Protein 5J11 (pdb70)

Secondary structure (DSSP, 8-state):
---GGG--HHHHHHHIIIIIHHHHHHHHTTS-GGG--------SHHHHHHHHHHHHHS--SS----TTSHHHHHHHHHHHHHSTT-----THHHHHHHHHHHHHHHT-TTS---/---EEEEEEEEEETTEEEEEEEESSSS---TT-EEEEESSBSS-SEEEPEEETTEEEEEES-B--SS-EEEEEEETTEEEEEEEE-GGGSB-PPPPEEEEEEEETTTTEEEEEEE-GGGG-SSS--EEEEEEEEETT-SS--EEEEESSSEEEEEGGGS-SS-EEEEEEEEEE-SS--B---PPPPPEEEEPPP--/--EEEEEEETTTEEEEEEE-GGG-SS--EEEEESSTTS--EE-SSEEEETTEEEEEEEE-TT---EEEEEEEETTEEEEEEEEEGGGGEEPPPP-S-EEEE-SSEEEEE-PPPSS-SEEEEEEEE-TT-SS-EEEEESSSEEEEES--TTS-EEEEEEEEE-HHHH-TT--PPPPPPPEEEETTEEES--

Organism: Homo sapiens (NCBI:txid9606)

Solvent-accessible surface area: 24367 Å² total; per-residue (Å²): 167,63,102,6,75,112,12,69,29,99,111,0,49,31,10,4,11,8,0,0,6,32,16,0,96,63,56,13,89,89,44,84,56,60,64,27,68,6,76,40,42,2,48,84,60,31,69,0,0,53,43,0,39,38,20,4,39,79,107,62,105,33,3,87,75,6,36,89,66,54,4,0,38,0,1,77,20,1,0,50,89,46,2,79,74,21,90,146,132,133,36,22,68,100,23,0,6,20,0,19,0,0,3,18,7,2,6,7,54,172,21,66,52,116,136,119,48,5,55,9,64,0,31,4,21,51,83,64,64,45,8,1,0,8,1,32,27,113,77,126,96,38,81,55,116,78,22,55,3,37,0,30,31,21,16,12,135,54,182,48,53,118,18,119,72,85,158,146,60,6,49,8,64,21,123,70,0,16,10,4,9,143,2,48,0,10,0,44,51,68,90,93,53,69,41,67,82,87,21,28,4,13,49,13,1,34,3,47,36,2,80,107,20,37,14,90,83,53,82,54,4,71,0,5,20,0,42,11,55,3,27,6,106,140,26,104,25,2,105,62,10,58,6,2,0,0,29,47,48,98,102,57,86,99,57,65,60,98,43,97,23,84,53,38,73,25,28,13,7,40,138,119,18,94,73,46,12,76,12,16,0,39,0,51,0,39,12,51,92,89,8,145,23,91,77,7,110,76,4,105,37,75,117,20,144,5,50,66,101,149,110,24,118,41,74,9,36,0,69,30,4,91,38,0,37,0,25,9,87,18,113,129,57,68,81,56,89,3,35,0,19,37,41,25,77,37,138,84,79,76,82,86,8,137,71,65,52,107,131,164,53,54,20,18,0,0,46,9,113,0,122,100,37,0,11,1,2,24,0,7,0,60,64,50,114,120,92,37,51,83,6,8,30,1,2,0,22,16,0,45,2,33,23,10,116,118,33,141,28,78,55,146,72,18,18,1,40,1,50,18,50,71,40,107,16,42,52,2,40,4,7,1,29,22,62,5,92,89,26,124,103,76,38,53,86,72,73,102,71,8,82,1,48,5,135,29,12,11,29,40,16,10,13,16,0,57,1,44,1,50,10,42,117,48,7,2,1,67,41,30,73,59,4,87,61,12,85,77,30,12,26,52,166,40,55,125,88,140,65,77

Structure (mmCIF, N/CA/C/O backbone):
data_5J11
#
_entry.id   5J11
#
_cell.length_a   135.783
_cell.length_b   66.644
_cell.length_c   91.971
_cell.angle_alpha   90.00
_cell.angle_beta   109.20
_cell.angle_gamma   90.00
#
_symmetry.space_group_name_H-M   'C 1 2 1'
#
loop_
_entity.id
_entity.type
_entity.pdbx_description
1 polymer 'Thymic stromal lymphopoietin'
2 polymer 'Interleukin-7 receptor subunit alpha'
3 polymer 'Cytokine receptor-like factor 2'
4 non-polymer 'TRIETHYLENE GLYCOL'
5 non-polymer 2-acetamido-2-deoxy-beta-D-glucopyranose
6 water water
#
loop_
_atom_site.group_PDB
_atom_site.id
_atom_site.type_symbol
_atom_site.label_atom_id
_atom_site.label_alt_id
_atom_site.label_comp_id
_atom_site.label_asym_id
_atom_site.label_entity_id
_atom_site.label_seq_id
_atom_site.pdbx_PDB_ins_code
_atom_site.Cartn_x
_atom_site.Cartn_y
_atom_site.Cartn_z
_atom_site.occupancy
_atom_site.B_iso_or_equiv
_atom_site.auth_seq_id
_atom_site.auth_comp_id
_atom_site.auth_asym_id
_atom_site.auth_atom_id
_atom_site.pdbx_PDB_model_num
ATOM 1 N N . MET A 1 21 ? 299.242 38.201 49.699 1.00 134.81 28 MET A N 1
ATOM 2 C CA . MET A 1 21 ? 300.451 38.896 50.144 1.00 137.91 28 MET A CA 1
ATOM 3 C C . MET A 1 21 ? 300.268 40.423 50.100 1.00 139.71 28 MET A C 1
ATOM 4 O O . MET A 1 21 ? 300.536 41.086 51.108 1.00 142.29 28 MET A O 1
ATOM 7 N N . TYR A 1 22 ? 299.813 40.980 48.943 1.00 130.92 29 TYR A N 1
ATOM 8 C CA . TYR A 1 22 ? 299.606 42.428 48.777 1.00 128.15 29 TYR A CA 1
ATOM 9 C C . TYR A 1 22 ? 298.150 42.848 49.007 1.00 124.92 29 TYR A C 1
ATOM 10 O O . TYR A 1 22 ? 297.228 42.219 48.486 1.00 120.04 29 TYR A O 1
ATOM 28 N N . ASP A 1 23 ? 297.969 43.952 49.769 1.00 121.14 30 ASP A N 1
ATOM 29 C CA . ASP A 1 23 ? 296.660 44.532 50.084 1.00 117.50 30 ASP A CA 1
ATOM 30 C C . ASP A 1 23 ? 296.318 45.575 49.019 1.00 112.53 30 ASP A C 1
ATOM 31 O O . ASP A 1 23 ? 296.994 46.613 48.943 1.00 113.72 30 ASP A O 1
ATOM 40 N N . PHE A 1 24 ? 295.214 45.368 48.279 1.00 97.94 31 PHE A N 1
ATOM 41 C CA . PHE A 1 24 ? 294.788 46.344 47.269 1.00 91.60 31 PHE A CA 1
ATOM 42 C C . PHE A 1 24 ? 293.790 47.294 47.923 1.00 93.55 31 PHE A C 1
ATOM 43 O O . PHE A 1 24 ? 292.839 47.741 47.293 1.00 91.21 31 PHE A O 1
ATOM 60 N N . THR A 1 25 ? 294.055 47.651 49.169 1.00 91.83 32 THR A N 1
ATOM 61 C CA . THR A 1 25 ? 293.158 48.391 50.033 1.00 92.25 32 THR A CA 1
ATOM 62 C C . THR A 1 25 ? 293.278 49.911 49.837 1.00 96.40 32 THR A C 1
ATOM 63 O O . THR A 1 25 ? 292.260 50.598 49.918 1.00 95.27 32 THR A O 1
ATOM 74 N N . ASN A 1 26 ? 294.475 50.421 49.495 1.00 94.32 33 ASN A N 1
ATOM 75 C CA . ASN A 1 26 ? 294.710 51.857 49.292 1.00 94.32 33 ASN A CA 1
ATOM 76 C C . ASN A 1 26 ? 294.776 52.273 47.807 1.00 92.19 33 ASN A C 1
ATOM 77 O O . ASN A 1 26 ? 295.363 53.314 47.488 1.00 92.71 33 ASN A O 1
ATOM 88 N N . CYS A 1 27 ? 294.137 51.495 46.921 1.00 83.90 34 CYS A N 1
ATOM 89 C CA . CYS A 1 27 ? 294.099 51.748 45.472 1.00 80.44 34 CYS A CA 1
ATOM 90 C C . CYS A 1 27 ? 293.136 52.888 45.126 1.00 79.90 34 CYS A C 1
ATOM 91 O O . CYS A 1 27 ? 292.157 53.075 45.852 1.00 79.15 34 CYS A O 1
ATOM 98 N N . ASP A 1 28 ? 293.363 53.596 43.970 1.00 74.10 35 ASP A N 1
ATOM 99 C CA . ASP A 1 2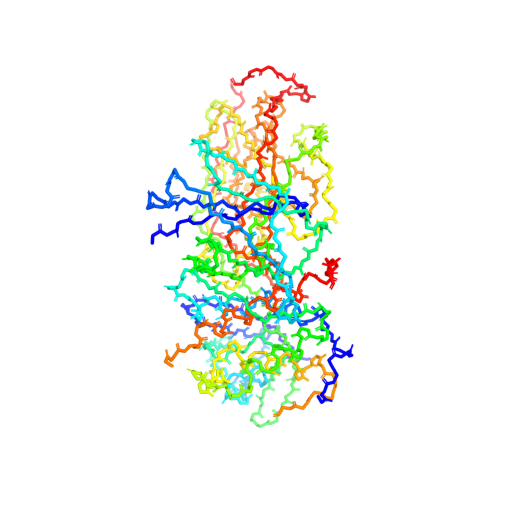8 ? 292.432 54.621 43.472 1.00 71.92 35 ASP A CA 1
ATOM 100 C C . ASP A 1 28 ? 291.492 53.868 42.560 1.00 72.25 35 ASP A C 1
ATOM 101 O O . ASP A 1 28 ? 291.689 53.813 41.349 1.00 71.32 35 ASP A O 1
ATOM 110 N N . PHE A 1 29 ? 290.475 53.272 43.174 1.00 66.21 36 PHE A N 1
ATOM 111 C CA . PHE A 1 29 ? 289.496 52.438 42.506 1.00 62.67 36 PHE A CA 1
ATOM 112 C C . PHE A 1 29 ? 288.762 53.156 41.404 1.00 67.21 36 PHE A C 1
ATOM 113 O O . PHE A 1 29 ? 288.460 52.549 40.376 1.00 65.72 36 PHE A O 1
ATOM 130 N N . GLU A 1 30 ? 288.427 54.425 41.626 1.00 65.24 37 GLU A N 1
ATOM 131 C CA . GLU A 1 30 ? 287.705 55.198 40.621 1.00 63.93 37 GLU A CA 1
ATOM 132 C C . GLU A 1 30 ? 288.533 55.399 39.348 1.00 66.77 37 GLU A C 1
ATOM 133 O O . GLU A 1 30 ? 287.984 55.303 38.249 1.00 65.89 37 GLU A O 1
ATOM 145 N N . LYS A 1 31 ? 289.849 55.588 39.491 1.00 63.77 38 LYS A N 1
ATOM 146 C CA . LYS A 1 31 ? 290.759 55.683 38.352 1.00 62.96 38 LYS A CA 1
ATOM 147 C C . LYS A 1 31 ? 290.873 54.312 37.629 1.00 67.63 38 LYS A C 1
ATOM 148 O O . LYS A 1 31 ? 290.887 54.271 36.402 1.00 69.36 38 LYS A O 1
ATOM 167 N N . ILE A 1 32 ? 290.916 53.211 38.389 1.00 62.73 39 ILE A N 1
ATOM 168 C CA . ILE A 1 32 ? 290.978 51.848 37.865 1.00 60.63 39 ILE A CA 1
ATOM 169 C C . ILE A 1 32 ? 289.697 51.506 37.121 1.00 65.71 39 ILE A C 1
ATOM 170 O O . ILE A 1 32 ? 289.757 50.909 36.054 1.00 66.85 39 ILE A O 1
ATOM 186 N N . LYS A 1 33 ? 288.549 51.871 37.694 1.00 61.14 40 LYS A N 1
ATOM 187 C CA . LYS A 1 33 ? 287.236 51.705 37.093 1.00 58.40 40 LYS A CA 1
ATOM 188 C C . LYS A 1 33 ? 287.174 52.453 35.760 1.00 63.21 40 LYS A C 1
ATOM 189 O O . LYS A 1 33 ? 286.598 51.943 34.800 1.00 64.65 40 LYS A O 1
ATOM 208 N N . ALA A 1 34 ? 287.747 53.670 35.691 1.00 59.06 41 ALA A N 1
ATOM 209 C CA . ALA A 1 34 ? 287.729 54.443 34.445 1.00 57.76 41 ALA A CA 1
ATOM 210 C C . ALA A 1 34 ? 288.563 53.774 33.370 1.00 64.07 41 ALA A C 1
ATOM 211 O O . ALA A 1 34 ? 288.170 53.768 32.216 1.00 67.19 41 ALA A O 1
ATOM 218 N N . ALA A 1 35 ? 289.676 53.148 33.755 1.00 60.91 42 ALA A N 1
ATOM 219 C CA . ALA A 1 35 ? 290.555 52.429 32.844 1.00 60.60 42 ALA A CA 1
ATOM 220 C C . ALA A 1 35 ? 289.869 51.198 32.264 1.00 66.13 42 ALA A C 1
ATOM 221 O O . ALA A 1 35 ? 290.061 50.894 31.093 1.00 68.36 42 ALA A O 1
ATOM 228 N N . TYR A 1 36 ? 289.057 50.509 33.078 1.00 61.90 43 TYR A N 1
ATOM 229 C CA . TYR A 1 36 ? 288.316 49.318 32.682 1.00 60.46 43 TYR A CA 1
ATOM 230 C C . TYR A 1 36 ? 287.263 49.633 31.636 1.00 61.85 43 TYR A C 1
ATOM 231 O O . TYR A 1 36 ? 287.194 48.985 30.591 1.00 60.65 43 TYR A O 1
ATOM 249 N N . LEU A 1 37 ? 286.474 50.658 31.918 1.00 58.59 44 LEU A N 1
ATOM 250 C CA . LEU A 1 37 ? 285.403 51.109 31.051 1.00 57.91 44 LEU A CA 1
ATOM 251 C C . LEU A 1 37 ? 285.870 51.734 29.752 1.00 66.78 44 LEU A C 1
ATOM 252 O O . LEU A 1 37 ? 285.144 51.662 28.770 1.00 69.89 44 LEU A O 1
ATOM 268 N N . SER A 1 38 ? 287.050 52.359 29.739 1.00 66.19 45 SER A N 1
ATOM 269 C CA . SER A 1 38 ? 287.637 52.988 28.552 1.00 66.48 45 SER A CA 1
ATOM 270 C C . SER A 1 38 ? 288.047 51.965 27.514 1.00 68.63 45 SER A C 1
ATOM 271 O O . SER A 1 38 ? 287.583 52.025 26.383 1.00 71.10 45 SER A O 1
ATOM 279 N N . THR A 1 39 ? 288.955 51.063 27.875 1.00 63.65 46 THR A N 1
ATOM 280 C CA . THR A 1 39 ? 289.543 50.107 26.935 1.00 64.32 46 THR A CA 1
ATOM 281 C C . THR A 1 39 ? 289.737 48.678 27.436 1.00 67.19 46 THR A C 1
ATOM 282 O O . THR A 1 39 ? 289.660 47.792 26.591 1.00 69.82 46 THR A O 1
ATOM 293 N N . ILE A 1 40 ? 289.996 48.417 28.744 1.00 60.82 47 ILE A N 1
ATOM 294 C CA . ILE A 1 40 ? 290.232 47.023 29.224 1.00 59.51 47 ILE A CA 1
ATOM 295 C C . ILE A 1 40 ? 289.021 46.151 28.970 1.00 65.23 47 ILE A C 1
ATOM 296 O O . ILE A 1 40 ? 289.164 45.053 28.445 1.00 66.05 47 ILE A O 1
ATOM 312 N N . SER A 1 41 ? 287.836 46.643 29.305 1.00 61.31 48 SER A N 1
ATOM 313 C CA . SER A 1 41 ? 286.611 45.913 29.033 1.00 61.32 48 SER A CA 1
ATOM 314 C C . SER A 1 41 ? 286.572 45.473 27.576 1.00 68.70 48 SER A C 1
ATOM 315 O O . SER A 1 41 ? 286.364 44.299 27.285 1.00 70.16 48 SER A O 1
ATOM 323 N N . LYS A 1 42 ? 286.812 46.419 26.663 1.00 66.77 49 LYS A N 1
ATOM 324 C CA . LYS A 1 42 ? 286.769 46.152 25.228 1.00 68.43 49 LYS A CA 1
ATOM 325 C C . LYS A 1 42 ? 287.814 45.144 24.764 1.00 72.27 49 LYS A C 1
ATOM 326 O O . LYS A 1 42 ? 287.526 44.341 23.889 1.00 74.88 49 LYS A O 1
ATOM 345 N N . ASP A 1 43 ? 288.994 45.145 25.377 1.00 68.28 50 ASP A N 1
ATOM 346 C CA . ASP A 1 43 ? 290.083 44.206 25.064 1.00 68.38 50 ASP A CA 1
ATOM 347 C C . ASP A 1 43 ? 289.762 42.786 25.519 1.00 68.93 50 ASP A C 1
ATOM 348 O O . ASP A 1 43 ? 290.126 41.835 24.834 1.00 70.37 50 ASP A O 1
ATOM 357 N N . LEU A 1 44 ? 289.028 42.644 26.633 1.00 63.33 51 LEU A N 1
ATOM 358 C CA . LEU A 1 44 ? 288.547 41.352 27.113 1.00 62.16 51 LEU A CA 1
ATOM 359 C C . LEU A 1 44 ? 287.488 40.811 26.159 1.00 67.57 51 LEU A C 1
ATOM 360 O O . LEU A 1 44 ? 287.516 39.631 25.848 1.00 69.29 51 LEU A O 1
ATOM 376 N N . ILE A 1 45 ? 286.588 41.680 25.652 1.00 63.35 52 ILE A N 1
ATOM 377 C CA . ILE A 1 45 ? 285.562 41.269 24.693 1.00 63.01 52 ILE A CA 1
ATOM 378 C C . ILE A 1 45 ? 286.192 40.872 23.357 1.00 70.18 52 ILE A C 1
ATOM 379 O O . ILE A 1 45 ? 285.747 39.908 22.739 1.00 72.00 52 ILE A O 1
ATOM 395 N N . THR A 1 46 ? 287.222 41.590 22.910 1.00 68.39 53 THR A N 1
ATOM 396 C CA . THR A 1 46 ? 287.900 41.226 21.661 1.00 71.90 53 THR A CA 1
ATOM 397 C C . THR A 1 46 ? 288.608 39.859 21.814 1.00 78.80 53 THR A C 1
ATOM 398 O O . THR A 1 46 ? 288.581 39.067 20.882 1.00 81.40 53 THR A O 1
ATOM 409 N N . TYR A 1 47 ? 289.193 39.564 23.003 1.00 74.09 54 TYR A N 1
ATOM 410 C CA . TYR A 1 47 ? 289.823 38.263 23.259 1.00 73.93 54 TYR A CA 1
ATOM 411 C C . TYR A 1 47 ? 288.768 37.132 23.244 1.00 79.20 54 TYR A C 1
ATOM 412 O O . TYR A 1 47 ? 289.049 36.023 22.801 1.00 80.83 54 TYR A O 1
ATOM 430 N N . MET A 1 48 ? 287.580 37.408 23.770 1.00 75.71 55 MET A N 1
ATOM 431 C CA . MET A 1 48 ? 286.504 36.427 23.853 1.00 77.69 55 MET A CA 1
ATOM 432 C C . MET A 1 48 ? 285.657 36.339 22.563 1.00 87.09 55 MET A C 1
ATOM 433 O O . MET A 1 48 ? 284.773 35.485 22.476 1.00 85.97 55 MET A O 1
ATOM 447 N N . SER A 1 49 ? 285.929 37.200 21.563 1.00 89.00 56 SER A N 1
ATOM 448 C CA . SER A 1 49 ? 285.218 37.218 20.279 1.00 92.85 56 SER A CA 1
ATOM 449 C C . SER A 1 49 ? 285.084 35.797 19.699 1.00 99.52 56 SER A C 1
ATOM 450 O O . SER A 1 49 ? 286.062 35.043 19.698 1.00 101.19 56 SER A O 1
ATOM 458 N N . GLY A 1 50 ? 283.873 35.449 19.271 1.00 96.34 57 GLY A N 1
ATOM 459 C CA . GLY A 1 50 ? 283.560 34.138 18.706 1.00 99.44 57 GLY A CA 1
ATOM 460 C C . GLY A 1 50 ? 283.005 33.108 19.678 1.00 101.80 57 GLY A C 1
ATOM 461 O O . GLY A 1 50 ? 282.668 31.997 19.254 1.00 104.01 57 GLY A O 1
ATOM 465 N N . THR A 1 51 ? 282.903 33.457 20.985 1.00 93.98 58 THR A N 1
ATOM 466 C CA . THR A 1 51 ? 282.390 32.563 22.019 1.00 91.93 58 THR A CA 1
ATOM 467 C C . THR A 1 51 ? 281.005 33.018 22.411 1.00 95.66 58 THR A C 1
ATOM 468 O O . THR A 1 51 ? 280.731 34.215 22.351 1.00 93.20 58 THR A O 1
ATOM 479 N N . LYS A 1 52 ? 280.156 32.072 22.865 1.00 94.57 59 LYS A N 1
ATOM 480 C CA . LYS A 1 52 ? 278.812 32.383 23.355 1.00 93.74 59 LYS A CA 1
ATOM 481 C C . LYS A 1 52 ? 278.961 32.600 24.864 1.00 98.41 59 LYS A C 1
ATOM 482 O O . LYS A 1 52 ? 279.313 31.674 25.590 1.00 98.74 59 LYS A O 1
ATOM 489 N N . SER A 1 53 ? 278.783 33.855 25.310 1.00 94.85 60 SER A N 1
ATOM 490 C CA . SER A 1 53 ? 278.943 34.311 26.708 1.00 92.08 60 SER A CA 1
ATOM 491 C C . SER A 1 53 ? 278.125 33.494 27.754 1.00 97.05 60 SER A C 1
ATOM 492 O O . SER A 1 53 ? 278.617 33.185 28.850 1.00 95.29 60 SER A O 1
ATOM 500 N N . THR A 1 54 ? 276.885 33.127 27.386 1.00 95.76 61 THR A N 1
ATOM 501 C CA . THR A 1 54 ? 275.995 32.312 28.221 1.00 95.53 61 THR A CA 1
ATOM 502 C C . THR A 1 54 ? 276.536 30.867 28.428 1.00 98.87 61 THR A C 1
ATOM 503 O O . THR A 1 54 ? 276.018 30.155 29.299 1.00 98.06 61 THR A O 1
ATOM 514 N N . GLU A 1 55 ? 277.504 30.411 27.582 1.00 93.75 62 GLU A N 1
ATOM 515 C CA . GLU A 1 55 ? 278.028 29.049 27.657 1.00 93.87 62 GLU A CA 1
ATOM 516 C C . GLU A 1 55 ? 279.002 28.837 28.773 1.00 93.02 62 GLU A C 1
ATOM 517 O O . GLU A 1 55 ? 279.256 27.670 29.082 1.00 94.99 62 GLU A O 1
ATOM 521 N N . PHE A 1 56 ? 279.561 29.926 29.394 1.00 82.20 63 PHE A N 1
ATOM 522 C CA . PHE A 1 56 ? 280.616 29.772 30.410 1.00 77.96 63 PHE A CA 1
ATOM 523 C C . PHE A 1 56 ? 280.131 29.597 31.827 1.00 77.80 63 PHE A C 1
ATOM 524 O O . PHE A 1 56 ? 279.258 30.360 32.261 1.00 75.64 63 PHE A O 1
ATOM 541 N N . ASN A 1 57 ? 280.762 28.632 32.572 1.00 72.54 64 ASN A N 1
ATOM 542 C CA . ASN A 1 57 ? 280.469 28.374 33.995 1.00 70.10 64 ASN A CA 1
ATOM 543 C C . ASN A 1 57 ? 281.330 29.252 34.853 1.00 75.08 64 ASN A C 1
ATOM 544 O O . ASN A 1 57 ? 282.543 29.124 34.838 1.00 77.45 64 ASN A O 1
ATOM 555 N N . ASN A 1 58 ? 280.714 30.166 35.577 1.00 71.19 65 ASN A N 1
ATOM 556 C CA . ASN A 1 58 ? 281.425 31.098 36.450 1.00 69.69 65 ASN A CA 1
ATOM 557 C C . ASN A 1 58 ? 281.692 30.436 37.773 1.00 71.89 65 ASN A C 1
ATOM 558 O O . ASN A 1 58 ? 280.770 29.944 38.412 1.00 71.37 65 ASN A O 1
ATOM 569 N N . THR A 1 59 ? 282.960 30.412 38.179 1.00 69.59 66 THR A N 1
ATOM 570 C CA . THR A 1 59 ? 283.423 29.733 39.396 1.00 70.30 66 THR A CA 1
ATOM 571 C C . THR A 1 59 ? 284.157 30.631 40.379 1.00 73.86 66 THR A C 1
ATOM 572 O O . THR A 1 59 ? 284.118 30.300 41.557 1.00 76.51 66 THR A O 1
ATOM 583 N N . VAL A 1 60 ? 284.805 31.747 39.943 1.00 67.18 67 VAL A N 1
ATOM 584 C CA . VAL A 1 60 ? 285.563 32.609 40.857 1.00 66.35 67 VAL A CA 1
ATOM 585 C C . VAL A 1 60 ? 284.752 33.844 41.208 1.00 70.76 67 VAL A C 1
ATOM 586 O O . VAL A 1 60 ? 284.422 34.651 40.325 1.00 69.50 67 VAL A O 1
ATOM 599 N N . SER A 1 61 ? 284.514 34.018 42.521 1.00 66.68 68 SER A N 1
ATOM 600 C CA . SER A 1 61 ? 283.797 35.139 43.090 1.00 64.67 68 SER A CA 1
ATOM 601 C C . SER A 1 61 ? 284.733 36.140 43.832 1.00 68.76 68 SER A C 1
ATOM 602 O O . SER A 1 61 ? 285.903 35.862 44.147 1.00 68.18 68 SER A O 1
ATOM 610 N N . CYS A 1 62 ? 284.193 37.336 44.067 1.00 65.94 69 CYS A N 1
ATOM 611 C CA . CYS A 1 62 ? 284.869 38.377 44.803 1.00 66.92 69 CYS A CA 1
ATOM 612 C C . CYS A 1 62 ? 283.832 39.249 45.504 1.00 68.04 69 CYS A C 1
ATOM 613 O O . CYS A 1 62 ? 282.660 39.198 45.148 1.00 64.12 69 CYS A O 1
ATOM 620 N N . SER A 1 63 ? 284.244 39.909 46.603 1.00 66.63 70 SER A N 1
ATOM 621 C CA . SER A 1 63 ? 283.353 40.731 47.395 1.00 66.26 70 SER A CA 1
ATOM 622 C C . SER A 1 63 ? 283.627 42.181 47.135 1.00 69.64 70 SER A C 1
ATOM 623 O O . SER A 1 63 ? 283.101 42.733 46.156 1.00 67.07 70 SER A O 1
ATOM 631 N N . ASN A 1 64 ? 284.504 42.788 47.946 1.00 67.96 71 ASN A N 1
ATOM 632 C CA . ASN A 1 64 ? 284.798 44.200 47.817 1.00 67.30 71 ASN A CA 1
ATOM 633 C C . ASN A 1 64 ? 285.879 44.421 46.796 1.00 71.37 71 ASN A C 1
ATOM 634 O O . ASN A 1 64 ? 286.439 43.464 46.259 1.00 72.04 71 ASN A O 1
ATOM 645 N N . ARG A 1 65 ? 286.107 45.687 46.466 1.00 66.79 72 ARG A N 1
ATOM 646 C CA . ARG A 1 65 ? 287.016 46.087 45.410 1.00 65.41 72 ARG A CA 1
ATOM 647 C C . ARG A 1 65 ? 288.434 45.622 45.668 1.00 71.06 72 ARG A C 1
ATOM 648 O O . ARG A 1 65 ? 289.003 45.010 44.766 1.00 70.51 72 ARG A O 1
ATOM 669 N N . PRO A 1 66 ? 288.973 45.732 46.900 1.00 69.77 73 PRO A N 1
ATOM 670 C CA . PRO A 1 66 ? 290.298 45.154 47.170 1.00 70.51 73 PRO A CA 1
ATOM 671 C C . PRO A 1 66 ? 290.342 43.656 46.888 1.00 72.38 73 PRO A C 1
ATOM 672 O O . PRO A 1 66 ? 291.260 43.201 46.238 1.00 71.98 73 PRO A O 1
ATOM 683 N N . HIS A 1 67 ? 289.340 42.899 47.348 1.00 70.28 74 HIS A N 1
ATOM 684 C CA . HIS A 1 67 ? 289.274 41.466 47.092 1.00 70.48 74 HIS A CA 1
ATOM 685 C C . HIS A 1 67 ? 289.140 41.147 45.592 1.00 72.39 74 HIS A C 1
ATOM 686 O O . HIS A 1 67 ? 289.737 40.184 45.126 1.00 72.69 74 HIS A O 1
ATOM 700 N N . CYS A 1 68 ? 288.404 41.950 44.835 1.00 68.11 75 CYS A N 1
ATOM 701 C CA . CYS A 1 68 ? 288.283 41.720 43.387 1.00 66.94 75 CYS A CA 1
ATOM 702 C C . CYS A 1 68 ? 289.615 41.932 42.668 1.00 70.17 75 CYS A C 1
ATOM 703 O O . CYS A 1 68 ? 289.940 41.145 41.781 1.00 70.81 75 CYS A O 1
ATOM 710 N N . LEU A 1 69 ? 290.379 42.973 43.047 1.00 66.10 76 LEU A N 1
ATOM 711 C CA . LEU A 1 69 ? 291.704 43.248 42.472 1.00 65.99 76 LEU A CA 1
ATOM 712 C C . LEU A 1 69 ? 292.713 42.150 42.807 1.00 71.67 76 LEU A C 1
ATOM 713 O O . LEU A 1 69 ? 293.566 41.849 41.976 1.00 71.68 76 LEU A O 1
ATOM 729 N N . THR A 1 70 ? 292.578 41.520 43.995 1.00 70.03 77 THR A N 1
ATOM 730 C CA . THR A 1 70 ? 293.380 40.364 44.434 1.00 71.28 77 THR A CA 1
ATOM 731 C C . THR A 1 70 ? 293.123 39.189 43.493 1.00 73.87 77 THR A C 1
ATOM 732 O O . THR A 1 70 ? 294.042 38.572 43.010 1.00 72.49 77 THR A O 1
ATOM 743 N N . GLU A 1 71 ? 291.864 38.875 43.246 1.00 71.99 78 GLU A N 1
ATOM 744 C CA . GLU A 1 71 ? 291.501 37.775 42.349 1.00 70.90 78 GLU A CA 1
ATOM 745 C C . GLU A 1 71 ? 291.860 38.074 40.866 1.00 70.64 78 GLU A C 1
ATOM 746 O O . GLU A 1 71 ? 292.309 37.167 40.163 1.00 70.09 78 GLU A O 1
ATOM 758 N N . ILE A 1 72 ? 291.726 39.342 40.424 1.00 66.38 79 ILE A N 1
ATOM 759 C CA . ILE A 1 72 ? 292.091 39.785 39.050 1.00 66.39 79 ILE A CA 1
ATOM 760 C C . ILE A 1 72 ? 293.601 39.649 38.842 1.00 74.56 79 ILE A C 1
ATOM 761 O O . ILE A 1 72 ? 294.062 39.316 37.758 1.00 75.76 79 ILE A O 1
ATOM 777 N N . GLN A 1 73 ? 294.348 40.016 39.856 1.00 73.19 80 GLN A N 1
ATOM 778 C CA . GLN A 1 73 ? 295.791 39.925 39.898 1.00 75.65 80 GLN A CA 1
ATOM 779 C C . GLN A 1 73 ? 296.225 38.479 39.636 1.00 79.62 80 GLN A C 1
ATOM 780 O O . GLN A 1 73 ? 297.004 38.208 38.729 1.00 78.21 80 GLN A O 1
ATOM 794 N N . SER A 1 74 ? 295.675 37.556 40.416 1.00 78.02 81 SER A N 1
ATOM 795 C CA . SER A 1 74 ? 296.004 36.145 40.322 1.00 79.59 81 SER A CA 1
ATOM 796 C C . SER A 1 74 ? 295.663 35.553 38.972 1.00 82.94 81 SER A C 1
ATOM 797 O O . SER A 1 74 ? 296.518 34.939 38.345 1.00 84.64 81 SER A O 1
ATOM 805 N N . LEU A 1 75 ? 294.427 35.756 38.515 1.00 77.85 82 LEU A N 1
ATOM 806 C CA . LEU A 1 75 ? 293.980 35.171 37.258 1.00 78.40 82 LEU A CA 1
ATOM 807 C C . LEU A 1 75 ? 294.650 35.740 36.012 1.00 84.43 82 LEU A C 1
ATOM 808 O O . LEU A 1 75 ? 294.826 34.998 35.050 1.00 86.75 82 LEU A O 1
ATOM 824 N N . THR A 1 76 ? 295.054 37.015 36.023 1.00 80.12 83 THR A N 1
ATOM 825 C CA . THR A 1 76 ? 295.725 37.648 34.871 1.00 78.64 83 THR A CA 1
ATOM 826 C C . THR A 1 76 ? 297.206 37.274 34.782 1.00 84.53 83 THR A C 1
ATOM 827 O O . THR A 1 76 ? 297.722 37.098 33.675 1.00 86.59 83 THR A O 1
ATOM 838 N N . PHE A 1 77 ? 297.901 37.203 35.921 1.00 80.77 84 PHE A N 1
ATOM 839 C CA . PHE A 1 77 ? 299.356 37.028 35.928 1.00 83.28 84 PHE A CA 1
ATOM 840 C C . PHE A 1 77 ? 299.899 35.717 36.471 1.00 96.07 84 PHE A C 1
ATOM 841 O O . PHE A 1 77 ? 300.992 35.336 36.048 1.00 99.77 84 PHE A O 1
ATOM 858 N N . ASN A 1 78 ? 299.194 35.028 37.387 1.00 95.94 85 ASN A N 1
ATOM 859 C CA . ASN A 1 78 ? 299.701 33.764 37.922 1.00 100.40 85 ASN A CA 1
ATOM 860 C C . ASN A 1 78 ? 299.434 32.657 36.896 1.00 110.21 85 ASN A C 1
ATOM 861 O O . ASN A 1 78 ? 298.302 32.505 36.437 1.00 107.25 85 ASN A O 1
ATOM 872 N N . PRO A 1 79 ? 300.488 31.948 36.435 1.00 115.53 86 PRO A N 1
ATOM 873 C CA . PRO A 1 79 ? 300.290 30.929 35.391 1.00 117.70 86 PRO A CA 1
ATOM 874 C C . PRO A 1 79 ? 299.597 29.680 35.902 1.00 124.22 86 PRO A C 1
ATOM 875 O O . PRO A 1 79 ? 300.162 28.954 36.723 1.00 126.52 86 PRO A O 1
ATOM 886 N N . THR A 1 80 ? 298.397 29.416 35.372 1.00 120.03 87 THR A N 1
ATOM 887 C CA . THR A 1 80 ? 297.573 28.266 35.758 1.00 121.49 87 THR A CA 1
ATOM 888 C C . THR A 1 80 ? 297.874 27.037 34.863 1.00 132.10 87 THR A C 1
ATOM 889 O O . THR A 1 80 ? 298.860 27.029 34.114 1.00 135.49 87 THR A O 1
ATOM 900 N N . ALA A 1 81 ? 297.040 25.988 34.986 1.00 129.63 88 ALA A N 1
ATOM 901 C CA . ALA A 1 81 ? 297.113 24.776 34.170 1.00 132.71 88 ALA A CA 1
ATOM 902 C C . ALA A 1 81 ? 295.938 24.878 33.175 1.00 133.56 88 ALA A C 1
ATOM 903 O O . ALA A 1 81 ? 294.792 25.152 33.581 1.00 130.10 88 ALA A O 1
ATOM 910 N N . GLY A 1 82 ? 296.255 24.717 31.888 1.00 129.48 89 GLY A N 1
ATOM 911 C CA . GLY A 1 82 ? 295.307 24.889 30.793 1.00 126.03 89 GLY A CA 1
ATOM 912 C C . GLY A 1 82 ? 295.626 26.171 30.047 1.00 123.71 89 GLY A C 1
ATOM 913 O O . GLY A 1 82 ? 295.447 26.241 28.827 1.00 123.22 89 GLY A O 1
ATOM 917 N N . CYS A 1 83 ? 296.120 27.199 30.784 1.00 115.77 90 CYS A N 1
ATOM 918 C CA . CYS A 1 83 ? 296.512 28.477 30.211 1.00 113.66 90 CYS A CA 1
ATOM 919 C C . CYS A 1 83 ? 297.883 28.910 30.726 1.00 118.14 90 CYS A C 1
ATOM 920 O O . CYS A 1 83 ? 298.018 29.350 31.868 1.00 115.33 90 CYS A O 1
ATOM 927 N N . ALA A 1 84 ? 298.899 28.784 29.856 1.00 118.78 91 ALA A N 1
ATOM 928 C CA . ALA A 1 84 ? 300.299 29.095 30.154 1.00 120.96 91 ALA A CA 1
ATOM 929 C C . ALA A 1 84 ? 300.526 30.495 30.714 1.00 121.28 91 ALA A C 1
ATOM 930 O O . ALA A 1 84 ? 301.106 30.635 31.791 1.00 121.61 91 ALA A O 1
ATOM 937 N N . SER A 1 85 ? 300.094 31.523 29.972 1.00 113.50 92 SER A N 1
ATOM 938 C CA . SER A 1 85 ? 300.294 32.915 30.375 1.00 109.45 92 SER A CA 1
ATOM 939 C C . SER A 1 85 ? 299.495 33.843 29.482 1.00 107.67 92 SER A C 1
ATOM 940 O O . SER A 1 85 ? 299.579 33.747 28.256 1.00 108.52 92 SER A O 1
ATOM 948 N N . LEU A 1 86 ? 298.756 34.765 30.103 1.00 98.43 93 LEU A N 1
ATOM 949 C CA . LEU A 1 86 ? 297.974 35.786 29.401 1.00 94.00 93 LEU A CA 1
ATOM 950 C C . LEU A 1 86 ? 298.720 37.116 29.461 1.00 93.28 93 LEU A C 1
ATOM 951 O O . LEU A 1 86 ? 298.205 38.101 28.947 1.00 89.90 93 LEU A O 1
ATOM 967 N N . ALA A 1 87 ? 299.939 37.143 30.051 1.00 90.54 94 ALA A N 1
ATOM 968 C CA . ALA A 1 87 ? 300.728 38.366 30.257 1.00 90.00 94 ALA A CA 1
ATOM 969 C C . ALA A 1 87 ? 301.049 39.160 28.992 1.00 93.54 94 ALA A C 1
ATOM 970 O O . ALA A 1 87 ? 301.123 40.392 29.072 1.00 90.61 94 ALA A O 1
ATOM 977 N N . LYS A 1 88 ? 301.191 38.477 27.830 1.00 93.05 95 LYS A N 1
ATOM 978 C CA . LYS A 1 88 ? 301.482 39.150 26.556 1.00 94.70 95 LYS A CA 1
ATOM 979 C C . LYS A 1 88 ? 300.217 39.726 25.868 1.00 95.91 95 LYS A C 1
ATOM 980 O O . LYS A 1 88 ? 300.328 40.361 24.810 1.00 97.79 95 LYS A O 1
ATOM 984 N N . GLU A 1 89 ? 299.027 39.529 26.463 1.00 87.54 96 GLU A N 1
ATOM 985 C CA . GLU A 1 89 ? 297.795 40.060 25.901 1.00 84.46 96 GLU A CA 1
ATOM 986 C C . GLU A 1 89 ? 297.656 41.512 26.281 1.00 86.19 96 GLU A C 1
ATOM 987 O O . GLU A 1 89 ? 298.013 41.903 27.388 1.00 84.22 96 GLU A O 1
ATOM 999 N N . MET A 1 90 ? 297.086 42.297 25.371 1.00 83.91 97 MET A N 1
ATOM 1000 C CA . MET A 1 90 ? 296.866 43.727 25.545 1.00 83.06 97 MET A CA 1
ATOM 1001 C C . MET A 1 90 ? 296.100 44.029 26.823 1.00 82.72 97 MET A C 1
ATOM 1002 O O . MET A 1 90 ? 296.516 44.908 27.570 1.00 83.80 97 MET A O 1
ATOM 1016 N N . PHE A 1 91 ? 295.025 43.291 27.114 1.00 75.30 98 PHE A N 1
ATOM 1017 C CA . PHE A 1 91 ? 294.274 43.522 28.357 1.00 70.76 98 PHE A CA 1
ATOM 1018 C C . PHE A 1 91 ? 295.145 43.336 29.610 1.00 73.94 98 PHE A C 1
ATOM 1019 O O . PHE A 1 91 ? 294.915 44.033 30.590 1.00 72.66 98 PHE A O 1
ATOM 1036 N N . ALA A 1 92 ? 296.104 42.384 29.591 1.00 72.12 99 ALA A N 1
ATOM 1037 C CA . ALA A 1 92 ? 296.981 42.106 30.738 1.00 72.51 99 ALA A CA 1
ATOM 1038 C C . ALA A 1 92 ? 298.016 43.184 30.918 1.00 76.40 99 ALA A C 1
ATOM 1039 O O . ALA A 1 92 ? 298.323 43.563 32.043 1.00 75.07 99 ALA A O 1
ATOM 1046 N N . MET A 1 93 ? 298.566 43.670 29.806 1.00 74.87 100 MET A N 1
ATOM 1047 C CA . MET A 1 93 ? 299.554 44.747 29.827 1.00 76.48 100 MET A CA 1
ATOM 1048 C C . MET A 1 93 ? 298.961 46.038 30.397 1.00 77.12 100 MET A C 1
ATOM 1049 O O . MET A 1 93 ? 299.639 46.738 31.134 1.00 77.28 100 MET A O 1
ATOM 1063 N N . LYS A 1 94 ? 297.695 46.338 30.073 1.00 71.84 101 LYS A N 1
ATOM 1064 C CA . LYS A 1 94 ? 296.988 47.507 30.595 1.00 69.07 101 LYS A CA 1
ATOM 1065 C C . LYS A 1 94 ? 296.641 47.304 32.064 1.00 73.24 101 LYS A C 1
ATOM 1066 O O . LYS A 1 94 ? 296.736 48.246 32.845 1.00 74.52 101 LYS A O 1
ATOM 1085 N N . THR A 1 95 ? 296.268 46.078 32.457 1.00 69.28 102 THR A N 1
ATOM 1086 C CA . THR A 1 95 ? 295.940 45.774 33.855 1.00 68.03 102 THR A CA 1
ATOM 1087 C C . THR A 1 95 ? 297.165 45.973 34.736 1.00 71.90 102 THR A C 1
ATOM 1088 O O . THR A 1 95 ? 297.047 46.538 35.812 1.00 71.29 102 THR A O 1
ATOM 1099 N N . LYS A 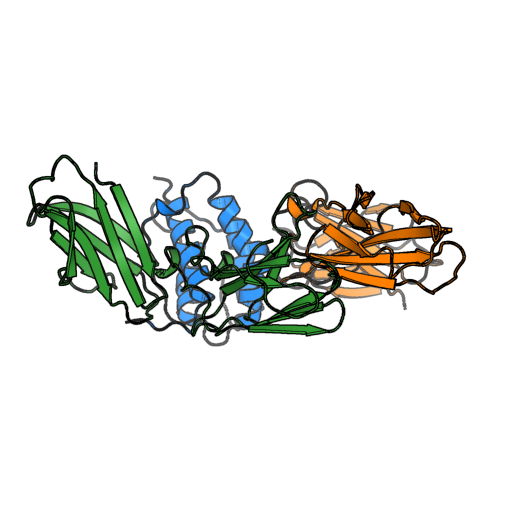1 96 ? 298.332 45.516 34.274 1.00 69.99 103 LYS A N 1
ATOM 1100 C CA . LYS A 1 96 ? 299.603 45.649 34.995 1.00 71.62 103 LYS A CA 1
ATOM 1101 C C . LYS A 1 96 ? 299.952 47.127 35.172 1.00 75.72 103 LYS A C 1
ATOM 1102 O O . LYS A 1 96 ? 300.422 47.542 36.245 1.00 76.49 103 LYS A O 1
ATOM 1121 N N . ALA A 1 97 ? 299.703 47.915 34.108 1.00 70.96 104 ALA A N 1
ATOM 1122 C CA . ALA A 1 97 ? 299.970 49.346 34.073 1.00 70.89 104 ALA A CA 1
ATOM 1123 C C . ALA A 1 97 ? 299.033 50.133 34.997 1.00 75.01 104 ALA A C 1
ATOM 1124 O O . ALA A 1 97 ? 299.486 51.054 35.676 1.00 76.99 104 ALA A O 1
ATOM 1131 N N . ALA A 1 98 ? 297.742 49.785 35.025 1.00 68.89 105 ALA A N 1
ATOM 1132 C CA . ALA A 1 98 ? 296.769 50.473 35.880 1.00 66.53 105 ALA A CA 1
ATOM 1133 C C . ALA A 1 98 ? 297.078 50.248 37.366 1.00 70.74 105 ALA A C 1
ATOM 1134 O O . ALA A 1 98 ? 297.060 51.202 38.140 1.00 73.33 105 ALA A O 1
ATOM 1141 N N . LEU A 1 99 ? 297.424 49.022 37.750 1.00 65.94 106 LEU A N 1
ATOM 1142 C CA . LEU A 1 99 ? 297.763 48.689 39.139 1.00 68.16 106 LEU A CA 1
ATOM 1143 C C . LEU A 1 99 ? 299.091 49.329 39.600 1.00 75.80 106 LEU A C 1
ATOM 1144 O O . LEU A 1 99 ? 299.233 49.685 40.766 1.00 79.00 106 LEU A O 1
ATOM 1160 N N . ALA A 1 100 ? 300.062 49.481 38.707 1.00 70.57 107 ALA A N 1
ATOM 1161 C CA . ALA A 1 100 ? 301.314 50.103 39.082 1.00 72.13 107 ALA A CA 1
ATOM 1162 C C . ALA A 1 100 ? 301.160 51.601 39.322 1.00 78.73 107 ALA A C 1
ATOM 1163 O O . ALA A 1 100 ? 301.788 52.154 40.232 1.00 82.03 107 ALA A O 1
ATOM 1170 N N . ILE A 1 101 ? 300.285 52.247 38.558 1.00 74.11 108 ILE A N 1
ATOM 1171 C CA . ILE A 1 101 ? 300.036 53.679 38.694 1.00 73.55 108 ILE A CA 1
ATOM 1172 C C . ILE A 1 101 ? 299.161 53.969 39.916 1.00 75.38 108 ILE A C 1
ATOM 1173 O O . ILE A 1 101 ? 299.424 54.941 40.623 1.00 75.99 108 ILE A O 1
ATOM 1189 N N . TRP A 1 102 ? 298.054 53.202 40.089 1.00 70.12 109 TRP A N 1
ATOM 1190 C CA . TRP A 1 102 ? 297.006 53.524 41.054 1.00 69.36 109 TRP A CA 1
ATOM 1191 C C . TRP A 1 102 ? 296.936 52.680 42.300 1.00 76.94 109 TRP A C 1
ATOM 1192 O O . TRP A 1 102 ? 296.160 53.025 43.173 1.00 75.96 109 TRP A O 1
ATOM 1213 N N . CYS A 1 103 ? 297.797 51.689 42.471 1.00 79.77 110 CYS A N 1
ATOM 1214 C CA . CYS A 1 103 ? 297.873 50.944 43.717 1.00 82.19 110 CYS A CA 1
ATOM 1215 C C . CYS A 1 103 ? 299.257 51.242 44.312 1.00 87.70 110 CYS A C 1
ATOM 1216 O O . CYS A 1 103 ? 300.276 50.952 43.685 1.00 86.06 110 CYS A O 1
ATOM 1223 N N . PRO A 1 104 ? 299.298 51.966 45.447 1.00 88.99 111 PRO A N 1
ATOM 1224 C CA . PRO A 1 104 ? 300.600 52.326 46.042 1.00 94.33 111 PRO A CA 1
ATOM 1225 C C . PRO A 1 104 ? 301.323 51.117 46.656 1.00 100.76 111 PRO A C 1
ATOM 1226 O O . PRO A 1 104 ? 300.700 50.298 47.337 1.00 98.56 111 PRO A O 1
ATOM 1237 N N . GLY A 1 105 ? 302.621 50.999 46.374 1.00 100.96 112 GLY A N 1
ATOM 1238 C CA . GLY A 1 105 ? 303.422 49.862 46.813 1.00 104.81 112 GLY A CA 1
ATOM 1239 C C . GLY A 1 105 ? 303.055 48.554 46.120 1.00 110.88 112 GLY A C 1
ATOM 1240 O O . GLY A 1 105 ? 303.325 47.478 46.663 1.00 115.58 112 GLY A O 1
ATOM 1244 N N . TYR A 1 106 ? 302.444 48.616 44.917 1.00 101.97 113 TYR A N 1
ATOM 1245 C CA . TYR A 1 106 ? 302.089 47.408 44.181 1.00 98.64 113 TYR A CA 1
ATOM 1246 C C . TYR A 1 106 ? 303.346 46.826 43.529 1.00 105.05 113 TYR A C 1
ATOM 1247 O O . TYR A 1 106 ? 303.990 47.519 42.735 1.00 103.24 113 TYR A O 1
ATOM 1265 N N . SER A 1 107 ? 303.668 45.545 43.848 1.00 105.80 114 SER A N 1
ATOM 1266 C CA . SER A 1 107 ? 304.807 44.826 43.263 1.00 109.46 114 SER A CA 1
ATOM 1267 C C . SER A 1 107 ? 304.364 43.952 42.055 1.00 111.73 114 SER A C 1
ATOM 1268 O O . SER A 1 107 ? 303.315 43.278 42.094 1.00 109.60 114 SER A O 1
ATOM 1276 N N . GLU A 1 108 ? 305.178 44.015 40.976 1.00 108.59 115 GLU A N 1
ATOM 1277 C CA . GLU A 1 108 ? 305.018 43.279 39.722 1.00 117.58 115 GLU A CA 1
ATOM 1278 C C . GLU A 1 108 ? 306.316 42.496 39.432 1.00 150.54 115 GLU A C 1
ATOM 1279 O O . GLU A 1 108 ? 306.282 41.360 38.961 1.00 112.79 115 GLU A O 1
ATOM 1291 N N . THR A 1 122 ? 293.989 22.226 27.961 1.00 137.32 134 THR A N 1
ATOM 1292 C CA . THR A 1 122 ? 293.465 22.124 26.601 1.00 138.57 134 THR A CA 1
ATOM 1293 C C . THR A 1 122 ? 292.981 23.511 26.129 1.00 138.73 134 THR A C 1
ATOM 1294 O O . THR A 1 122 ? 291.848 23.649 25.653 1.00 137.42 134 THR A O 1
ATOM 1297 N N . ASN A 1 123 ? 293.871 24.532 26.246 1.00 133.15 135 ASN A N 1
ATOM 1298 C CA . ASN A 1 123 ? 293.605 25.937 25.904 1.00 129.22 135 ASN A CA 1
ATOM 1299 C C . ASN A 1 123 ? 292.295 26.410 26.544 1.00 128.58 135 ASN A C 1
ATOM 1300 O O . ASN A 1 123 ? 291.365 26.878 25.870 1.00 128.09 135 ASN A O 1
ATOM 1311 N N . LYS A 1 124 ? 292.261 26.311 27.887 1.00 120.21 136 LYS A N 1
ATOM 1312 C CA . LYS A 1 124 ? 291.148 26.758 28.710 1.00 114.57 136 LYS A CA 1
ATOM 1313 C C . LYS A 1 124 ? 291.353 28.261 29.068 1.00 111.38 136 LYS A C 1
ATOM 1314 O O . LYS A 1 124 ? 290.895 28.715 30.118 1.00 107.57 136 LYS A O 1
ATOM 1318 N N . CYS A 1 125 ? 292.033 29.031 28.170 1.00 106.42 137 CYS A N 1
ATOM 1319 C CA . CYS A 1 125 ? 292.316 30.454 28.334 1.00 102.36 137 CYS A CA 1
ATOM 1320 C C . CYS A 1 125 ? 291.063 31.259 28.208 1.00 94.65 137 CYS A C 1
ATOM 1321 O O . CYS A 1 125 ? 290.919 32.225 28.941 1.00 90.66 137 CYS A O 1
ATOM 1328 N N . LEU A 1 126 ? 290.192 30.916 27.238 1.00 87.78 138 LEU A N 1
ATOM 1329 C CA . LEU A 1 126 ? 288.920 31.607 27.046 1.00 84.17 138 LEU A CA 1
ATOM 1330 C C . LEU A 1 126 ? 288.040 31.441 28.278 1.00 82.31 138 LEU A C 1
ATOM 1331 O O . LEU A 1 126 ? 287.441 32.414 28.712 1.00 77.33 138 LEU A O 1
ATOM 1347 N N . GLU A 1 127 ? 288.052 30.251 28.894 1.00 81.02 139 GLU A N 1
ATOM 1348 C CA . GLU A 1 127 ? 287.313 29.997 30.133 1.00 80.47 139 GLU A CA 1
ATOM 1349 C C . GLU A 1 127 ? 287.842 30.850 31.252 1.00 82.34 139 GLU A C 1
ATOM 1350 O O . GLU A 1 127 ? 287.057 31.418 31.998 1.00 82.50 139 GLU A O 1
ATOM 1362 N N . GLN A 1 128 ? 289.148 30.984 31.342 1.00 78.69 140 GLN A N 1
ATOM 1363 C CA . GLN A 1 128 ? 289.789 31.795 32.373 1.00 76.69 140 GLN A CA 1
ATOM 1364 C C . GLN A 1 128 ? 289.583 33.284 32.167 1.00 78.54 140 GLN A C 1
ATOM 1365 O O . GLN A 1 128 ? 289.453 34.007 33.155 1.00 78.10 140 GLN A O 1
ATOM 1379 N N . VAL A 1 129 ? 289.566 33.759 30.907 1.00 74.54 141 VAL A N 1
ATOM 1380 C CA . VAL A 1 129 ? 289.323 35.176 30.617 1.00 71.60 141 VAL A CA 1
ATOM 1381 C C . VAL A 1 129 ? 287.869 35.509 30.921 1.00 71.18 141 VAL A C 1
ATOM 1382 O O . VAL A 1 129 ? 287.569 36.620 31.365 1.00 67.47 141 VAL A O 1
ATOM 1395 N N . SER A 1 130 ? 286.973 34.521 30.727 1.00 68.36 142 SER A N 1
ATOM 1396 C CA . SER A 1 130 ? 285.566 34.648 31.091 1.00 64.58 142 SER A CA 1
ATOM 1397 C C . SER A 1 130 ? 285.478 34.861 32.600 1.00 65.72 142 SER A C 1
ATOM 1398 O O . SER A 1 130 ? 284.748 35.748 33.027 1.00 62.99 142 SER A O 1
ATOM 1406 N N . GLN A 1 131 ? 286.260 34.096 33.411 1.00 64.58 143 GLN A N 1
ATOM 1407 C CA . GLN A 1 131 ? 286.281 34.297 34.874 1.00 64.24 143 GLN A CA 1
ATOM 1408 C C . GLN A 1 131 ? 286.737 35.721 35.207 1.00 68.48 143 GLN A C 1
ATOM 1409 O O . GLN A 1 131 ? 286.173 36.295 36.122 1.00 66.92 143 GLN A O 1
ATOM 1423 N N . LEU A 1 132 ? 287.767 36.278 34.496 1.00 68.04 144 LEU A N 1
ATOM 1424 C CA . LEU A 1 132 ? 288.252 37.643 34.744 1.00 67.83 144 LEU A CA 1
ATOM 1425 C C . LEU A 1 132 ? 287.177 38.664 34.502 1.00 70.08 144 LEU A C 1
ATOM 1426 O O . LEU A 1 132 ? 287.069 39.610 35.278 1.00 69.31 144 LEU A O 1
ATOM 1442 N N . GLN A 1 133 ? 286.453 38.534 33.365 1.00 66.63 145 GLN A N 1
ATOM 1443 C CA . GLN A 1 133 ? 285.329 39.412 32.997 1.00 64.69 145 GLN A CA 1
ATOM 1444 C C . GLN A 1 133 ? 284.283 39.551 34.105 1.00 64.68 145 GLN A C 1
ATOM 1445 O O . GLN A 1 133 ? 283.729 40.617 34.252 1.00 64.41 145 GLN A O 1
ATOM 1459 N N . GLY A 1 134 ? 283.979 38.478 34.824 1.00 60.36 146 GLY A N 1
ATOM 1460 C CA . GLY A 1 134 ? 283.030 38.501 35.931 1.00 58.91 146 GLY A CA 1
ATOM 1461 C C . GLY A 1 134 ? 283.526 39.216 37.163 1.00 62.30 146 GLY A C 1
ATOM 1462 O O . GLY A 1 134 ? 282.757 39.874 37.867 1.00 63.81 146 GLY A O 1
ATOM 1466 N N . LEU A 1 135 ? 284.799 39.106 37.436 1.00 57.78 147 LEU A N 1
ATOM 1467 C CA . LEU A 1 135 ? 285.411 39.792 38.584 1.00 57.04 147 LEU A CA 1
ATOM 1468 C C . LEU A 1 135 ? 285.492 41.275 38.304 1.00 59.27 147 LEU A C 1
ATOM 1469 O O . LEU A 1 135 ? 285.189 42.077 39.186 1.00 59.43 147 LEU A O 1
ATOM 1485 N N . TRP A 1 136 ? 285.834 41.647 37.053 1.00 54.99 148 TRP A N 1
ATOM 1486 C CA . TRP A 1 136 ? 285.915 43.053 36.672 1.00 54.15 148 TRP A CA 1
ATOM 1487 C C . TRP A 1 136 ? 284.591 43.709 36.752 1.00 57.35 148 TRP A C 1
ATOM 1488 O O . TRP A 1 136 ? 284.480 44.854 37.189 1.00 58.44 148 TRP A O 1
ATOM 1509 N N . ARG A 1 137 ? 283.586 42.986 36.325 1.00 52.73 149 ARG A N 1
ATOM 1510 C CA . ARG A 1 137 ? 282.211 43.434 36.382 1.00 51.32 149 ARG A CA 1
ATOM 1511 C C . ARG A 1 137 ? 281.739 43.530 37.814 1.00 55.78 149 ARG A C 1
ATOM 1512 O O . ARG A 1 137 ? 281.070 44.495 38.153 1.00 55.55 149 ARG A O 1
ATOM 1533 N N . ARG A 1 138 ? 282.063 42.536 38.662 1.00 55.25 150 ARG A N 1
ATOM 1534 C CA . ARG A 1 138 ? 281.693 42.593 40.080 1.00 56.38 150 ARG A CA 1
ATOM 1535 C C . ARG A 1 138 ? 282.395 43.745 40.762 1.00 62.95 150 ARG A C 1
ATOM 1536 O O . ARG A 1 138 ? 281.798 44.359 41.650 1.00 65.58 150 ARG A O 1
ATOM 1557 N N . PHE A 1 139 ? 283.622 44.106 40.308 1.00 58.68 151 PHE A N 1
ATOM 1558 C CA . PHE A 1 139 ? 284.359 45.249 40.861 1.00 58.25 151 PHE A CA 1
ATOM 1559 C C . PHE A 1 139 ? 283.603 46.583 40.633 1.00 62.08 151 PHE A C 1
ATOM 1560 O O . PHE A 1 139 ? 283.820 47.552 41.358 1.00 64.07 151 PHE A O 1
ATOM 1577 N N . ASN A 1 140 ? 282.716 46.623 39.642 1.00 59.67 152 ASN A N 1
ATOM 1578 C CA . ASN A 1 140 ? 281.869 47.770 39.310 1.00 59.33 152 ASN A CA 1
ATOM 1579 C C . ASN A 1 140 ? 280.521 47.759 40.022 1.00 62.05 152 ASN A C 1
ATOM 1580 O O . ASN A 1 140 ? 279.740 48.666 39.793 1.00 61.56 152 ASN A O 1
ATOM 1591 N N . ARG A 1 141 ? 280.246 46.772 40.895 1.00 61.64 153 ARG A N 1
ATOM 1592 C CA . ARG A 1 141 ? 278.987 46.632 41.651 1.00 60.87 153 ARG A CA 1
ATOM 1593 C C . ARG A 1 141 ? 279.270 46.478 43.160 1.00 67.24 153 ARG A C 1
ATOM 1594 O O . ARG A 1 141 ? 278.688 45.607 43.803 1.00 67.54 153 ARG A O 1
ATOM 1615 N N . PRO A 1 142 ? 280.134 47.309 43.774 1.00 66.90 154 PRO A N 1
ATOM 1616 C CA . PRO A 1 142 ? 280.407 47.147 45.213 1.00 68.23 154 PRO A CA 1
ATOM 1617 C C . PRO A 1 142 ? 279.238 47.414 46.161 1.00 73.01 154 PRO A C 1
ATOM 1618 O O . PRO A 1 142 ? 279.333 47.022 47.318 1.00 74.38 154 PRO A O 1
ATOM 1629 N N . LEU A 1 143 ? 278.148 48.064 45.700 1.00 69.24 155 LEU A N 1
ATOM 1630 C CA . LEU A 1 143 ? 276.997 48.340 46.558 1.00 70.45 155 LEU A CA 1
ATOM 1631 C C . LEU A 1 143 ? 276.023 47.206 46.671 1.00 73.41 155 LEU A C 1
ATOM 1632 O O . LEU A 1 143 ? 275.174 47.248 47.558 1.00 75.06 155 LEU A O 1
ATOM 1648 N N . LEU A 1 144 ? 276.119 46.201 45.802 1.00 68.28 156 LEU A N 1
ATOM 1649 C CA . LEU A 1 144 ? 275.229 45.070 45.899 1.00 68.12 156 LEU A CA 1
ATOM 1650 C C . LEU A 1 144 ? 275.727 44.107 46.998 1.00 70.56 156 LEU A C 1
ATOM 1651 O O . LEU A 1 144 ? 276.903 43.723 47.034 1.00 66.66 156 LEU A O 1
ATOM 1667 N N . LYS A 1 145 ? 274.798 43.714 47.881 1.00 71.08 157 LYS A N 1
ATOM 1668 C CA . LYS A 1 145 ? 275.066 42.784 48.985 1.00 72.21 157 LYS A CA 1
ATOM 1669 C C . LYS A 1 145 ? 275.311 41.334 48.474 1.00 72.90 157 LYS A C 1
ATOM 1670 O O . LYS A 1 145 ? 275.109 41.025 47.299 1.00 66.71 157 LYS A O 1
ATOM 1674 N N . GLN A 1 146 ? 275.832 40.484 49.371 1.00 73.91 158 GLN A N 1
ATOM 1675 C CA . GLN A 1 146 ? 276.133 39.075 49.124 1.00 74.18 158 GLN A CA 1
ATOM 1676 C C . GLN A 1 146 ? 275.852 38.264 50.381 1.00 85.10 158 GLN A C 1
ATOM 1677 O O . GLN A 1 146 ? 275.703 38.840 51.459 1.00 86.64 158 GLN A O 1
ATOM 1691 N N . GLN A 1 147 ? 275.799 36.921 50.253 1.00 86.36 159 GLN A N 1
ATOM 1692 C CA . GLN A 1 147 ? 275.611 36.021 51.423 1.00 94.24 159 GLN A CA 1
ATOM 1693 C C . GLN A 1 147 ? 276.918 35.962 52.264 1.00 110.02 159 GLN A C 1
ATOM 1694 O O . GLN A 1 147 ? 278.012 36.208 51.694 1.00 110.47 159 GLN A O 1
ATOM 1699 N N . ASP B 2 38 ? 307.629 81.319 25.120 1.00 148.18 37 ASP B N 1
ATOM 1700 C CA . ASP B 2 38 ? 307.422 79.891 25.320 1.00 143.44 37 ASP B CA 1
ATOM 1701 C C . ASP B 2 38 ? 307.255 79.180 23.974 1.00 145.49 37 ASP B C 1
ATOM 1702 O O . ASP B 2 38 ? 306.643 79.727 23.049 1.00 144.51 37 ASP B O 1
ATOM 1705 N N . TYR B 2 39 ? 307.752 77.926 23.894 1.00 140.48 38 TYR B N 1
ATOM 1706 C CA . TYR B 2 39 ? 307.664 77.075 22.694 1.00 137.72 38 TYR B CA 1
ATOM 1707 C C . TYR B 2 39 ? 306.465 76.098 22.888 1.00 135.64 38 TYR B C 1
ATOM 1708 O O . TYR B 2 39 ? 306.511 74.920 22.508 1.00 131.29 38 TYR B O 1
ATOM 1726 N N . SER B 2 40 ? 305.360 76.642 23.441 1.00 131.33 39 SER B N 1
ATOM 1727 C CA . SER B 2 40 ? 304.156 75.904 23.757 1.00 126.76 39 SER B CA 1
ATOM 1728 C C . SER B 2 40 ? 303.550 75.309 22.514 1.00 126.98 39 SER B C 1
ATOM 1729 O O . SER B 2 40 ? 303.740 75.831 21.410 1.00 128.50 39 SER B O 1
ATOM 1737 N N . PHE B 2 41 ? 302.827 74.203 22.712 1.00 117.83 40 PHE B N 1
ATOM 1738 C CA . PHE B 2 41 ? 302.164 73.464 21.653 1.00 114.46 40 PHE B CA 1
ATOM 1739 C C . PHE B 2 41 ? 300.865 72.841 22.185 1.00 112.58 40 PHE B C 1
ATOM 1740 O O . PHE B 2 41 ? 300.544 72.928 23.373 1.00 111.14 40 PHE B O 1
ATOM 1757 N N . SER B 2 42 ? 300.111 72.250 21.285 1.00 105.91 41 SER B N 1
ATOM 1758 C CA . SER B 2 42 ? 298.877 71.559 21.611 1.00 101.92 41 SER B CA 1
ATOM 1759 C C . SER B 2 42 ? 298.922 70.241 20.864 1.00 103.12 41 SER B C 1
ATOM 1760 O O . SER B 2 42 ? 299.722 70.098 19.928 1.00 101.68 41 SER B O 1
ATOM 1768 N N . CYS B 2 43 ? 298.168 69.249 21.353 1.00 99.91 42 CYS B N 1
ATOM 1769 C CA . CYS B 2 43 ? 298.107 67.914 20.749 1.00 100.04 42 CYS B CA 1
ATOM 1770 C C . CYS B 2 43 ? 296.675 67.416 20.699 1.00 97.06 42 CYS B C 1
ATOM 1771 O O . CYS B 2 43 ? 295.823 67.896 21.444 1.00 95.55 42 CYS B O 1
ATOM 1778 N N . TYR B 2 44 ? 296.431 66.414 19.846 1.00 89.28 43 TYR B N 1
ATOM 1779 C CA . TYR B 2 44 ? 295.162 65.689 19.782 1.00 85.00 43 TYR B CA 1
ATOM 1780 C C . TYR B 2 44 ? 295.413 64.253 19.339 1.00 85.95 43 TYR B C 1
ATOM 1781 O O . TYR B 2 44 ? 296.319 63.997 18.545 1.00 85.56 43 TYR B O 1
ATOM 1799 N N . SER B 2 45 ? 294.649 63.313 19.905 1.00 80.63 44 SER B N 1
ATOM 1800 C CA . SER B 2 45 ? 294.740 61.897 19.550 1.00 78.52 44 SER B CA 1
ATOM 1801 C C . SER B 2 45 ? 293.463 61.453 18.787 1.00 78.14 44 SER B C 1
ATOM 1802 O O . SER B 2 45 ? 292.418 62.110 18.870 1.00 74.72 44 SER B O 1
ATOM 1810 N N . GLN B 2 46 ? 293.596 60.399 17.979 1.00 74.13 45 GLN B N 1
ATOM 1811 C CA . GLN B 2 46 ? 292.480 59.804 17.252 1.00 74.15 45 GLN B CA 1
ATOM 1812 C C . GLN B 2 46 ? 292.664 58.317 17.360 1.00 79.74 45 GLN B C 1
ATOM 1813 O O . GLN B 2 46 ? 293.608 57.767 16.813 1.00 79.08 45 GLN B O 1
ATOM 1827 N N . LEU B 2 47 ? 291.788 57.680 18.133 1.00 78.51 46 LEU B N 1
ATOM 1828 C CA . LEU B 2 47 ? 291.859 56.264 18.427 1.00 78.58 46 LEU B CA 1
ATOM 1829 C C . LEU B 2 47 ? 291.088 55.475 17.369 1.00 83.53 46 LEU B C 1
ATOM 1830 O O . LEU B 2 47 ? 289.937 55.797 17.085 1.00 83.39 46 LEU B O 1
ATOM 1846 N N . GLU B 2 48 ? 291.747 54.466 16.770 1.00 81.32 47 GLU B N 1
ATOM 1847 C CA . GLU B 2 48 ? 291.203 53.628 15.696 1.00 81.94 47 GLU B CA 1
ATOM 1848 C C . GLU B 2 48 ? 290.876 54.471 14.456 1.00 87.48 47 GLU B C 1
ATOM 1849 O O . GLU B 2 48 ? 289.849 54.243 13.821 1.00 86.09 47 GLU B O 1
ATOM 1861 N N . VAL B 2 49 ? 291.765 55.436 14.107 1.00 86.33 48 VAL B N 1
ATOM 1862 C CA . VAL B 2 49 ? 291.556 56.332 12.954 1.00 87.57 48 VAL B CA 1
ATOM 1863 C C . VAL B 2 49 ? 291.673 55.559 11.628 1.00 93.64 48 VAL B C 1
ATOM 1864 O O . VAL B 2 49 ? 290.933 55.811 10.682 1.00 92.50 48 VAL B O 1
ATOM 1877 N N . ASN B 2 50 ? 292.593 54.601 11.600 1.00 93.54 49 ASN B N 1
ATOM 1878 C CA . ASN B 2 50 ? 292.833 53.696 10.490 1.00 96.45 49 ASN B CA 1
ATOM 1879 C C . ASN B 2 50 ? 292.891 52.297 11.125 1.00 100.46 49 ASN B C 1
ATOM 1880 O O . ASN B 2 50 ? 293.853 51.994 11.832 1.00 99.83 49 ASN B O 1
ATOM 1891 N N . GLY B 2 51 ? 291.838 51.503 10.944 1.00 97.07 50 GLY B N 1
ATOM 1892 C CA . GLY B 2 51 ? 291.747 50.170 11.538 1.00 96.48 50 GLY B CA 1
ATOM 1893 C C . GLY B 2 51 ? 291.865 50.197 13.054 1.00 96.50 50 GLY B C 1
ATOM 1894 O O . GLY B 2 51 ? 291.216 51.012 13.703 1.00 93.14 50 GLY B O 1
ATOM 1898 N N . SER B 2 52 ? 292.741 49.347 13.622 1.00 93.95 51 SER B N 1
ATOM 1899 C CA . SER B 2 52 ? 293.008 49.310 15.060 1.00 91.42 51 SER B CA 1
ATOM 1900 C C . SER B 2 52 ? 294.198 50.230 15.460 1.00 94.33 51 SER B C 1
ATOM 1901 O O . SER B 2 52 ? 294.566 50.232 16.641 1.00 91.97 51 SER B O 1
ATOM 1909 N N . GLN B 2 53 ? 294.778 51.036 14.509 1.00 92.39 52 GLN B N 1
ATOM 1910 C CA . GLN B 2 53 ? 295.848 51.969 14.892 1.00 93.25 52 GLN B CA 1
ATOM 1911 C C . GLN B 2 53 ? 295.288 53.346 15.162 1.00 95.19 52 GLN B C 1
ATOM 1912 O O . GLN B 2 53 ? 294.299 53.773 14.560 1.00 94.42 52 GLN B O 1
ATOM 1926 N N . HIS B 2 54 ? 295.963 54.033 16.077 1.00 90.33 53 HIS B N 1
ATOM 1927 C CA . HIS B 2 54 ? 295.610 55.339 16.588 1.00 88.57 53 HIS B CA 1
ATOM 1928 C C . HIS B 2 54 ? 296.595 56.338 16.018 1.00 94.91 53 HIS B C 1
ATOM 1929 O O . HIS B 2 54 ? 297.571 55.927 15.394 1.00 97.83 53 HIS B O 1
ATOM 1943 N N . SER B 2 55 ? 296.346 57.637 16.225 1.00 89.89 54 SER B N 1
ATOM 1944 C CA . SER B 2 55 ? 297.225 58.701 15.756 1.00 91.07 54 SER B CA 1
ATOM 1945 C C . SER B 2 55 ? 297.397 59.759 16.822 1.00 95.02 54 SER B C 1
ATOM 1946 O O . SER B 2 55 ? 296.477 59.987 17.598 1.00 93.42 54 SER B O 1
ATOM 1954 N N . LEU B 2 56 ? 298.579 60.392 16.866 1.00 93.68 55 LEU B N 1
ATOM 1955 C CA . LEU B 2 56 ? 298.890 61.502 17.775 1.00 92.69 55 LEU B CA 1
ATOM 1956 C C . LEU B 2 56 ? 299.486 62.606 16.899 1.00 97.02 55 LEU B C 1
ATOM 1957 O O . LEU B 2 56 ? 300.416 62.355 16.135 1.00 96.29 55 LEU B O 1
ATOM 1973 N N . THR B 2 57 ? 298.860 63.790 16.945 1.00 95.35 56 THR B N 1
ATOM 1974 C CA . THR B 2 57 ? 299.204 64.954 16.149 1.00 98.51 56 THR B CA 1
ATOM 1975 C C . THR B 2 57 ? 299.518 66.117 17.078 1.00 105.50 56 THR B C 1
ATOM 1976 O O . THR B 2 57 ? 298.676 66.438 17.908 1.00 102.76 56 THR B O 1
ATOM 1987 N N . CYS B 2 58 ? 300.700 66.767 16.923 1.00 107.84 57 CYS B N 1
ATOM 1988 C CA . CYS B 2 58 ? 301.080 67.955 17.708 1.00 110.34 57 CYS B CA 1
ATOM 1989 C C . CYS B 2 58 ? 301.530 69.110 16.774 1.00 118.48 57 CYS B C 1
ATOM 1990 O O . CYS B 2 58 ? 302.086 68.876 15.690 1.00 119.84 57 CYS B O 1
ATOM 1997 N N . ALA B 2 59 ? 301.256 70.357 17.198 1.00 115.72 58 ALA B N 1
ATOM 1998 C CA . ALA B 2 59 ? 301.602 71.553 16.431 1.00 117.98 58 ALA B CA 1
ATOM 1999 C C . ALA B 2 59 ? 301.812 72.721 17.372 1.00 123.46 58 ALA B C 1
ATOM 2000 O O . ALA B 2 59 ? 301.047 72.864 18.327 1.00 121.18 58 ALA B O 1
ATOM 2007 N N . PHE B 2 60 ? 302.816 73.577 17.086 1.00 123.98 59 PHE B N 1
ATOM 2008 C CA . PHE B 2 60 ? 303.127 74.733 17.932 1.00 126.24 59 PHE B CA 1
ATOM 2009 C C . PHE B 2 60 ? 302.047 75.796 17.882 1.00 131.66 59 PHE B C 1
ATOM 2010 O O . PHE B 2 60 ? 301.504 76.071 16.810 1.00 130.67 59 PHE B O 1
ATOM 2027 N N . GLU B 2 61 ? 301.774 76.424 19.047 1.00 130.64 60 GLU B N 1
ATOM 2028 C CA . GLU B 2 61 ? 300.754 77.469 19.185 1.00 131.83 60 GLU B CA 1
ATOM 2029 C C . GLU B 2 61 ? 301.133 78.754 18.409 1.00 140.84 60 GLU B C 1
ATOM 2030 O O . GLU B 2 61 ? 300.242 79.410 17.862 1.00 140.33 60 GLU B O 1
ATOM 2042 N N . ASP B 2 62 ? 302.446 79.081 18.325 1.00 141.71 61 ASP B N 1
ATOM 2043 C CA . ASP B 2 62 ? 302.941 80.224 17.542 1.00 146.29 61 ASP B CA 1
ATOM 2044 C C . ASP B 2 62 ? 303.212 79.706 16.102 1.00 151.19 61 ASP B C 1
ATOM 2045 O O . ASP B 2 62 ? 304.045 78.810 15.943 1.00 149.85 61 ASP B O 1
ATOM 2054 N N . PRO B 2 63 ? 302.527 80.209 15.048 1.00 149.54 62 PRO B N 1
ATOM 2055 C CA . PRO B 2 63 ? 302.790 79.682 13.694 1.00 149.99 62 PRO B CA 1
ATOM 2056 C C . PRO B 2 63 ? 304.151 80.054 13.093 1.00 158.23 62 PRO B C 1
ATOM 2057 O O . PRO B 2 63 ? 304.697 79.252 12.338 1.00 157.53 62 PRO B O 1
ATOM 2068 N N . ASP B 2 64 ? 304.693 81.251 13.412 1.00 159.27 63 ASP B N 1
ATOM 2069 C CA . ASP B 2 64 ? 305.975 81.726 12.864 1.00 163.86 63 ASP B CA 1
ATOM 2070 C C . ASP B 2 64 ? 307.165 81.389 13.795 1.00 169.91 63 ASP B C 1
ATOM 2071 O O . ASP B 2 64 ? 307.723 82.277 14.450 1.00 172.60 63 ASP B O 1
ATOM 2075 N N . VAL B 2 65 ? 307.553 80.090 13.823 1.00 164.56 64 VAL B N 1
ATOM 2076 C CA . VAL B 2 65 ? 308.675 79.550 14.617 1.00 164.97 64 VAL B CA 1
ATOM 2077 C C . VAL B 2 65 ? 309.622 78.783 13.670 1.00 170.21 64 VAL B C 1
ATOM 2078 O O . VAL B 2 65 ? 309.182 78.362 12.603 1.00 169.15 64 VAL B O 1
ATOM 2091 N N . ASN B 2 66 ? 310.920 78.650 14.027 1.00 168.86 65 ASN B N 1
ATOM 2092 C CA . ASN B 2 66 ? 311.892 77.913 13.200 1.00 170.00 65 ASN B CA 1
ATOM 2093 C C . ASN B 2 66 ? 311.783 76.401 13.505 1.00 168.36 65 ASN B C 1
ATOM 2094 O O . ASN B 2 66 ? 312.103 75.971 14.613 1.00 166.74 65 ASN B O 1
ATOM 2098 N N . ILE B 2 67 ? 311.311 75.611 12.520 1.00 161.73 66 ILE B N 1
ATOM 2099 C CA . ILE B 2 67 ? 311.107 74.156 12.632 1.00 157.32 66 ILE B CA 1
ATOM 2100 C C . ILE B 2 67 ? 312.314 73.341 12.089 1.00 162.84 66 ILE B C 1
ATOM 2101 O O . ILE B 2 67 ? 312.415 72.151 12.400 1.00 160.20 66 ILE B O 1
ATOM 2117 N N . THR B 2 68 ? 313.254 73.984 11.351 1.00 163.53 67 THR B N 1
ATOM 2118 C CA . THR B 2 68 ? 314.434 73.307 10.775 1.00 165.65 67 THR B CA 1
ATOM 2119 C C . THR B 2 68 ? 315.239 72.479 11.792 1.00 167.54 67 THR B C 1
ATOM 2120 O O . THR B 2 68 ? 315.718 71.397 11.445 1.00 167.23 67 THR B O 1
ATOM 2124 N N . ASN B 2 69 ? 315.352 72.967 13.043 1.00 162.31 68 ASN B N 1
ATOM 2125 C CA . ASN B 2 69 ? 316.129 72.310 14.106 1.00 161.47 68 ASN B CA 1
ATOM 2126 C C . ASN B 2 69 ? 315.300 71.512 15.145 1.00 158.59 68 ASN B C 1
ATOM 2127 O O . ASN B 2 69 ? 315.895 70.792 15.956 1.00 157.83 68 ASN B O 1
ATOM 2131 N N . LEU B 2 70 ? 313.957 71.627 15.138 1.00 150.08 69 LEU B N 1
ATOM 2132 C CA . LEU B 2 70 ? 313.129 70.989 16.164 1.00 145.31 69 LEU B CA 1
ATOM 2133 C C . LEU B 2 70 ? 312.476 69.657 15.752 1.00 144.50 69 LEU B C 1
ATOM 2134 O O . LEU B 2 70 ? 312.027 69.484 14.621 1.00 143.80 69 LEU B O 1
ATOM 2150 N N . GLU B 2 71 ? 312.445 68.717 16.712 1.00 137.71 70 GLU B N 1
ATOM 2151 C CA . GLU B 2 71 ? 311.877 67.378 16.562 1.00 133.86 70 GLU B CA 1
ATOM 2152 C C . GLU B 2 71 ? 311.115 66.985 17.858 1.00 131.17 70 GLU B C 1
ATOM 2153 O O . GLU B 2 71 ? 311.579 67.310 18.950 1.00 130.39 70 GLU B O 1
ATOM 2157 N N . PHE B 2 72 ? 309.938 66.323 17.733 1.00 123.39 71 PHE B N 1
ATOM 2158 C CA . PHE B 2 72 ? 309.119 65.887 18.894 1.00 118.81 71 PHE B CA 1
ATOM 2159 C C . PHE B 2 72 ? 309.401 64.440 19.279 1.00 119.76 71 PHE B C 1
ATOM 2160 O O . PHE B 2 72 ? 309.731 63.634 18.411 1.00 119.37 71 PHE B O 1
ATOM 2177 N N . GLU B 2 73 ? 309.218 64.104 20.574 1.00 115.06 72 GLU B N 1
ATOM 2178 C CA . GLU B 2 73 ? 309.423 62.745 21.114 1.00 113.67 72 GLU B CA 1
ATOM 2179 C C . GLU B 2 73 ? 308.337 62.411 22.136 1.00 113.81 72 GLU B C 1
ATOM 2180 O O . GLU B 2 73 ? 308.124 63.192 23.057 1.00 112.98 72 GLU B O 1
ATOM 2192 N N . ILE B 2 74 ? 307.681 61.243 22.001 1.00 108.63 73 ILE B N 1
ATOM 2193 C CA . ILE B 2 74 ? 306.690 60.778 22.991 1.00 105.93 73 ILE B CA 1
ATOM 2194 C C . ILE B 2 74 ? 307.349 59.695 23.841 1.00 109.51 73 ILE B C 1
ATOM 2195 O O . ILE B 2 74 ? 307.951 58.793 23.278 1.00 109.72 73 ILE B O 1
ATOM 2211 N N . CYS B 2 75 ? 307.257 59.790 25.179 1.00 106.32 74 CYS B N 1
ATOM 2212 C CA . CYS B 2 75 ? 307.844 58.796 26.089 1.00 108.19 74 CYS B CA 1
ATOM 2213 C C . CYS B 2 75 ? 306.852 58.443 27.224 1.00 107.77 74 CYS B C 1
ATOM 2214 O O . CYS B 2 75 ? 306.373 59.330 27.920 1.00 105.62 74 CYS B O 1
ATOM 2221 N N . GLY B 2 76 ? 306.570 57.159 27.406 1.00 103.06 75 GLY B N 1
ATOM 2222 C CA . GLY B 2 76 ? 305.695 56.687 28.472 1.00 100.86 75 GLY B CA 1
ATOM 2223 C C . GLY B 2 76 ? 304.319 56.290 27.994 1.00 100.34 75 GLY B C 1
ATOM 2224 O O . GLY B 2 76 ? 303.815 56.863 27.030 1.00 99.25 75 GLY B O 1
ATOM 2228 N N . ALA B 2 77 ? 303.704 55.314 28.696 1.00 94.73 76 ALA B N 1
ATOM 2229 C CA . ALA B 2 77 ? 302.384 54.721 28.394 1.00 91.49 76 ALA B CA 1
ATOM 2230 C C . ALA B 2 77 ? 302.347 54.155 26.976 1.00 91.34 76 ALA B C 1
ATOM 2231 O O . ALA B 2 77 ? 301.378 54.366 26.236 1.00 87.62 76 ALA B O 1
ATOM 2238 N N . LEU B 2 78 ? 303.432 53.450 26.609 1.00 89.02 77 LEU B N 1
ATOM 2239 C CA . LEU B 2 78 ? 303.582 52.820 25.310 1.00 89.54 77 LEU B CA 1
ATOM 2240 C C . LEU B 2 78 ? 303.742 51.317 25.513 1.00 96.95 77 LEU B C 1
ATOM 2241 O O . LEU B 2 78 ? 304.099 50.848 26.606 1.00 96.90 77 LEU B O 1
ATOM 2257 N N . VAL B 2 79 ? 303.485 50.572 24.429 1.00 95.81 78 VAL B N 1
ATOM 2258 C CA . VAL B 2 79 ? 303.487 49.111 24.405 1.00 96.51 78 VAL B CA 1
ATOM 2259 C C . VAL B 2 79 ? 304.838 48.573 23.963 1.00 106.19 78 VAL B C 1
ATOM 2260 O O . VAL B 2 79 ? 305.186 48.678 22.787 1.00 106.74 78 VAL B O 1
ATOM 2273 N N . GLU B 2 80 ? 305.595 47.995 24.915 1.00 107.18 79 GLU B N 1
ATOM 2274 C CA . GLU B 2 80 ? 306.889 47.331 24.698 1.00 111.12 79 GLU B CA 1
ATOM 2275 C C . GLU B 2 80 ? 308.014 48.260 24.175 1.00 117.83 79 GLU B C 1
ATOM 2276 O O . GLU B 2 80 ? 309.038 47.754 23.709 1.00 121.91 79 GLU B O 1
ATOM 2288 N N . VAL B 2 81 ? 307.842 49.602 24.290 1.00 111.73 80 VAL B N 1
ATOM 2289 C CA . VAL B 2 81 ? 308.831 50.613 23.884 1.00 112.70 80 VAL B CA 1
ATOM 2290 C C . VAL B 2 81 ? 308.814 51.749 24.912 1.00 115.02 80 VAL B C 1
ATOM 2291 O O . VAL B 2 81 ? 307.797 51.951 25.582 1.00 112.11 80 VAL B O 1
ATOM 2304 N N . LYS B 2 82 ? 309.944 52.452 25.068 1.00 113.45 81 LYS B N 1
ATOM 2305 C CA . LYS B 2 82 ? 310.058 53.560 26.018 1.00 112.81 81 LYS B CA 1
ATOM 2306 C C . LYS B 2 82 ? 309.610 54.834 25.335 1.00 115.76 81 LYS B C 1
ATOM 2307 O O . LYS B 2 82 ? 308.825 55.587 25.905 1.00 112.14 81 LYS B O 1
ATOM 2326 N N . CYS B 2 83 ? 310.132 55.090 24.121 1.00 115.89 82 CYS B N 1
ATOM 2327 C CA . CYS B 2 83 ? 309.801 56.281 23.339 1.00 115.15 82 CYS B CA 1
ATOM 2328 C C . CYS B 2 83 ? 309.474 55.942 21.880 1.00 117.80 82 CYS B C 1
ATOM 2329 O O . CYS B 2 83 ? 309.709 54.826 21.417 1.00 118.10 82 CYS B O 1
ATOM 2336 N N . LEU B 2 84 ? 308.933 56.937 21.168 1.00 113.02 83 LEU B N 1
ATOM 2337 C CA . LEU B 2 84 ? 308.615 56.868 19.740 1.00 112.38 83 LEU B CA 1
ATOM 2338 C C . LEU B 2 84 ? 308.790 58.272 19.138 1.00 115.96 83 LEU B C 1
ATOM 2339 O O . LEU B 2 84 ? 308.493 59.270 19.798 1.00 114.01 83 LEU B O 1
ATOM 2355 N N . ASN B 2 85 ? 309.313 58.347 17.911 1.00 114.53 84 ASN B N 1
ATOM 2356 C CA . ASN B 2 85 ? 309.566 59.628 17.256 1.00 115.80 84 ASN B CA 1
ATOM 2357 C C . ASN B 2 85 ? 308.428 60.037 16.322 1.00 117.99 84 ASN B C 1
ATOM 2358 O O . ASN B 2 85 ? 307.844 59.195 15.640 1.00 115.88 84 ASN B O 1
ATOM 2369 N N . PHE B 2 86 ? 308.146 61.349 16.279 1.00 115.73 85 PHE B N 1
ATOM 2370 C CA . PHE B 2 86 ? 307.135 61.946 15.405 1.00 115.23 85 PHE B CA 1
ATOM 2371 C C . PHE B 2 86 ? 307.779 62.246 14.043 1.00 123.34 85 PHE B C 1
ATOM 2372 O O . PHE B 2 86 ? 308.974 62.568 13.970 1.00 125.63 85 PHE B O 1
ATOM 2389 N N . ARG B 2 87 ? 306.964 62.206 12.981 1.00 120.31 86 ARG B N 1
ATOM 2390 C CA . ARG B 2 87 ? 307.410 62.504 11.622 1.00 123.73 86 ARG B CA 1
ATOM 2391 C C . ARG B 2 87 ? 307.171 63.988 11.349 1.00 129.45 86 ARG B C 1
ATOM 2392 O O . ARG B 2 87 ? 306.038 64.451 11.494 1.00 126.84 86 ARG B O 1
ATOM 2413 N N . LYS B 2 88 ? 308.229 64.731 10.961 1.00 129.99 87 LYS B N 1
ATOM 2414 C CA . LYS B 2 88 ? 308.094 66.150 10.641 1.00 131.48 87 LYS B CA 1
ATOM 2415 C C . LYS B 2 88 ? 307.453 66.237 9.247 1.00 137.97 87 LYS B C 1
ATOM 2416 O O . LYS B 2 88 ? 308.109 65.953 8.244 1.00 140.47 87 LYS B O 1
ATOM 2420 N N . LEU B 2 89 ? 306.138 66.519 9.208 1.00 133.75 88 LEU B N 1
ATOM 2421 C CA . LEU B 2 89 ? 305.354 66.632 7.974 1.00 135.26 88 LEU B CA 1
ATOM 2422 C C . LEU B 2 89 ? 304.811 68.063 7.860 1.00 141.09 88 LEU B C 1
ATOM 2423 O O . LEU B 2 89 ? 303.906 68.417 8.617 1.00 138.31 88 LEU B O 1
ATOM 2439 N N . GLN B 2 90 ? 305.371 68.874 6.915 1.00 141.68 89 GLN B N 1
ATOM 2440 C CA . GLN B 2 90 ? 305.044 70.290 6.669 1.00 143.15 89 GLN B CA 1
ATOM 2441 C C . GLN B 2 90 ? 305.065 71.091 7.999 1.00 145.00 89 GLN B C 1
ATOM 2442 O O . GLN B 2 90 ? 306.098 71.044 8.668 1.00 145.56 89 GLN B O 1
ATOM 2456 N N . GLU B 2 91 ? 303.972 71.783 8.407 1.00 138.76 90 GLU B N 1
ATOM 2457 C CA . GLU B 2 91 ? 303.932 72.543 9.658 1.00 136.90 90 GLU B CA 1
ATOM 2458 C C . GLU B 2 91 ? 303.213 71.776 10.819 1.00 134.74 90 GLU B C 1
ATOM 2459 O O . GLU B 2 91 ? 302.547 72.411 11.640 1.00 132.49 90 GLU B O 1
ATOM 2471 N N . ILE B 2 92 ? 303.377 70.421 10.899 1.00 128.45 91 ILE B N 1
ATOM 2472 C CA . ILE B 2 92 ? 302.805 69.568 11.965 1.00 123.72 91 ILE B CA 1
ATOM 2473 C C . ILE B 2 92 ? 303.695 68.348 12.259 1.00 126.01 91 ILE B C 1
ATOM 2474 O O . ILE B 2 92 ? 304.458 67.912 11.399 1.00 127.76 91 ILE B O 1
ATOM 2490 N N . TYR B 2 93 ? 303.539 67.769 13.458 1.00 119.30 92 TYR B N 1
ATOM 2491 C CA . TYR B 2 93 ? 304.253 66.564 13.887 1.00 118.73 92 TYR B CA 1
ATOM 2492 C C . TYR B 2 93 ? 303.227 65.429 14.057 1.00 119.46 92 TYR B C 1
ATOM 2493 O O . TYR B 2 93 ? 302.266 65.596 14.812 1.00 115.34 92 TYR B O 1
ATOM 2511 N N . PHE B 2 94 ? 303.438 64.278 13.358 1.00 116.89 93 PHE B N 1
ATOM 2512 C CA . PHE B 2 94 ? 302.494 63.157 13.317 1.00 114.08 93 PHE B CA 1
ATOM 2513 C C . PHE B 2 94 ? 303.035 61.761 13.710 1.00 117.01 93 PHE B C 1
ATOM 2514 O O . PHE B 2 94 ? 304.136 61.378 13.312 1.00 118.44 93 PHE B O 1
ATOM 2531 N N . ILE B 2 95 ? 302.194 60.978 14.431 1.00 111.27 94 ILE B N 1
ATOM 2532 C CA . ILE B 2 95 ? 302.453 59.580 14.841 1.00 110.28 94 ILE B CA 1
ATOM 2533 C C . ILE B 2 95 ? 301.247 58.748 14.372 1.00 110.22 94 ILE B C 1
ATOM 2534 O O . ILE B 2 95 ? 300.155 59.287 14.253 1.00 107.92 94 ILE B O 1
ATOM 2550 N N . GLU B 2 96 ? 301.452 57.454 14.104 1.00 106.62 95 GLU B N 1
ATOM 2551 C CA . GLU B 2 96 ? 300.394 56.528 13.695 1.00 105.47 95 GLU B CA 1
ATOM 2552 C C . GLU B 2 96 ? 300.837 55.123 14.085 1.00 108.43 95 GLU B C 1
ATOM 2553 O O . GLU B 2 96 ? 301.760 54.590 13.469 1.00 110.71 95 GLU B O 1
ATOM 2565 N N . THR B 2 97 ? 300.220 54.540 15.133 1.00 101.34 96 THR B N 1
ATOM 2566 C CA . THR B 2 97 ? 300.631 53.228 15.629 1.00 100.21 96 THR B CA 1
ATOM 2567 C C . THR B 2 97 ? 299.591 52.562 16.509 1.00 100.97 96 THR B C 1
ATOM 2568 O O . THR B 2 97 ? 298.706 53.230 17.036 1.00 98.27 96 THR B O 1
ATOM 2579 N N . LYS B 2 98 ? 299.786 51.252 16.745 1.00 97.85 97 LYS B N 1
ATOM 2580 C CA . LYS B 2 98 ? 298.992 50.434 17.660 1.00 95.41 97 LYS B CA 1
ATOM 2581 C C . LYS B 2 98 ? 299.699 50.355 19.046 1.00 98.61 97 LYS B C 1
ATOM 2582 O O . LYS B 2 98 ? 299.152 49.766 19.978 1.00 96.74 97 LYS B O 1
ATOM 2601 N N . LYS B 2 99 ? 300.907 50.951 19.184 1.00 96.18 98 LYS B N 1
ATOM 2602 C CA . LYS B 2 99 ? 301.696 50.877 20.412 1.00 95.07 98 LYS B CA 1
ATOM 2603 C C . LYS B 2 99 ? 301.329 51.921 21.500 1.00 92.60 98 LYS B C 1
ATOM 2604 O O . LYS B 2 99 ? 302.117 52.102 22.419 1.00 93.33 98 LYS B O 1
ATOM 2623 N N . PHE B 2 100 ? 300.147 52.561 21.438 1.00 83.95 99 PHE B N 1
ATOM 2624 C CA . PHE B 2 100 ? 299.675 53.453 22.514 1.00 80.26 99 PHE B CA 1
ATOM 2625 C C . PHE B 2 100 ? 298.923 52.589 23.546 1.00 80.27 99 PHE B C 1
ATOM 2626 O O . PHE B 2 100 ? 297.929 51.929 23.198 1.00 77.11 99 PHE B O 1
ATOM 2643 N N . LEU B 2 101 ? 299.392 52.596 24.810 1.00 76.88 100 LEU B N 1
ATOM 2644 C CA . LEU B 2 101 ? 298.798 51.784 25.892 1.00 75.40 100 LEU B CA 1
ATOM 2645 C C . LEU B 2 101 ? 297.436 52.328 26.406 1.00 76.07 100 LEU B C 1
ATOM 2646 O O . LEU B 2 101 ? 296.623 51.554 26.886 1.00 72.69 100 LEU B O 1
ATOM 2662 N N . LEU B 2 102 ? 297.217 53.657 26.347 1.00 72.81 101 LEU B N 1
ATOM 2663 C CA . LEU B 2 102 ? 295.978 54.305 26.789 1.00 69.85 101 LEU B CA 1
ATOM 2664 C C . LEU B 2 102 ? 295.689 54.121 28.299 1.00 72.33 101 LEU B C 1
ATOM 2665 O O . LEU B 2 102 ? 294.543 54.197 28.718 1.00 69.69 101 LEU B O 1
ATOM 2681 N N . ILE B 2 103 ? 296.756 53.936 29.107 1.00 71.14 102 ILE B N 1
ATOM 2682 C CA . ILE B 2 103 ? 296.725 53.813 30.574 1.00 70.22 102 ILE B CA 1
ATOM 2683 C C . ILE B 2 103 ? 297.833 54.737 31.064 1.00 73.80 102 ILE B C 1
ATOM 2684 O O . ILE B 2 103 ? 298.973 54.564 30.646 1.00 73.69 102 ILE B O 1
ATOM 2700 N N . GLY B 2 104 ? 297.490 55.725 31.882 1.00 70.49 103 GLY B N 1
ATOM 2701 C CA . GLY B 2 104 ? 298.458 56.677 32.405 1.00 72.27 103 GLY B CA 1
ATOM 2702 C C . GLY B 2 104 ? 298.844 57.775 31.428 1.00 78.45 103 GLY B C 1
ATOM 2703 O O . GLY B 2 104 ? 298.427 57.781 30.265 1.00 77.38 103 GLY B O 1
ATOM 2707 N N . LYS B 2 105 ? 299.694 58.697 31.907 1.00 76.18 104 LYS B N 1
ATOM 2708 C CA . LYS B 2 105 ? 300.185 59.831 31.141 1.00 75.87 104 LYS B CA 1
ATOM 2709 C C . LYS B 2 105 ? 301.466 59.480 30.415 1.00 81.09 104 LYS B C 1
ATOM 2710 O O . LYS B 2 105 ? 302.240 58.644 30.888 1.00 82.07 104 LYS B O 1
ATOM 2729 N N . SER B 2 106 ? 301.677 60.119 29.262 1.00 78.83 105 SER B N 1
ATOM 2730 C CA . SER B 2 106 ? 302.896 60.020 28.459 1.00 82.47 105 SER B CA 1
ATOM 2731 C C . SER B 2 106 ? 303.590 61.359 28.600 1.00 90.32 105 SER B C 1
ATOM 2732 O O . SER B 2 106 ? 303.034 62.282 29.184 1.00 89.33 105 SER B O 1
ATOM 2740 N N . ASN B 2 107 ? 304.790 61.475 28.067 1.00 92.37 106 ASN B N 1
ATOM 2741 C CA . ASN B 2 107 ? 305.569 62.711 28.139 1.00 95.72 106 ASN B CA 1
ATOM 2742 C C . ASN B 2 107 ? 305.953 63.107 26.723 1.00 101.01 106 ASN B C 1
ATOM 2743 O O . ASN B 2 107 ? 306.757 62.437 26.074 1.00 100.01 106 ASN B O 1
ATOM 2754 N N . ILE B 2 108 ? 305.317 64.168 26.235 1.00 100.32 107 ILE B N 1
ATOM 2755 C CA . ILE B 2 108 ? 305.565 64.709 24.904 1.00 102.10 107 ILE B CA 1
ATOM 2756 C C . ILE B 2 108 ? 306.550 65.866 25.086 1.00 110.77 107 ILE B C 1
ATOM 2757 O O . ILE B 2 108 ? 306.245 66.821 25.806 1.00 109.72 107 ILE B O 1
ATOM 2773 N N . CYS B 2 109 ? 307.748 65.741 24.484 1.00 112.26 108 CYS B N 1
ATOM 2774 C CA . CYS B 2 109 ? 308.799 66.744 24.592 1.00 117.20 108 CYS B CA 1
ATOM 2775 C C . CYS B 2 109 ? 309.276 67.252 23.242 1.00 121.59 108 CYS B C 1
ATOM 2776 O O . CYS B 2 109 ? 309.425 66.491 22.286 1.00 119.91 108 CYS B O 1
ATOM 2783 N N . VAL B 2 110 ? 309.572 68.550 23.208 1.00 120.57 109 VAL B N 1
ATOM 2784 C CA . VAL B 2 110 ? 310.132 69.239 22.058 1.00 123.14 109 VAL B CA 1
ATOM 2785 C C . VAL B 2 110 ? 311.639 69.122 22.265 1.00 130.23 109 VAL B C 1
ATOM 2786 O O . VAL B 2 110 ? 312.142 69.550 23.306 1.00 130.58 109 VAL B O 1
ATOM 2799 N N . LYS B 2 111 ? 312.343 68.510 21.299 1.00 129.04 110 LYS B N 1
ATOM 2800 C CA . LYS B 2 111 ? 313.786 68.289 21.368 1.00 132.85 110 LYS B CA 1
ATOM 2801 C C . LYS B 2 111 ? 314.570 69.057 20.303 1.00 139.59 110 LYS B C 1
ATOM 2802 O O . LYS B 2 111 ? 314.121 69.191 19.167 1.00 137.81 110 LYS B O 1
ATOM 2821 N N . VAL B 2 112 ? 315.771 69.516 20.688 1.00 140.75 111 VAL B N 1
ATOM 2822 C CA . VAL B 2 112 ? 316.754 70.189 19.832 1.00 144.53 111 VAL B CA 1
ATOM 2823 C C . VAL B 2 112 ? 318.012 69.324 20.028 1.00 151.27 111 VAL B C 1
ATOM 2824 O O . VAL B 2 112 ? 318.845 69.608 20.888 1.00 153.82 111 VAL B O 1
ATOM 2828 N N . GLY B 2 113 ? 318.041 68.199 19.314 1.00 146.82 112 GLY B N 1
ATOM 2829 C CA . GLY B 2 113 ? 319.074 67.177 19.435 1.00 148.46 112 GLY B CA 1
ATOM 2830 C C . GLY B 2 113 ? 318.693 66.220 20.547 1.00 149.35 112 GLY B C 1
ATOM 2831 O O . GLY B 2 113 ? 317.677 65.526 20.446 1.00 143.92 112 GLY B O 1
ATOM 2835 N N . GLU B 2 114 ? 319.477 66.212 21.633 1.00 149.16 113 GLU B N 1
ATOM 2836 C CA . GLU B 2 114 ? 319.210 65.389 22.820 1.00 147.21 113 GLU B CA 1
ATOM 2837 C C . GLU B 2 114 ? 318.465 66.218 23.885 1.00 150.55 113 GLU B C 1
ATOM 2838 O O . GLU B 2 114 ? 317.540 65.699 24.518 1.00 146.77 113 GLU B O 1
ATOM 2842 N N . LYS B 2 115 ? 318.864 67.502 24.072 1.00 150.60 114 LYS B N 1
ATOM 2843 C CA . LYS B 2 115 ? 318.269 68.437 25.044 1.00 150.21 114 LYS B CA 1
ATOM 2844 C C . LYS B 2 115 ? 316.768 68.667 24.790 1.00 150.95 114 LYS B C 1
ATOM 2845 O O . LYS B 2 115 ? 316.366 68.825 23.633 1.00 149.97 114 LYS B O 1
ATOM 2854 N N . SER B 2 116 ? 315.943 68.690 25.865 1.00 144.81 115 SER B N 1
ATOM 2855 C CA . SER B 2 116 ? 314.503 68.947 25.736 1.00 140.31 115 SER B CA 1
ATOM 2856 C C . SER B 2 116 ? 314.223 70.412 26.109 1.00 145.52 115 SER B C 1
ATOM 2857 O O . SER B 2 116 ? 314.526 70.825 27.232 1.00 146.56 115 SER B O 1
ATOM 2865 N N . LEU B 2 117 ? 313.675 71.198 25.159 1.00 141.75 116 LEU B N 1
ATOM 2866 C CA . LEU B 2 117 ? 313.382 72.622 25.388 1.00 143.02 116 LEU B CA 1
ATOM 2867 C C . LEU B 2 117 ? 312.143 72.782 26.281 1.00 142.09 116 LEU B C 1
ATOM 2868 O O . LEU B 2 117 ? 312.199 73.510 27.276 1.00 142.82 116 LEU B O 1
ATOM 2872 N N . THR B 2 118 ? 311.047 72.079 25.941 1.00 133.80 117 THR B N 1
ATOM 2873 C CA . THR B 2 118 ? 309.805 72.085 26.725 1.00 130.94 117 THR B CA 1
ATOM 2874 C C . THR B 2 118 ? 309.220 70.655 26.791 1.00 130.66 117 THR B C 1
ATOM 2875 O O . THR B 2 118 ? 309.397 69.874 25.856 1.00 129.04 117 THR B O 1
ATOM 2886 N N . CYS B 2 119 ? 308.543 70.319 27.901 1.00 124.89 118 CYS B N 1
ATOM 2887 C CA . CYS B 2 119 ? 307.940 69.003 28.111 1.00 120.65 118 CYS B CA 1
ATOM 2888 C C . CYS B 2 119 ? 306.520 69.138 28.635 1.00 118.62 118 CYS B C 1
ATOM 2889 O O . CYS B 2 119 ? 306.226 70.048 29.407 1.00 117.99 118 CYS B O 1
ATOM 2896 N N . LYS B 2 120 ? 305.637 68.234 28.193 1.00 112.02 119 LYS B N 1
ATOM 2897 C CA . LYS B 2 120 ? 304.217 68.236 28.561 1.00 108.72 119 LYS B CA 1
ATOM 2898 C C . LYS B 2 120 ? 303.765 66.806 28.906 1.00 106.49 119 LYS B C 1
ATOM 2899 O O . LYS B 2 120 ? 303.980 65.907 28.099 1.00 104.14 119 LYS B O 1
ATOM 2918 N N . LYS B 2 121 ? 303.207 66.590 30.127 1.00 101.52 120 LYS B N 1
ATOM 2919 C CA . LYS B 2 121 ? 302.699 65.267 30.568 1.00 98.13 120 LYS B CA 1
ATOM 2920 C C . LYS B 2 121 ? 301.195 65.204 30.251 1.00 98.15 120 LYS B C 1
ATOM 2921 O O . LYS B 2 121 ? 300.418 65.962 30.837 1.00 96.57 120 LYS B O 1
ATOM 2930 N N . ILE B 2 122 ? 300.790 64.328 29.303 1.00 93.33 121 ILE B N 1
ATOM 2931 C CA . ILE B 2 122 ? 299.387 64.214 28.870 1.00 90.23 121 ILE B CA 1
ATOM 2932 C C . ILE B 2 122 ? 298.923 62.757 28.740 1.00 89.62 121 ILE B C 1
ATOM 2933 O O . ILE B 2 122 ? 299.681 61.921 28.254 1.00 88.51 121 ILE B O 1
ATOM 2949 N N . ASP B 2 123 ? 297.645 62.483 29.095 1.00 83.51 122 ASP B N 1
ATOM 2950 C CA . ASP B 2 123 ? 297.009 61.171 28.901 1.00 81.29 122 ASP B CA 1
ATOM 2951 C C . ASP B 2 123 ? 296.333 61.238 27.531 1.00 83.77 122 ASP B C 1
ATOM 2952 O O . ASP B 2 123 ? 295.529 62.137 27.282 1.00 84.19 122 ASP B O 1
ATOM 2961 N N . LEU B 2 124 ? 296.619 60.269 26.663 1.00 78.62 123 LEU B N 1
ATOM 2962 C CA . LEU B 2 124 ? 296.057 60.243 25.314 1.00 77.41 123 LEU B CA 1
ATOM 2963 C C . LEU B 2 124 ? 294.535 60.024 25.277 1.00 74.39 123 LEU B C 1
ATOM 2964 O O . LEU B 2 124 ? 293.906 60.423 24.312 1.00 71.71 123 LEU B O 1
ATOM 2980 N N . THR B 2 125 ? 293.940 59.492 26.344 1.00 68.99 124 THR B N 1
ATOM 2981 C CA . THR B 2 125 ? 292.489 59.323 26.427 1.00 66.85 124 THR B CA 1
ATOM 2982 C C . THR B 2 125 ? 291.745 60.624 26.805 1.00 67.20 124 THR B C 1
ATOM 2983 O O . THR B 2 125 ? 290.515 60.608 26.836 1.00 66.46 124 THR B O 1
ATOM 2994 N N . THR B 2 126 ? 292.466 61.723 27.106 1.00 81.85 125 THR B N 1
ATOM 2995 C CA . THR B 2 126 ? 291.873 63.022 27.482 1.00 81.35 125 THR B CA 1
ATOM 2996 C C . THR B 2 126 ? 292.072 64.151 26.430 1.00 82.61 125 THR B C 1
ATOM 2997 O O . THR B 2 126 ? 291.662 65.288 26.668 1.00 81.71 125 THR B O 1
ATOM 3008 N N . ILE B 2 127 ? 292.725 63.841 25.311 1.00 78.20 126 ILE B N 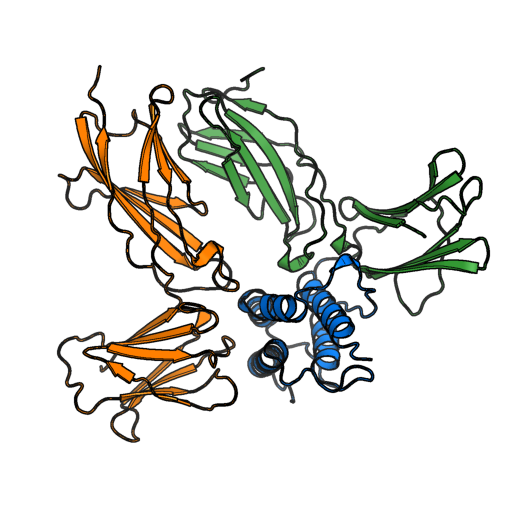1
ATOM 3009 C CA . ILE B 2 127 ? 292.956 64.775 24.210 1.00 78.20 126 ILE B CA 1
ATOM 3010 C C . ILE B 2 127 ? 292.369 64.209 22.912 1.00 78.11 126 ILE B C 1
ATOM 3011 O O . ILE B 2 127 ? 292.794 64.600 21.836 1.00 77.30 126 ILE B O 1
ATOM 3027 N N . VAL B 2 128 ? 291.383 63.304 23.009 1.00 73.21 127 VAL B N 1
ATOM 3028 C CA . VAL B 2 128 ? 290.800 62.682 21.816 1.00 72.26 127 VAL B CA 1
ATOM 3029 C C . VAL B 2 128 ? 290.040 63.697 20.942 1.00 76.98 127 VAL B C 1
ATOM 3030 O O . VAL B 2 128 ? 289.243 64.465 21.461 1.00 78.53 127 VAL B O 1
ATOM 3043 N N . LYS B 2 129 ? 290.273 63.684 19.625 1.00 72.16 128 LYS B N 1
ATOM 3044 C CA . LYS B 2 129 ? 289.536 64.532 18.694 1.00 71.32 128 LYS B CA 1
ATOM 3045 C C . LYS B 2 129 ? 288.784 63.585 17.770 1.00 78.49 128 LYS B C 1
ATOM 3046 O O . LYS B 2 129 ? 289.416 62.878 16.981 1.00 79.75 128 LYS B O 1
ATOM 3065 N N . PRO B 2 130 ? 287.437 63.525 17.830 1.00 74.62 129 PRO B N 1
ATOM 3066 C CA . PRO B 2 130 ? 286.722 62.611 16.942 1.00 73.16 129 PRO B CA 1
ATOM 3067 C C . PRO B 2 130 ? 286.877 62.914 15.458 1.00 79.85 129 PRO B C 1
ATOM 3068 O O . PRO B 2 130 ? 287.325 63.996 15.057 1.00 81.34 129 PRO B O 1
ATOM 3079 N N . GLU B 2 131 ? 286.514 61.913 14.643 1.00 76.96 130 GLU B N 1
ATOM 3080 C CA . GLU B 2 131 ? 286.440 62.041 13.192 1.00 77.29 130 GLU B CA 1
ATOM 3081 C C . GLU B 2 131 ? 285.165 62.834 12.952 1.00 82.29 130 GLU B C 1
ATOM 3082 O O . GLU B 2 131 ? 284.165 62.602 13.636 1.00 83.04 130 GLU B O 1
ATOM 3094 N N . ALA B 2 132 ? 285.199 63.790 12.032 1.00 79.66 131 ALA B N 1
ATOM 3095 C CA . ALA B 2 132 ? 284.047 64.664 11.803 1.00 78.56 131 ALA B CA 1
ATOM 3096 C C . ALA B 2 132 ? 282.809 63.926 11.225 1.00 80.89 131 ALA B C 1
ATOM 3097 O O . ALA B 2 132 ? 282.972 63.044 10.373 1.00 81.39 131 ALA B O 1
ATOM 3104 N N . PRO B 2 133 ? 281.563 64.311 11.613 1.00 74.46 132 PRO B N 1
ATOM 3105 C CA . PRO B 2 133 ? 280.380 63.678 10.987 1.00 72.91 132 PRO B CA 1
ATOM 3106 C C . PRO B 2 133 ? 280.295 63.909 9.478 1.00 77.96 132 PRO B C 1
ATOM 3107 O O . PRO B 2 133 ? 280.988 64.765 8.919 1.00 78.96 132 PRO B O 1
ATOM 3118 N N . PHE B 2 134 ? 279.460 63.102 8.809 1.00 75.37 133 PHE B N 1
ATOM 3119 C CA . PHE B 2 134 ? 279.289 63.142 7.358 1.00 74.78 133 PHE B CA 1
ATOM 3120 C C . PHE B 2 134 ? 277.868 62.733 6.946 1.00 78.92 133 PHE B C 1
ATOM 3121 O O . PHE B 2 134 ? 277.059 62.380 7.811 1.00 77.58 133 PHE B O 1
ATOM 3138 N N . ASP B 2 135 ? 277.561 62.831 5.623 1.00 75.99 134 ASP B N 1
ATOM 3139 C CA . ASP B 2 135 ? 276.234 62.559 5.040 1.00 76.34 134 ASP B CA 1
ATOM 3140 C C . ASP B 2 135 ? 275.108 63.339 5.734 1.00 78.95 134 ASP B C 1
ATOM 3141 O O . ASP B 2 135 ? 273.996 62.835 5.918 1.00 78.37 134 ASP B O 1
ATOM 3150 N N . LEU B 2 136 ? 275.410 64.590 6.105 1.00 77.12 135 LEU B N 1
ATOM 3151 C CA . LEU B 2 136 ? 274.446 65.506 6.723 1.00 76.32 135 LEU B CA 1
ATOM 3152 C C . LEU B 2 136 ? 273.410 65.814 5.654 1.00 80.93 135 LEU B C 1
ATOM 3153 O O . LEU B 2 136 ? 273.769 65.996 4.488 1.00 82.41 135 LEU B O 1
ATOM 3169 N N . SER B 2 137 ? 272.138 65.803 6.030 1.00 77.80 136 SER B N 1
ATOM 3170 C CA . SER B 2 137 ? 271.049 66.075 5.098 1.00 78.60 136 SER B CA 1
ATOM 3171 C C . SER B 2 137 ? 269.793 66.517 5.843 1.00 80.59 136 SER B C 1
ATOM 3172 O O . SER B 2 137 ? 269.581 66.118 6.994 1.00 78.16 136 SER B O 1
ATOM 3180 N N . VAL B 2 138 ? 268.953 67.318 5.148 1.00 77.98 137 VAL B N 1
ATOM 3181 C CA . VAL B 2 138 ? 267.722 67.918 5.673 1.00 77.81 137 VAL B CA 1
ATOM 3182 C C . VAL B 2 138 ? 266.573 67.627 4.688 1.00 85.93 137 VAL B C 1
ATOM 3183 O O . VAL B 2 138 ? 266.752 67.795 3.480 1.00 88.10 137 VAL B O 1
ATOM 3196 N N . VAL B 2 139 ? 265.410 67.177 5.196 1.00 81.83 138 VAL B N 1
ATOM 3197 C CA . VAL B 2 139 ? 264.254 66.860 4.370 1.00 82.06 138 VAL B CA 1
ATOM 3198 C C . VAL B 2 139 ? 263.039 67.541 4.950 1.00 86.14 138 VAL B C 1
ATOM 3199 O O . VAL B 2 139 ? 262.722 67.311 6.119 1.00 85.07 138 VAL B O 1
ATOM 3212 N N . TYR B 2 140 ? 262.290 68.283 4.110 1.00 84.39 139 TYR B N 1
ATOM 3213 C CA . TYR B 2 140 ? 261.061 68.930 4.541 1.00 84.78 139 TYR B CA 1
ATOM 3214 C C . TYR B 2 140 ? 259.945 67.891 4.484 1.00 92.11 139 TYR B C 1
ATOM 3215 O O . TYR B 2 140 ? 259.840 67.177 3.487 1.00 93.13 139 TYR B O 1
ATOM 3233 N N . ARG B 2 141 ? 259.134 67.795 5.555 1.00 90.33 140 ARG B N 1
ATOM 3234 C CA . ARG B 2 141 ? 258.000 66.868 5.653 1.00 91.38 140 ARG B CA 1
ATOM 3235 C C . ARG B 2 141 ? 256.716 67.688 5.482 1.00 99.17 140 ARG B C 1
ATOM 3236 O O . ARG B 2 141 ? 256.364 68.455 6.377 1.00 99.79 140 ARG B O 1
ATOM 3257 N N . GLU B 2 142 ? 256.053 67.561 4.313 1.00 98.73 141 GLU B N 1
ATOM 3258 C CA . GLU B 2 142 ? 254.867 68.349 3.931 1.00 101.22 141 GLU B CA 1
ATOM 3259 C C . GLU B 2 142 ? 253.799 68.437 5.011 1.00 105.94 141 GLU B C 1
ATOM 3260 O O . GLU B 2 142 ? 253.433 69.549 5.413 1.00 107.46 141 GLU B O 1
ATOM 3264 N N . GLY B 2 143 ? 253.320 67.287 5.477 1.00 100.45 142 GLY B N 1
ATOM 3265 C CA . GLY B 2 143 ? 252.280 67.250 6.496 1.00 101.00 142 GLY B CA 1
ATOM 3266 C C . GLY B 2 143 ? 252.737 67.724 7.861 1.00 101.68 142 GLY B C 1
ATOM 3267 O O . GLY B 2 143 ? 252.054 68.514 8.512 1.00 101.28 142 GLY B O 1
ATOM 3271 N N . ALA B 2 144 ? 253.909 67.239 8.288 1.00 96.56 143 ALA B N 1
ATOM 3272 C CA . ALA B 2 144 ? 254.491 67.535 9.596 1.00 95.10 143 ALA B CA 1
ATOM 3273 C C . ALA B 2 144 ? 254.919 68.996 9.771 1.00 99.23 143 ALA B C 1
ATOM 3274 O O . ALA B 2 144 ? 254.956 69.468 10.903 1.00 100.08 143 ALA B O 1
ATOM 3281 N N . ASN B 2 145 ? 255.261 69.696 8.676 1.00 94.66 144 ASN B N 1
ATOM 3282 C CA . ASN B 2 145 ? 255.699 71.097 8.695 1.00 94.39 144 ASN B CA 1
ATOM 3283 C C . ASN B 2 145 ? 256.965 71.268 9.528 1.00 94.99 144 ASN B C 1
ATOM 3284 O O . ASN B 2 145 ? 257.045 72.129 10.402 1.00 95.39 144 ASN B O 1
ATOM 3295 N N . ASP B 2 146 ? 257.953 70.426 9.236 1.00 89.36 145 ASP B N 1
ATOM 3296 C CA . ASP B 2 146 ? 259.250 70.409 9.918 1.00 87.19 145 ASP B CA 1
ATOM 3297 C C . ASP B 2 146 ? 260.366 69.924 8.971 1.00 87.85 145 ASP B C 1
ATOM 3298 O O . ASP B 2 146 ? 260.084 69.543 7.829 1.00 88.05 145 ASP B O 1
ATOM 3307 N N . PHE B 2 147 ? 261.613 69.913 9.463 1.00 80.62 146 PHE B N 1
ATOM 3308 C CA . PHE B 2 147 ? 262.775 69.520 8.684 1.00 78.29 146 PHE B CA 1
ATOM 3309 C C . PHE B 2 147 ? 263.549 68.459 9.458 1.00 79.14 146 PHE B C 1
ATOM 3310 O O . PHE B 2 147 ? 264.073 68.740 10.532 1.00 76.90 146 PHE B O 1
ATOM 3327 N N . VAL B 2 148 ? 263.603 67.236 8.9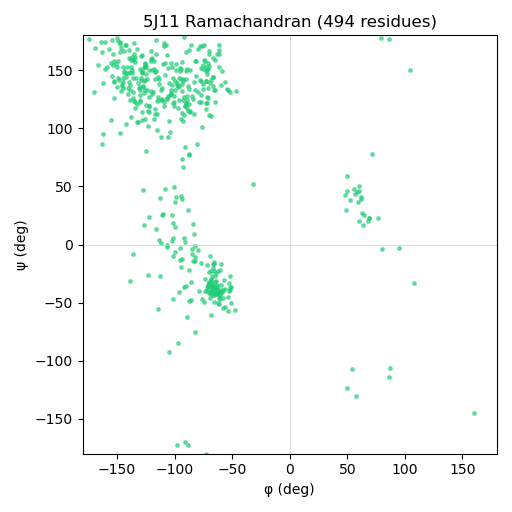24 1.00 75.31 147 VAL B N 1
ATOM 3328 C CA . VAL B 2 148 ? 264.300 66.162 9.591 1.00 73.94 147 VAL B CA 1
ATOM 3329 C C . VAL B 2 148 ? 265.747 66.222 9.179 1.00 77.40 147 VAL B C 1
ATOM 3330 O O . VAL B 2 148 ? 266.050 66.041 8.012 1.00 76.88 147 VAL B O 1
ATOM 3343 N N . VAL B 2 149 ? 266.628 66.506 10.148 1.00 75.03 148 VAL B N 1
ATOM 3344 C CA . VAL B 2 149 ? 268.074 66.636 9.983 1.00 73.59 148 VAL B CA 1
ATOM 3345 C C . VAL B 2 149 ? 268.710 65.333 10.448 1.00 76.16 148 VAL B C 1
ATOM 3346 O O . VAL B 2 149 ? 268.391 64.860 11.533 1.00 74.96 148 VAL B O 1
ATOM 3359 N N . THR B 2 150 ? 269.559 64.718 9.609 1.00 72.71 149 THR B N 1
ATOM 3360 C CA . THR B 2 150 ? 270.213 63.438 9.930 1.00 70.25 149 THR B CA 1
ATOM 3361 C C . THR B 2 150 ? 271.646 63.501 9.503 1.00 70.65 149 THR B C 1
ATOM 3362 O O . THR B 2 150 ? 271.967 64.240 8.582 1.00 69.01 149 THR B O 1
ATOM 3373 N N . PHE B 2 151 ? 272.510 62.736 10.166 1.00 65.87 150 PHE B N 1
ATOM 3374 C CA . PHE B 2 151 ? 273.921 62.713 9.806 1.00 65.98 150 PHE B CA 1
ATOM 3375 C C . PHE B 2 151 ? 274.496 61.401 10.229 1.00 72.49 150 PHE B C 1
ATOM 3376 O O . PHE B 2 151 ? 273.769 60.594 10.789 1.00 72.28 150 PHE B O 1
ATOM 3393 N N . ASN B 2 152 ? 275.768 61.147 9.922 1.00 71.42 151 ASN B N 1
ATOM 3394 C CA . ASN B 2 152 ? 276.395 59.875 10.243 1.00 71.93 151 ASN B CA 1
ATOM 3395 C C . ASN B 2 152 ? 277.776 60.069 10.859 1.00 76.12 151 ASN B C 1
ATOM 3396 O O . ASN B 2 152 ? 278.359 61.135 10.754 1.00 74.23 151 ASN B O 1
ATOM 3407 N N . THR B 2 153 ? 278.279 59.039 11.531 1.00 76.72 152 THR B N 1
ATOM 3408 C CA . THR B 2 153 ? 279.603 59.086 12.158 1.00 77.99 152 THR B CA 1
ATOM 3409 C C . THR B 2 153 ? 280.214 57.689 12.182 1.00 82.93 152 THR B C 1
ATOM 3410 O O . THR B 2 153 ? 279.529 56.709 12.487 1.00 82.51 152 THR B O 1
ATOM 3421 N N . SER B 2 154 ? 281.503 57.608 11.831 1.00 79.77 153 SER B N 1
ATOM 3422 C CA . SER B 2 154 ? 282.260 56.363 11.818 1.00 79.39 153 SER B CA 1
ATOM 3423 C C . SER B 2 154 ? 282.428 55.803 13.236 1.00 82.70 153 SER B C 1
ATOM 3424 O O . SER B 2 154 ? 282.652 54.605 13.388 1.00 83.95 153 SER B O 1
ATOM 3432 N N . HIS B 2 155 ? 282.332 56.663 14.271 1.00 77.33 154 HIS B N 1
ATOM 3433 C CA . HIS B 2 155 ? 282.510 56.248 15.667 1.00 75.25 154 HIS B CA 1
ATOM 3434 C C . HIS B 2 155 ? 281.490 55.198 16.123 1.00 79.17 154 HIS B C 1
ATOM 3435 O O . HIS B 2 155 ? 281.817 54.380 16.985 1.00 77.94 154 HIS B O 1
ATOM 3449 N N . LEU B 2 156 ? 280.335 55.111 15.446 1.00 77.57 155 LEU B N 1
ATOM 3450 C CA . LEU B 2 156 ? 279.330 54.066 15.715 1.00 77.95 155 LEU B CA 1
ATOM 3451 C C . LEU B 2 156 ? 279.826 52.648 15.425 1.00 82.09 155 LEU B C 1
ATOM 3452 O O . LEU B 2 156 ? 279.271 51.705 15.979 1.00 81.60 155 LEU B O 1
ATOM 3468 N N . GLN B 2 157 ? 280.829 52.508 14.532 1.00 79.34 156 GLN B N 1
ATOM 3469 C CA . GLN B 2 157 ? 281.445 51.243 14.149 1.00 79.87 156 GLN B CA 1
ATOM 3470 C C . GLN B 2 157 ? 282.810 50.999 14.835 1.00 81.48 156 GLN B C 1
ATOM 3471 O O . GLN B 2 157 ? 283.433 49.979 14.545 1.00 83.77 156 GLN B O 1
ATOM 3485 N N . LYS B 2 158 ? 283.244 51.887 15.783 1.00 73.79 157 LYS B N 1
ATOM 3486 C CA . LYS B 2 158 ? 284.484 51.756 16.572 1.00 71.55 157 LYS B CA 1
ATOM 3487 C C . LYS B 2 158 ? 284.255 51.052 17.926 1.00 74.40 157 LYS B C 1
ATOM 3488 O O . LYS B 2 158 ? 283.140 51.044 18.436 1.00 75.10 157 LYS B O 1
ATOM 3507 N N . LYS B 2 159 ? 285.314 50.474 18.498 1.00 70.54 158 LYS B N 1
ATOM 3508 C CA . LYS B 2 159 ? 285.276 49.756 19.796 1.00 70.99 158 LYS B CA 1
ATOM 3509 C C . LYS B 2 159 ? 285.455 50.678 21.000 1.00 75.56 158 LYS B C 1
ATOM 3510 O O . LYS B 2 159 ? 284.710 50.565 21.971 1.00 76.59 158 LYS B O 1
ATOM 3529 N N . TYR B 2 160 ? 286.466 51.555 20.955 1.00 70.98 159 TYR B N 1
ATOM 3530 C CA . TYR B 2 160 ? 286.795 52.443 22.068 1.00 70.10 159 TYR B CA 1
ATOM 3531 C C . TYR B 2 160 ? 285.961 53.729 22.156 1.00 72.14 159 TYR B C 1
ATOM 3532 O O . TYR B 2 160 ? 285.095 53.821 23.020 1.00 69.91 159 TYR B O 1
ATOM 3550 N N . VAL B 2 161 ? 286.225 54.727 21.285 1.00 69.02 160 VAL B N 1
ATOM 3551 C CA . VAL B 2 161 ? 285.521 56.012 21.348 1.00 66.54 160 VAL B CA 1
ATOM 3552 C C . VAL B 2 161 ? 284.245 55.851 20.509 1.00 71.02 160 VAL B C 1
ATOM 3553 O O . VAL B 2 161 ? 284.169 56.301 19.368 1.00 70.83 160 VAL B O 1
ATOM 3566 N N . LYS B 2 162 ? 283.252 55.188 21.099 1.00 68.11 161 LYS B N 1
ATOM 3567 C CA . LYS B 2 162 ? 281.980 54.900 20.451 1.00 67.74 161 LYS B CA 1
ATOM 3568 C C . LYS B 2 162 ? 280.798 55.737 20.951 1.00 71.07 161 LYS B C 1
ATOM 3569 O O . LYS B 2 162 ? 279.705 55.596 20.398 1.00 71.43 161 LYS B O 1
ATOM 3588 N N . VAL B 2 163 ? 281.014 56.610 21.955 1.00 68.53 162 VAL B N 1
ATOM 3589 C CA . VAL B 2 163 ? 279.992 57.453 22.590 1.00 69.51 162 VAL B CA 1
ATOM 3590 C C . VAL B 2 163 ? 280.444 58.884 22.429 1.00 75.26 162 VAL B C 1
ATOM 3591 O O . VAL B 2 163 ? 281.528 59.233 22.907 1.00 74.55 162 VAL B O 1
ATOM 3604 N N . LEU B 2 164 ? 279.627 59.707 21.742 1.00 73.52 163 LEU B N 1
ATOM 3605 C CA . LEU B 2 164 ? 279.941 61.113 21.491 1.00 73.98 163 LEU B CA 1
ATOM 3606 C C . LEU B 2 164 ? 278.724 61.958 21.756 1.00 80.55 163 LEU B C 1
ATOM 3607 O O . LEU B 2 164 ? 277.590 61.463 21.799 1.00 80.53 163 LEU B O 1
ATOM 3623 N N . MET B 2 165 ? 278.980 63.255 21.894 1.00 78.08 164 MET B N 1
ATOM 3624 C CA . MET B 2 165 ? 277.971 64.282 22.044 1.00 78.65 164 MET B CA 1
ATOM 3625 C C . MET B 2 165 ? 278.105 65.114 20.771 1.00 77.53 164 MET B C 1
ATOM 3626 O O . MET B 2 165 ? 279.208 65.504 20.385 1.00 74.62 164 MET B O 1
ATOM 3640 N N . HIS B 2 166 ? 277.005 65.299 20.074 1.00 73.98 165 HIS B N 1
ATOM 3641 C CA . HIS B 2 166 ? 277.009 66.009 18.804 1.00 72.92 165 HIS B CA 1
ATOM 3642 C C . HIS B 2 166 ? 276.581 67.420 18.995 1.00 78.17 165 HIS B C 1
ATOM 3643 O O . HIS B 2 166 ? 275.825 67.693 19.912 1.00 78.99 165 HIS B O 1
ATOM 3657 N N . ASP B 2 167 ? 277.071 68.328 18.157 1.00 76.06 166 ASP B N 1
ATOM 3658 C CA . ASP B 2 167 ? 276.685 69.736 18.218 1.00 77.91 166 ASP B CA 1
ATOM 3659 C C . ASP B 2 167 ? 276.251 70.163 16.848 1.00 80.51 166 ASP B C 1
ATOM 3660 O O . ASP B 2 167 ? 277.079 70.272 15.955 1.00 79.78 166 ASP B O 1
ATOM 3669 N N . VAL B 2 168 ? 274.946 70.350 16.677 1.00 77.50 167 VAL B N 1
ATOM 3670 C CA . VAL B 2 168 ? 274.368 70.809 15.424 1.00 78.22 167 VAL B CA 1
ATOM 3671 C C . VAL B 2 168 ? 274.185 72.303 15.540 1.00 84.26 167 VAL B C 1
ATOM 3672 O O . VAL B 2 168 ? 273.539 72.769 16.483 1.00 85.20 167 VAL B O 1
ATOM 3685 N N . ALA B 2 169 ? 274.756 73.052 14.599 1.00 80.80 168 ALA B N 1
ATOM 3686 C CA . ALA B 2 169 ? 274.649 74.506 14.573 1.00 81.94 168 ALA B CA 1
ATOM 3687 C C . ALA B 2 169 ? 273.957 74.966 13.286 1.00 84.71 168 ALA B C 1
ATOM 3688 O O . ALA B 2 169 ? 274.341 74.526 12.207 1.00 82.24 168 ALA B O 1
ATOM 3695 N N . TYR B 2 170 ? 272.951 75.846 13.398 1.00 82.39 169 TYR B N 1
ATOM 3696 C CA . TYR B 2 170 ? 272.260 76.402 12.227 1.00 82.30 169 TYR B CA 1
ATOM 3697 C C . TYR B 2 170 ? 272.024 77.903 12.339 1.00 89.21 169 TYR B C 1
ATOM 3698 O O . TYR B 2 170 ? 272.052 78.481 13.435 1.00 89.92 169 TYR B O 1
ATOM 3716 N N . ARG B 2 171 ? 271.820 78.531 11.181 1.00 86.38 170 ARG B N 1
ATOM 3717 C CA . ARG B 2 171 ? 271.575 79.962 11.077 1.00 87.91 170 ARG B CA 1
ATOM 3718 C C . ARG B 2 171 ? 270.990 80.329 9.725 1.00 92.60 170 ARG B C 1
ATOM 3719 O O . ARG B 2 171 ? 271.010 79.515 8.811 1.00 89.40 170 ARG B O 1
ATOM 3740 N N . GLN B 2 172 ? 270.612 81.601 9.571 1.00 94.61 171 GLN B N 1
ATOM 3741 C CA . GLN B 2 172 ? 270.191 82.179 8.302 1.00 96.87 171 GLN B CA 1
ATOM 3742 C C . GLN B 2 172 ? 271.502 82.573 7.656 1.00 107.60 171 GLN B C 1
ATOM 3743 O O . GLN B 2 172 ? 272.302 83.244 8.310 1.00 108.76 171 GLN B O 1
ATOM 3757 N N . GLU B 2 173 ? 271.756 82.143 6.409 1.00 107.78 172 GLU B N 1
ATOM 3758 C CA . GLU B 2 173 ? 273.043 82.398 5.742 1.00 110.50 172 GLU B CA 1
ATOM 3759 C C . GLU B 2 173 ? 273.448 83.900 5.738 1.00 121.59 172 GLU B C 1
ATOM 3760 O O . GLU B 2 173 ? 274.642 84.195 5.874 1.00 122.64 172 GLU B O 1
ATOM 3772 N N . LYS B 2 174 ? 272.448 84.828 5.665 1.00 121.98 173 LYS B N 1
ATOM 3773 C CA . LYS B 2 174 ? 272.653 86.295 5.710 1.00 126.19 173 LYS B CA 1
ATOM 3774 C C . LYS B 2 174 ? 273.275 86.833 7.029 1.00 132.49 173 LYS B C 1
ATOM 3775 O O . LYS B 2 174 ? 274.136 87.714 6.973 1.00 134.11 173 LYS B O 1
ATOM 3779 N N . ASP B 2 175 ? 272.830 86.321 8.202 1.00 129.37 174 ASP B N 1
ATOM 3780 C CA . ASP B 2 175 ? 273.315 86.761 9.534 1.00 131.27 174 ASP B CA 1
ATOM 3781 C C . ASP B 2 175 ? 274.828 86.523 9.739 1.00 138.41 174 ASP B C 1
ATOM 3782 O O . ASP B 2 175 ? 275.446 85.801 8.952 1.00 137.56 174 ASP B O 1
ATOM 3791 N N . GLU B 2 176 ? 275.412 87.117 10.812 1.00 137.51 175 GLU B N 1
ATOM 3792 C CA . GLU B 2 176 ? 276.844 86.981 11.120 1.00 137.82 175 GLU B CA 1
ATOM 3793 C C . GLU B 2 176 ? 277.097 85.883 12.168 1.00 140.12 175 GLU B C 1
ATOM 3794 O O . GLU B 2 176 ? 277.355 84.739 11.774 1.00 137.21 175 GLU B O 1
ATOM 3798 N N . ASN B 2 177 ? 276.990 86.203 13.488 1.00 137.45 176 ASN B N 1
ATOM 3799 C CA . ASN B 2 177 ? 277.242 85.245 14.576 1.00 134.21 176 ASN B CA 1
ATOM 3800 C C . ASN B 2 177 ? 275.940 84.921 15.341 1.00 134.15 176 ASN B C 1
ATOM 3801 O O . ASN B 2 177 ? 275.954 84.754 16.570 1.00 134.69 176 ASN B O 1
ATOM 3805 N N . LYS B 2 178 ? 274.824 84.772 14.590 1.00 126.04 177 LYS B N 1
ATOM 3806 C CA . LYS B 2 178 ? 273.506 84.436 15.142 1.00 123.02 177 LYS B CA 1
ATOM 3807 C C . LYS B 2 178 ? 273.268 82.927 14.912 1.00 118.08 177 LYS B C 1
ATOM 3808 O O . LYS B 2 178 ? 272.213 82.520 14.418 1.00 116.97 177 LYS B O 1
ATOM 3812 N N . TRP B 2 179 ? 274.269 82.101 15.291 1.00 107.47 178 TRP B N 1
ATOM 3813 C CA . TRP B 2 179 ? 274.211 80.657 15.134 1.00 101.13 178 TRP B CA 1
ATOM 3814 C C . TRP B 2 179 ? 273.452 80.070 16.313 1.00 102.65 178 TRP B C 1
ATOM 3815 O O . TRP B 2 179 ? 273.634 80.522 17.433 1.00 104.41 178 TRP B O 1
ATOM 3836 N N . THR B 2 180 ? 272.606 79.068 16.059 1.00 95.50 179 THR B N 1
ATOM 3837 C CA . THR B 2 180 ? 271.805 78.377 17.065 1.00 92.64 179 THR B CA 1
ATOM 3838 C C . THR B 2 180 ? 272.383 76.981 17.224 1.00 92.69 179 THR B C 1
ATOM 3839 O O . THR B 2 180 ? 272.396 76.228 16.251 1.00 91.26 179 THR B O 1
ATOM 3850 N N . HIS B 2 181 ? 272.846 76.633 18.440 1.00 88.50 180 HIS B N 1
ATOM 3851 C CA . HIS B 2 181 ? 273.482 75.345 18.756 1.00 85.81 180 HIS B CA 1
ATOM 3852 C C . HIS B 2 181 ? 272.561 74.411 19.529 1.00 89.64 180 HIS B C 1
ATOM 3853 O O . HIS B 2 181 ? 271.830 74.861 20.406 1.00 90.88 180 HIS B O 1
ATOM 3867 N N . VAL B 2 182 ? 272.586 73.104 19.171 1.00 84.14 181 VAL B N 1
ATOM 3868 C CA . VAL B 2 182 ? 271.746 72.057 19.755 1.00 81.74 181 VAL B CA 1
ATOM 3869 C C . VAL B 2 182 ? 272.611 70.848 20.047 1.00 83.17 181 VAL B C 1
ATOM 3870 O O . VAL B 2 182 ? 273.135 70.259 19.108 1.00 80.63 181 VAL B O 1
ATOM 3883 N N . ASN B 2 183 ? 272.739 70.439 21.319 1.00 82.41 182 ASN B N 1
ATOM 3884 C CA . ASN B 2 183 ? 273.517 69.235 21.637 1.00 81.26 182 ASN B CA 1
ATOM 3885 C C . ASN B 2 183 ? 272.591 68.021 21.686 1.00 86.78 182 ASN B C 1
ATOM 3886 O O . ASN B 2 183 ? 271.449 68.116 22.158 1.00 88.03 182 ASN B O 1
ATOM 3897 N N . LEU B 2 184 ? 273.080 66.884 21.154 1.00 82.12 183 LEU B N 1
ATOM 3898 C CA . LEU B 2 184 ? 272.339 65.632 21.112 1.00 80.50 183 LEU B CA 1
ATOM 3899 C C . LEU B 2 184 ? 273.262 64.417 21.074 1.00 80.75 183 LEU B C 1
ATOM 3900 O O . LEU B 2 184 ? 274.396 64.515 20.625 1.00 79.93 183 LEU B O 1
ATOM 3916 N N . SER B 2 185 ? 272.767 63.277 21.550 1.00 76.04 184 SER B N 1
ATOM 3917 C CA . SER B 2 185 ? 273.495 62.001 21.548 1.00 74.44 184 SER B CA 1
ATOM 3918 C C . SER B 2 185 ? 273.138 61.156 20.310 1.00 77.03 184 SER B C 1
ATOM 3919 O O . SER B 2 185 ? 273.881 60.229 20.003 1.00 76.85 184 SER B O 1
ATOM 3927 N N . SER B 2 186 ? 271.990 61.434 19.634 1.00 71.61 185 SER B N 1
ATOM 3928 C CA . SER B 2 186 ? 271.556 60.675 18.469 1.00 69.76 185 SER B CA 1
ATOM 3929 C C . SER B 2 186 ? 272.066 61.302 17.184 1.00 73.78 185 SER B C 1
ATOM 3930 O O . SER B 2 186 ? 272.721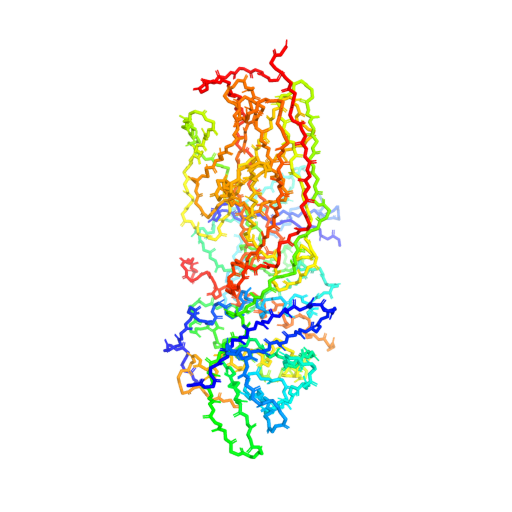 62.344 17.214 1.00 74.25 185 SER B O 1
ATOM 3938 N N . THR B 2 187 ? 271.753 60.674 16.042 1.00 69.90 186 THR B N 1
ATOM 3939 C CA . THR B 2 187 ? 272.143 61.207 14.750 1.00 68.65 186 THR B CA 1
ATOM 3940 C C . THR B 2 187 ? 270.937 61.700 13.969 1.00 73.28 186 THR B C 1
ATOM 3941 O O . THR B 2 187 ? 271.021 61.781 12.747 1.00 73.43 186 THR B O 1
ATOM 3952 N N . LYS B 2 188 ? 269.835 62.093 14.670 1.00 70.66 187 LYS B N 1
ATOM 3953 C CA . LYS B 2 188 ? 268.605 62.597 14.043 1.00 71.25 187 LYS B CA 1
ATOM 3954 C C . LYS B 2 188 ? 268.003 63.683 14.943 1.00 76.83 187 LYS B C 1
ATOM 3955 O O . LYS B 2 188 ? 267.870 63.487 16.147 1.00 76.53 187 LYS B O 1
ATOM 3974 N N . LEU B 2 189 ? 267.600 64.790 14.316 1.00 74.58 188 LEU B N 1
ATOM 3975 C CA . LEU B 2 189 ? 267.075 66.000 14.929 1.00 75.87 188 LEU B CA 1
ATOM 3976 C C . LEU B 2 189 ? 265.977 66.593 14.020 1.00 79.77 188 LEU B C 1
ATOM 3977 O O . LEU B 2 189 ? 266.048 66.443 12.806 1.00 78.15 188 LEU B O 1
ATOM 3993 N N . THR B 2 190 ? 264.975 67.273 14.598 1.00 78.89 189 THR B N 1
ATOM 3994 C CA . THR B 2 190 ? 263.859 67.846 13.833 1.00 79.67 189 THR B CA 1
ATOM 3995 C C . THR B 2 190 ? 263.621 69.321 14.183 1.00 84.13 189 THR B C 1
ATOM 3996 O O . THR B 2 190 ? 263.431 69.665 15.352 1.00 85.80 189 THR B O 1
ATOM 4007 N N . LEU B 2 191 ? 263.643 70.187 13.156 1.00 79.66 190 LEU B N 1
ATOM 4008 C CA . LEU B 2 191 ? 263.397 71.619 13.281 1.00 80.33 190 LEU B CA 1
ATOM 4009 C C . LEU B 2 191 ? 261.984 71.944 12.761 1.00 87.79 190 LEU B C 1
ATOM 4010 O O . LEU B 2 191 ? 261.659 71.603 11.632 1.00 84.94 190 LEU B O 1
ATOM 4026 N N . LEU B 2 192 ? 261.181 72.661 13.563 1.00 90.11 191 LEU B N 1
ATOM 4027 C CA . LEU B 2 192 ? 259.810 73.052 13.202 1.00 92.70 191 LEU B CA 1
ATOM 4028 C C . LEU B 2 192 ? 259.792 74.229 12.244 1.00 98.18 191 LEU B C 1
ATOM 4029 O O . LEU B 2 192 ? 260.526 75.191 12.454 1.00 98.02 191 LEU B O 1
ATOM 4045 N N . GLN B 2 193 ? 258.872 74.207 11.269 1.00 96.42 192 GLN B N 1
ATOM 4046 C CA . GLN B 2 193 ? 258.730 75.282 10.275 1.00 97.20 192 GLN B CA 1
ATOM 4047 C C . GLN B 2 193 ? 258.260 76.600 10.913 1.00 102.54 192 GLN B C 1
ATOM 4048 O O . GLN B 2 193 ? 258.696 77.677 10.497 1.00 102.04 192 GLN B O 1
ATOM 4062 N N . ARG B 2 194 ? 257.380 76.502 11.921 1.00 100.01 193 ARG B N 1
ATOM 4063 C CA . ARG B 2 194 ? 256.863 77.673 12.639 1.00 101.32 193 ARG B CA 1
ATOM 4064 C C . ARG B 2 194 ? 257.908 78.342 13.574 1.00 104.75 193 ARG B C 1
ATOM 4065 O O . ARG B 2 194 ? 257.710 79.489 13.972 1.00 106.17 193 ARG B O 1
ATOM 4086 N N . LYS B 2 195 ? 259.002 77.634 13.922 1.00 99.72 194 LYS B N 1
ATOM 4087 C CA . LYS B 2 195 ? 260.082 78.165 14.762 1.00 99.93 194 LYS B CA 1
ATOM 4088 C C . LYS B 2 195 ? 261.304 78.633 13.920 1.00 103.50 194 LYS B C 1
ATOM 4089 O O . LYS B 2 195 ? 262.372 78.862 14.484 1.00 102.55 194 LYS B O 1
ATOM 4108 N N . LEU B 2 196 ? 261.138 78.804 12.584 1.00 100.66 195 LEU B N 1
ATOM 4109 C CA . LEU B 2 196 ? 262.187 79.289 11.675 1.00 99.66 195 LEU B CA 1
ATOM 4110 C C . LEU B 2 196 ? 261.610 80.443 10.857 1.00 104.64 195 LEU B C 1
ATOM 4111 O O . LEU B 2 196 ? 260.385 80.570 10.781 1.00 105.79 195 LEU B O 1
ATOM 4127 N N . GLN B 2 197 ? 262.473 81.274 10.231 1.00 101.45 196 GLN B N 1
ATOM 4128 C CA . GLN B 2 197 ? 261.996 82.377 9.382 1.00 103.64 196 GLN B CA 1
ATOM 4129 C C . GLN B 2 197 ? 261.544 81.817 8.039 1.00 106.05 196 GLN B C 1
ATOM 4130 O O . GLN B 2 197 ? 262.214 80.933 7.499 1.00 103.04 196 GLN B O 1
ATOM 4144 N N . PRO B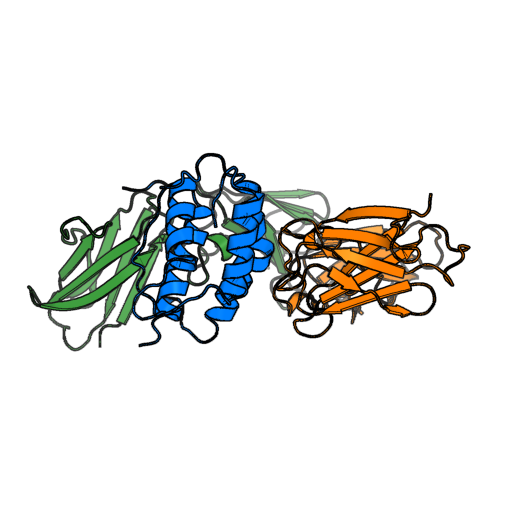 2 198 ? 260.437 82.328 7.463 1.00 104.19 197 PRO B N 1
ATOM 4145 C CA . PRO B 2 198 ? 259.978 81.812 6.154 1.00 103.06 197 PRO B CA 1
ATOM 4146 C C . PRO B 2 198 ? 260.729 82.422 4.977 1.00 107.26 197 PRO B C 1
ATOM 4147 O O . PRO B 2 198 ? 261.294 83.509 5.113 1.00 109.64 197 PRO B O 1
ATOM 4158 N N . ALA B 2 199 ? 260.727 81.725 3.822 1.00 101.98 198 ALA B N 1
ATOM 4159 C CA . ALA B 2 199 ? 261.376 82.173 2.572 1.00 102.39 198 ALA B CA 1
ATOM 4160 C C . ALA B 2 199 ? 262.826 82.620 2.824 1.00 104.96 198 ALA B C 1
ATOM 4161 O O . ALA B 2 199 ? 263.237 83.697 2.378 1.00 107.40 198 ALA B O 1
ATOM 4168 N N . ALA B 2 200 ? 263.580 81.803 3.586 1.00 97.55 199 ALA B N 1
ATOM 4169 C CA . ALA B 2 200 ? 264.950 82.121 3.981 1.00 96.15 199 ALA B CA 1
ATOM 4170 C C . ALA B 2 200 ? 265.877 80.967 3.736 1.00 93.98 199 ALA B C 1
ATOM 4171 O O . ALA B 2 200 ? 265.530 79.846 4.079 1.00 89.95 199 ALA B O 1
ATOM 4178 N N . MET B 2 201 ? 267.096 81.259 3.237 1.00 91.09 200 MET B N 1
ATOM 4179 C CA . MET B 2 201 ? 268.164 80.272 3.118 1.00 89.05 200 MET B CA 1
ATOM 4180 C C . MET B 2 201 ? 268.754 80.078 4.514 1.00 90.14 200 MET B C 1
ATOM 4181 O O . MET B 2 201 ? 269.137 81.057 5.167 1.00 90.39 200 MET B O 1
ATOM 4195 N N . TYR B 2 202 ? 268.846 78.817 4.948 1.00 83.35 201 TYR B N 1
ATOM 4196 C CA . TYR B 2 202 ? 269.436 78.442 6.212 1.00 81.90 201 TYR B CA 1
ATOM 4197 C C . TYR B 2 202 ? 270.626 77.588 5.933 1.00 81.95 201 TYR B C 1
ATOM 4198 O O . TYR B 2 202 ? 270.652 76.892 4.924 1.00 80.17 201 TYR B O 1
ATOM 4216 N N . GLU B 2 203 ? 271.623 77.672 6.807 1.00 78.43 202 GLU B N 1
ATOM 4217 C CA . GLU B 2 203 ? 272.840 76.864 6.743 1.00 78.44 202 GLU B CA 1
ATOM 4218 C C . GLU B 2 203 ? 272.889 75.994 8.019 1.00 79.18 202 GLU B C 1
ATOM 4219 O O . GLU B 2 203 ? 272.480 76.426 9.099 1.00 76.52 202 GLU B O 1
ATOM 4231 N N . ILE B 2 204 ? 273.352 74.764 7.873 1.00 75.90 203 ILE B N 1
ATOM 4232 C CA . ILE B 2 204 ? 273.442 73.849 9.004 1.00 74.22 203 ILE B CA 1
ATOM 4233 C C . ILE B 2 204 ? 274.663 72.969 8.865 1.00 78.15 203 ILE B C 1
ATOM 4234 O O . ILE B 2 204 ? 275.027 72.594 7.752 1.00 77.23 203 ILE B O 1
ATOM 4250 N N . LYS B 2 205 ? 275.350 72.736 9.987 1.00 76.57 204 LYS B N 1
ATOM 4251 C CA . LYS B 2 205 ? 276.552 71.894 10.075 1.00 75.20 204 LYS B CA 1
ATOM 4252 C C . LYS B 2 205 ? 276.552 71.233 11.427 1.00 77.61 204 LYS B C 1
ATOM 4253 O O . LYS B 2 205 ? 275.786 71.629 12.302 1.00 77.83 204 LYS B O 1
ATOM 4272 N N . VAL B 2 206 ? 277.386 70.211 11.588 1.00 72.32 205 VAL B N 1
ATOM 4273 C CA . VAL B 2 206 ? 277.455 69.418 12.805 1.00 69.70 205 VAL B CA 1
ATOM 4274 C C . VAL B 2 206 ? 278.876 68.969 13.133 1.00 73.95 205 VAL B C 1
ATOM 4275 O O . VAL B 2 206 ? 279.699 68.774 12.235 1.00 74.44 205 VAL B O 1
ATOM 4288 N N . ARG B 2 207 ? 279.173 68.866 14.435 1.00 70.41 206 ARG B N 1
ATOM 4289 C CA . ARG B 2 207 ? 280.478 68.408 14.933 1.00 69.79 206 ARG B CA 1
ATOM 4290 C C . ARG B 2 207 ? 280.276 67.526 16.194 1.00 74.43 206 ARG B C 1
ATOM 4291 O O . ARG B 2 207 ? 279.142 67.404 16.663 1.00 72.65 206 ARG B O 1
ATOM 4312 N N . SER B 2 208 ? 281.351 66.866 16.691 1.00 72.84 207 SER B N 1
ATOM 4313 C CA . SER B 2 208 ? 281.266 65.931 17.825 1.00 72.26 207 SER B CA 1
ATOM 4314 C C . SER B 2 208 ? 282.440 65.994 18.771 1.00 77.15 207 SER B C 1
ATOM 4315 O O . SER B 2 208 ? 283.568 66.194 18.340 1.00 79.11 207 SER B O 1
ATOM 4323 N N . ILE B 2 209 ? 282.185 65.743 20.051 1.00 72.61 208 ILE B N 1
ATOM 4324 C CA . ILE B 2 209 ? 283.214 65.707 21.088 1.00 71.99 208 ILE B CA 1
ATOM 4325 C C . ILE B 2 209 ? 283.123 64.336 21.807 1.00 75.47 208 ILE B C 1
ATOM 4326 O O . ILE B 2 209 ? 282.029 63.778 21.836 1.00 72.82 208 ILE B O 1
ATOM 4342 N N . PRO B 2 210 ? 284.207 63.777 22.419 1.00 74.21 209 PRO B N 1
ATOM 4343 C CA . PRO B 2 210 ? 284.050 62.511 23.127 1.00 73.20 209 PRO B CA 1
ATOM 4344 C C . PRO B 2 210 ? 283.247 62.664 24.398 1.00 79.96 209 PRO B C 1
ATOM 4345 O O . PRO B 2 210 ? 283.184 63.730 24.999 1.00 77.18 209 PRO B O 1
ATOM 4356 N N . ASP B 2 211 ? 282.621 61.565 24.777 1.00 83.27 210 ASP B N 1
ATOM 4357 C CA . ASP B 2 211 ? 281.763 61.443 25.951 1.00 86.62 210 ASP B CA 1
ATOM 4358 C C . ASP B 2 211 ? 281.980 60.017 26.517 1.00 94.67 210 ASP B C 1
ATOM 4359 O O . ASP B 2 211 ? 282.409 59.124 25.777 1.00 94.72 210 ASP B O 1
ATOM 4368 N N . HIS B 2 212 ? 281.782 59.832 27.824 1.00 94.61 211 HIS B N 1
ATOM 4369 C CA . HIS B 2 212 ? 281.837 58.513 28.476 1.00 95.79 211 HIS B CA 1
ATOM 4370 C C . HIS B 2 212 ? 283.274 57.895 28.600 1.00 96.98 211 HIS B C 1
ATOM 4371 O O . HIS B 2 212 ? 283.659 56.969 27.879 1.00 97.06 211 HIS B O 1
ATOM 4385 N N . TYR B 2 213 ? 284.026 58.382 29.574 1.00 90.06 212 TYR B N 1
ATOM 4386 C CA . TYR B 2 213 ? 285.366 57.875 29.898 1.00 88.98 212 TYR B CA 1
ATOM 4387 C C . TYR B 2 213 ? 286.413 58.170 28.814 1.00 84.58 212 TYR B C 1
ATOM 4388 O O . TYR B 2 213 ? 287.472 57.549 28.816 1.00 83.78 212 TYR B O 1
ATOM 4406 N N . PHE B 2 214 ? 286.142 59.160 27.946 1.00 75.09 213 PHE B N 1
ATOM 4407 C CA . PHE B 2 214 ? 287.096 59.733 27.008 1.00 72.42 213 PHE B CA 1
ATOM 4408 C C . PHE B 2 214 ? 286.790 61.228 27.033 1.00 78.87 213 PHE B C 1
ATOM 4409 O O . PHE B 2 214 ? 285.610 61.601 27.109 1.00 77.89 213 PHE B O 1
ATOM 4426 N N . LYS B 2 215 ? 287.845 62.070 27.112 1.00 77.05 214 LYS B N 1
ATOM 4427 C CA . LYS B 2 215 ? 287.723 63.539 27.105 1.00 77.92 214 LYS B CA 1
ATOM 4428 C C . LYS B 2 215 ? 288.515 63.997 25.891 1.00 81.74 214 LYS B C 1
ATOM 4429 O O . LYS B 2 215 ? 289.258 63.190 25.319 1.00 78.87 214 LYS B O 1
ATOM 4448 N N . GLY B 2 216 ? 288.344 65.263 25.498 1.00 81.45 215 GLY B N 1
ATOM 4449 C CA . GLY B 2 216 ? 289.084 65.823 24.370 1.00 82.13 215 GLY B CA 1
ATOM 4450 C C . GLY B 2 216 ? 288.499 67.056 23.720 1.00 86.50 215 GLY B C 1
ATOM 4451 O O . GLY B 2 216 ? 287.908 67.893 24.402 1.00 87.55 215 GLY B O 1
ATOM 4455 N N . PHE B 2 217 ? 288.653 67.164 22.382 1.00 82.42 216 PHE B N 1
ATOM 4456 C CA . PHE B 2 217 ? 288.248 68.333 21.601 1.00 82.51 216 PHE B CA 1
ATOM 4457 C C . PHE B 2 217 ? 287.172 68.061 20.612 1.00 85.00 216 PHE B C 1
ATOM 4458 O O . PHE B 2 217 ? 286.924 66.916 20.261 1.00 85.41 216 PHE B O 1
ATOM 4475 N N . TRP B 2 218 ? 286.549 69.141 20.122 1.00 81.32 217 TRP B N 1
ATOM 4476 C CA . TRP B 2 218 ? 285.516 69.086 19.076 1.00 78.98 217 TRP B CA 1
ATOM 4477 C C . TRP B 2 218 ? 286.144 68.622 17.780 1.00 81.49 217 TRP B C 1
ATOM 4478 O O . TRP B 2 218 ? 287.258 69.026 17.453 1.00 82.45 217 TRP B O 1
ATOM 4499 N N . SER B 2 219 ? 285.401 67.852 16.998 1.00 76.53 218 SER B N 1
ATOM 4500 C CA . SER B 2 219 ? 285.886 67.404 15.709 1.00 76.01 218 SER B CA 1
ATOM 4501 C C . SER B 2 219 ? 285.874 68.602 14.749 1.00 83.83 218 SER B C 1
ATOM 4502 O O . SER B 2 219 ? 285.458 69.715 15.129 1.00 85.37 218 SER B O 1
ATOM 4510 N N . GLU B 2 220 ? 286.290 68.375 13.498 1.00 79.47 219 GLU B N 1
ATOM 4511 C CA . GLU B 2 220 ? 286.150 69.427 12.497 1.00 80.55 219 GLU B CA 1
ATOM 4512 C C . GLU B 2 220 ? 284.648 69.464 12.166 1.00 84.07 219 GLU B C 1
ATOM 4513 O O . GLU B 2 220 ? 283.940 68.488 12.455 1.00 84.45 219 GLU B O 1
ATOM 4525 N N . TRP B 2 221 ? 284.139 70.582 11.648 1.00 79.14 220 TRP B N 1
ATOM 4526 C CA . TRP B 2 221 ? 282.721 70.625 11.265 1.00 77.49 220 TRP B CA 1
ATOM 4527 C C . TRP B 2 221 ? 282.505 69.778 10.022 1.00 82.98 220 TRP B C 1
ATOM 4528 O O . TRP B 2 221 ? 283.373 69.690 9.147 1.00 83.90 220 TRP B O 1
ATOM 4549 N N . SER B 2 222 ? 281.315 69.216 9.909 1.00 78.57 221 SER B N 1
ATOM 4550 C CA . SER B 2 222 ? 280.946 68.498 8.708 1.00 77.82 221 SER B CA 1
ATOM 4551 C C . SER B 2 222 ? 280.784 69.558 7.594 1.00 82.62 221 SER B C 1
ATOM 4552 O O . SER B 2 222 ? 280.607 70.753 7.889 1.00 82.75 221 SER B O 1
ATOM 4560 N N . PRO B 2 223 ? 280.768 69.153 6.313 1.00 79.31 222 PRO B N 1
ATOM 4561 C CA . PRO B 2 223 ? 280.437 70.115 5.260 1.00 80.42 222 PRO B CA 1
ATOM 4562 C C . PRO B 2 223 ? 279.038 70.669 5.550 1.00 82.90 222 PRO B C 1
ATOM 4563 O O . PRO B 2 223 ? 278.241 69.988 6.193 1.00 80.03 222 PRO B O 1
ATOM 4574 N N . SER B 2 224 ? 278.765 71.923 5.173 1.00 80.57 223 SER B N 1
ATOM 4575 C CA . SER B 2 224 ? 277.471 72.508 5.487 1.00 78.64 223 SER B CA 1
ATOM 4576 C C . SER B 2 224 ? 276.429 72.080 4.453 1.00 81.31 223 SER B C 1
ATOM 4577 O O . SER B 2 224 ? 276.763 71.650 3.350 1.00 80.81 223 SER B O 1
ATOM 4585 N N . TYR B 2 225 ? 275.168 72.152 4.860 1.00 75.44 224 TYR B N 1
ATOM 4586 C CA . TYR B 2 225 ? 274.019 71.828 4.053 1.00 73.43 224 TYR B CA 1
ATOM 4587 C C . TYR B 2 225 ? 273.109 73.057 4.056 1.00 80.48 224 TYR B C 1
ATOM 4588 O O . TYR B 2 225 ? 272.856 73.648 5.104 1.00 79.91 224 TYR B O 1
ATOM 4606 N N . TYR B 2 226 ? 272.629 73.448 2.875 1.00 80.07 225 TYR B N 1
ATOM 4607 C CA . TYR B 2 226 ? 271.808 74.640 2.717 1.00 79.80 225 TYR B CA 1
ATOM 4608 C C . TYR B 2 226 ? 270.393 74.260 2.301 1.00 82.13 225 TYR B C 1
ATOM 4609 O O . TYR B 2 226 ? 270.204 73.283 1.577 1.00 81.24 225 TYR B O 1
ATOM 4627 N N . PHE B 2 227 ? 269.402 74.982 2.830 1.00 78.35 226 PHE B N 1
ATOM 4628 C CA . PHE B 2 227 ? 267.995 74.721 2.552 1.00 77.72 226 PHE B CA 1
ATOM 4629 C C . PHE B 2 227 ? 267.164 75.988 2.683 1.00 84.97 226 PHE B C 1
ATOM 4630 O O . PHE B 2 227 ? 267.407 76.784 3.578 1.00 86.07 226 PHE B O 1
ATOM 4647 N N . ARG B 2 228 ? 266.199 76.182 1.790 1.00 84.15 227 ARG B N 1
ATOM 4648 C CA . ARG B 2 228 ? 265.302 77.326 1.847 1.00 85.74 227 ARG B CA 1
ATOM 4649 C C . ARG B 2 228 ? 263.967 76.845 2.428 1.00 91.24 227 ARG B C 1
ATOM 4650 O O . ARG B 2 228 ? 263.479 75.772 2.049 1.00 90.70 227 ARG B O 1
ATOM 4671 N N . THR B 2 229 ? 263.383 77.638 3.344 1.00 89.53 228 THR B N 1
ATOM 4672 C CA . THR B 2 229 ? 262.113 77.322 3.988 1.00 89.86 228 THR B CA 1
ATOM 4673 C C . THR B 2 229 ? 260.940 77.869 3.171 1.00 98.67 228 THR B C 1
ATOM 4674 O O . THR B 2 229 ? 261.100 78.895 2.508 1.00 100.18 228 THR B O 1
ATOM 4685 N N . PRO B 2 230 ? 259.742 77.252 3.213 1.00 98.12 229 PRO B N 1
ATOM 4686 C CA . PRO B 2 230 ? 258.617 77.802 2.427 1.00 101.34 229 PRO B CA 1
ATOM 4687 C C . PRO B 2 230 ? 258.109 79.174 2.889 1.00 112.07 229 PRO B C 1
ATOM 4688 O O . PRO B 2 230 ? 258.328 79.579 4.035 1.00 111.73 229 PRO B O 1
ATOM 4699 N N . GLU B 2 231 ? 257.401 79.876 1.984 1.00 113.99 230 GLU B N 1
ATOM 4700 C CA . GLU B 2 231 ? 256.823 81.201 2.260 1.00 117.26 230 GLU B CA 1
ATOM 4701 C C . GLU B 2 231 ? 255.555 81.054 3.123 1.00 124.97 230 GLU B C 1
ATOM 4702 O O . GLU B 2 231 ? 255.093 79.932 3.334 1.00 123.93 230 GLU B O 1
ATOM 4706 N N . ILE B 2 232 ? 255.007 82.175 3.635 1.00 125.20 231 ILE B N 1
ATOM 4707 C CA . ILE B 2 232 ? 253.799 82.146 4.471 1.00 126.75 231 ILE B CA 1
ATOM 4708 C C . ILE B 2 232 ? 252.558 82.044 3.569 1.00 133.32 231 ILE B C 1
ATOM 4709 O O . ILE B 2 232 ? 251.981 83.063 3.186 1.00 135.31 231 ILE B O 1
ATOM 4713 N N . ASN B 2 233 ? 252.186 80.799 3.206 1.00 106.07 232 ASN B N 1
ATOM 4714 C CA . ASN B 2 233 ? 251.019 80.489 2.360 1.00 134.72 232 ASN B CA 1
ATOM 4715 C C . ASN B 2 233 ? 250.302 79.237 2.871 1.00 163.23 232 ASN B C 1
ATOM 4716 O O . ASN B 2 233 ? 249.093 79.100 2.697 1.00 126.73 232 ASN B O 1
ATOM 4720 N N . GLY C 3 29 ? 270.802 17.443 25.837 1.00 107.61 29 GLY C N 1
ATOM 4721 C CA . GLY C 3 29 ? 269.401 17.121 26.096 1.00 107.00 29 GLY C CA 1
ATOM 4722 C C . GLY C 3 29 ? 268.635 18.150 26.927 1.00 104.74 29 GLY C C 1
ATOM 4723 O O . GLY C 3 29 ? 267.482 18.455 26.605 1.00 105.48 29 GLY C O 1
ATOM 4726 N N . VAL C 3 30 ? 269.250 18.697 28.002 1.00 94.67 30 VAL C N 1
ATOM 4727 C CA . VAL C 3 30 ? 268.576 19.657 28.894 1.00 89.31 30 VAL C CA 1
ATOM 4728 C C . VAL C 3 30 ? 268.799 21.096 28.442 1.00 90.53 30 VAL C C 1
ATOM 4729 O O . VAL C 3 30 ? 269.940 21.569 28.447 1.00 89.73 30 VAL C O 1
ATOM 4742 N N . GLN C 3 31 ? 267.692 21.800 28.116 1.00 85.46 31 GLN C N 1
ATOM 4743 C CA . GLN C 3 31 ? 267.670 23.209 27.733 1.00 83.43 31 GLN C CA 1
ATOM 4744 C C . GLN C 3 31 ? 267.240 23.977 28.990 1.00 80.99 31 GLN C C 1
ATOM 4745 O O . GLN C 3 31 ? 266.301 23.578 29.677 1.00 78.02 31 GLN C O 1
ATOM 4759 N N . ILE C 3 32 ? 267.958 25.051 29.300 1.00 75.63 32 ILE C N 1
ATOM 4760 C CA . ILE C 3 32 ? 267.792 25.851 30.522 1.00 71.19 32 ILE C CA 1
ATOM 4761 C C . ILE C 3 32 ? 267.650 27.341 30.240 1.00 73.10 32 ILE C C 1
ATOM 4762 O O . ILE C 3 32 ? 268.316 27.874 29.341 1.00 73.50 32 ILE C O 1
ATOM 4778 N N . GLN C 3 33 ? 266.801 28.012 31.034 1.00 67.80 33 GLN C N 1
ATOM 4779 C CA . GLN C 3 33 ? 266.645 29.480 31.016 1.00 66.46 33 GLN C CA 1
ATOM 4780 C C . GLN C 3 33 ? 266.758 30.012 32.435 1.00 63.84 33 GLN C C 1
ATOM 4781 O O . GLN C 3 33 ? 266.284 29.372 33.354 1.00 62.48 33 GLN C O 1
ATOM 4795 N N . ILE C 3 34 ? 267.392 31.166 32.614 1.00 59.38 34 ILE C N 1
ATOM 4796 C CA . ILE C 3 34 ? 267.535 31.827 33.921 1.00 56.02 34 ILE C CA 1
ATOM 4797 C C . ILE C 3 34 ? 267.049 33.252 33.819 1.00 57.02 34 ILE C C 1
ATOM 4798 O O . ILE C 3 34 ? 267.359 33.900 32.842 1.00 55.24 34 ILE C O 1
ATOM 4814 N N . ILE C 3 35 ? 266.278 33.732 34.811 1.00 55.94 35 ILE C N 1
ATOM 4815 C CA . ILE C 3 35 ? 265.869 35.138 34.935 1.00 56.14 35 ILE C CA 1
ATOM 4816 C C . ILE C 3 35 ? 266.018 35.555 36.373 1.00 57.82 35 ILE C C 1
ATOM 4817 O O . ILE C 3 35 ? 265.531 34.858 37.221 1.00 58.67 35 ILE C O 1
ATOM 4833 N N . TYR C 3 36 ? 266.653 36.680 36.640 1.00 54.79 36 TYR C N 1
ATOM 4834 C CA . TYR C 3 36 ? 266.751 37.290 37.962 1.00 53.88 36 TYR C CA 1
ATOM 4835 C C . TYR C 3 36 ? 265.802 38.495 37.955 1.00 58.85 36 TYR C C 1
ATOM 4836 O O . TYR C 3 36 ? 266.121 39.569 37.451 1.00 57.58 36 TYR C O 1
ATOM 4854 N N . PHE C 3 37 ? 264.568 38.252 38.399 1.00 56.98 37 PHE C N 1
ATOM 4855 C CA . PHE C 3 37 ? 263.529 39.270 38.397 1.00 55.73 37 PHE C CA 1
ATOM 4856 C C . PHE C 3 37 ? 263.787 40.349 39.420 1.00 62.46 37 PHE C C 1
ATOM 4857 O O . PHE C 3 37 ? 263.726 40.085 40.619 1.00 61.52 37 PHE C O 1
ATOM 4874 N N . ASN C 3 38 ? 264.085 41.557 38.927 1.00 61.66 38 ASN C N 1
ATOM 4875 C CA . ASN C 3 38 ? 264.282 42.780 39.689 1.00 62.92 38 ASN C CA 1
ATOM 4876 C C . ASN C 3 38 ? 265.226 42.687 40.889 1.00 64.61 38 ASN C C 1
ATOM 4877 O O . ASN C 3 38 ? 265.085 43.458 41.824 1.00 65.66 38 ASN C O 1
ATOM 4888 N N . LEU C 3 39 ? 266.207 41.805 40.837 1.00 60.71 39 LEU C N 1
ATOM 4889 C CA . LEU C 3 39 ? 267.131 41.532 41.937 1.00 61.65 39 LEU C CA 1
ATOM 4890 C C . LEU C 3 39 ? 266.373 40.929 43.144 1.00 65.45 39 LEU C C 1
ATOM 4891 O O . LEU C 3 39 ? 266.858 40.964 44.260 1.00 63.87 39 LEU C O 1
ATOM 4907 N N . GLU C 3 40 ? 265.234 40.285 42.912 1.00 64.36 40 GLU C N 1
ATOM 4908 C CA . GLU C 3 40 ? 264.452 39.683 43.999 1.00 64.39 40 GLU C CA 1
ATOM 4909 C C . GLU C 3 40 ? 264.423 38.176 43.881 1.00 64.12 40 GLU C C 1
ATOM 4910 O O . GLU C 3 40 ? 264.799 37.470 44.811 1.00 64.64 40 GLU C O 1
ATOM 4922 N N . THR C 3 41 ? 263.981 37.682 42.737 1.00 58.01 41 THR C N 1
ATOM 4923 C CA . THR C 3 41 ? 263.742 36.257 42.545 1.00 55.62 41 THR C CA 1
ATOM 4924 C C . THR C 3 41 ? 264.458 35.719 41.336 1.00 58.74 41 THR C C 1
ATOM 4925 O O . THR C 3 41 ? 264.319 36.225 40.221 1.00 58.98 41 THR C O 1
ATOM 4936 N N . VAL C 3 42 ? 265.167 34.622 41.550 1.00 54.92 42 VAL C N 1
ATOM 4937 C CA . VAL C 3 42 ? 265.802 33.884 40.480 1.00 52.98 42 VAL C CA 1
ATOM 4938 C C . VAL C 3 42 ? 264.855 32.801 40.062 1.00 55.97 42 VAL C C 1
ATOM 4939 O O . VAL C 3 42 ? 264.395 32.032 40.896 1.00 56.38 42 VAL C O 1
ATOM 4952 N N . GLN C 3 43 ? 264.643 32.665 38.770 1.00 53.76 43 GLN C N 1
ATOM 4953 C CA . GLN C 3 43 ? 263.831 31.587 38.212 1.00 53.07 43 GLN C CA 1
ATOM 4954 C C . GLN C 3 43 ? 264.696 30.821 37.228 1.00 59.36 43 GLN C C 1
ATOM 4955 O O . GLN C 3 43 ? 265.163 31.391 36.244 1.00 61.59 43 GLN C O 1
ATOM 4969 N N . VAL C 3 44 ? 264.907 29.546 37.482 1.00 52.95 44 VAL C N 1
ATOM 4970 C CA . VAL C 3 44 ? 265.571 28.684 36.549 1.00 53.57 44 VAL C CA 1
ATOM 4971 C C . VAL C 3 44 ? 264.534 27.700 36.018 1.00 58.20 44 VAL C C 1
ATOM 4972 O O . VAL C 3 44 ? 263.868 27.039 36.786 1.00 56.70 44 VAL C O 1
ATOM 4985 N N . THR C 3 45 ? 264.370 27.622 34.724 1.00 58.53 45 THR C N 1
ATOM 4986 C CA . THR C 3 45 ? 263.421 26.667 34.115 1.00 60.21 45 THR C CA 1
ATOM 4987 C C . THR C 3 45 ? 264.193 25.730 33.210 1.00 63.69 45 THR C C 1
ATOM 4988 O O . THR C 3 45 ? 265.266 26.095 32.730 1.00 62.21 45 THR C O 1
ATOM 4999 N N . TRP C 3 46 ? 263.704 24.496 33.071 1.00 62.64 46 TRP C N 1
ATOM 5000 C CA . TRP C 3 46 ? 264.339 23.495 32.228 1.00 65.87 46 TRP C CA 1
ATOM 5001 C C . TRP C 3 46 ? 263.335 22.775 31.398 1.00 72.05 46 TRP C C 1
ATOM 5002 O O . TRP C 3 46 ? 262.172 22.723 31.750 1.00 70.29 46 TRP C O 1
ATOM 5023 N N . GLN C 3 47 ? 263.815 22.163 30.316 1.00 74.75 47 GLN C N 1
ATOM 5024 C CA . GLN C 3 47 ? 263.015 21.324 29.418 1.00 78.76 47 GLN C CA 1
ATOM 5025 C C . GLN C 3 47 ? 263.848 20.115 29.052 1.00 85.03 47 GLN C C 1
ATOM 5026 O O . GLN C 3 47 ? 265.009 20.285 28.708 1.00 81.80 47 GLN C O 1
ATOM 5040 N N . ALA C 3 48 ? 263.273 18.905 29.121 1.00 89.18 48 ALA C N 1
ATOM 5041 C CA . ALA C 3 48 ? 263.972 17.677 28.696 1.00 94.16 48 ALA C CA 1
ATOM 5042 C C . ALA C 3 48 ? 262.963 16.566 28.483 1.00 104.97 48 ALA C C 1
ATOM 5043 O O . ALA C 3 48 ? 262.569 15.914 29.449 1.00 103.84 48 ALA C O 1
ATOM 5050 N N . SER C 3 49 ? 262.513 16.372 27.216 1.00 108.81 49 SER C N 1
ATOM 5051 C CA . SER C 3 49 ? 261.502 15.364 26.847 1.00 114.09 49 SER C CA 1
ATOM 5052 C C . SER C 3 49 ? 261.802 13.936 27.332 1.00 120.81 49 SER C C 1
ATOM 5053 O O . SER C 3 49 ? 260.858 13.164 27.522 1.00 123.52 49 SER C O 1
ATOM 5061 N N . LYS C 3 50 ? 263.093 13.585 27.516 1.00 115.98 50 LYS C N 1
ATOM 5062 C CA . LYS C 3 50 ? 263.513 12.302 28.079 1.00 117.73 50 LYS C CA 1
ATOM 5063 C C . LYS C 3 50 ? 262.888 12.132 29.475 1.00 121.06 50 LYS C C 1
ATOM 5064 O O . LYS C 3 50 ? 262.154 11.179 29.734 1.00 123.45 50 LYS C O 1
ATOM 5074 N N . TYR C 3 51 ? 263.115 13.119 30.336 1.00 114.78 51 TYR C N 1
ATOM 5075 C CA . TYR C 3 51 ? 262.644 13.120 31.718 1.00 112.22 51 TYR C CA 1
ATOM 5076 C C . TYR C 3 51 ? 261.290 13.861 31.880 1.00 118.29 51 TYR C C 1
ATOM 5077 O O . TYR C 3 51 ? 261.084 14.589 32.867 1.00 114.28 51 TYR C O 1
ATOM 5095 N N . SER C 3 52 ? 260.350 13.639 30.931 1.00 119.77 52 SER C N 1
ATOM 5096 C CA . SER C 3 52 ? 258.987 14.174 31.035 1.00 119.47 52 SER C CA 1
ATOM 5097 C C . SER C 3 52 ? 258.213 13.068 31.767 1.00 123.73 52 SER C C 1
ATOM 5098 O O . SER C 3 52 ? 258.739 11.946 31.889 1.00 125.05 52 SER C O 1
ATOM 5106 N N . ARG C 3 53 ? 256.995 13.380 32.280 1.00 117.92 53 ARG C N 1
ATOM 5107 C CA . ARG C 3 53 ? 256.200 12.458 33.116 1.00 119.12 53 ARG C CA 1
ATOM 5108 C C . ARG C 3 53 ? 257.128 11.856 34.222 1.00 120.19 53 ARG C C 1
ATOM 5109 O O . ARG C 3 53 ? 257.156 10.652 34.491 1.00 123.79 53 ARG C O 1
ATOM 5113 N N . THR C 3 54 ? 257.945 12.748 34.793 1.00 109.87 54 THR C N 1
ATOM 5114 C CA . THR C 3 54 ? 258.984 12.478 35.794 1.00 106.16 54 THR C CA 1
ATOM 5115 C C . THR C 3 54 ? 259.340 13.826 36.466 1.00 101.17 54 THR C C 1
ATOM 5116 O O . THR C 3 54 ? 259.387 14.860 35.780 1.00 99.54 54 THR C O 1
ATOM 5127 N N . ASN C 3 55 ? 259.530 13.818 37.795 1.00 91.14 55 ASN C N 1
ATOM 5128 C CA . ASN C 3 55 ? 259.828 15.045 38.540 1.00 84.19 55 ASN C CA 1
ATOM 5129 C C . ASN C 3 55 ? 261.307 15.122 38.916 1.00 85.02 55 ASN C C 1
ATOM 5130 O O . ASN C 3 55 ? 261.717 14.577 39.948 1.00 83.16 55 ASN C O 1
ATOM 5140 N N . LEU C 3 56 ? 262.088 15.849 38.090 1.00 80.06 56 LEU C N 1
ATOM 5141 C CA . LEU C 3 56 ? 263.502 16.102 38.337 1.00 77.50 56 LEU C CA 1
ATOM 5142 C C . LEU C 3 56 ? 263.583 17.073 39.474 1.00 76.78 56 LEU C C 1
ATOM 5143 O O . LEU C 3 56 ? 262.736 17.957 39.554 1.00 74.44 56 LEU C O 1
ATOM 5159 N N . THR C 3 57 ? 264.626 16.960 40.311 1.00 73.80 57 THR C N 1
ATOM 5160 C CA . THR C 3 57 ? 264.834 17.850 41.467 1.00 70.99 57 THR C CA 1
ATOM 5161 C C . THR C 3 57 ? 265.880 18.899 41.194 1.00 70.46 57 THR C C 1
ATOM 5162 O O . THR C 3 57 ? 266.765 18.705 40.375 1.00 70.80 57 THR C O 1
ATOM 5173 N N . PHE C 3 58 ? 265.765 20.022 41.878 1.00 64.25 58 PHE C N 1
ATOM 5174 C CA . PHE C 3 58 ? 266.675 21.141 41.694 1.00 61.90 58 PHE C CA 1
ATOM 5175 C C . PHE C 3 58 ? 267.397 21.445 43.016 1.00 63.45 58 PHE C C 1
ATOM 5176 O O . PHE C 3 58 ? 266.767 21.562 44.060 1.00 61.59 58 PHE C O 1
ATOM 5193 N N . HIS C 3 59 ? 268.723 21.549 42.948 1.00 61.14 59 HIS C N 1
ATOM 5194 C CA . HIS C 3 59 ? 269.618 21.750 44.096 1.00 61.62 59 HIS C CA 1
ATOM 5195 C C . HIS C 3 59 ? 270.572 22.921 43.800 1.00 60.23 59 HIS C C 1
ATOM 5196 O O . HIS C 3 59 ? 271.044 23.057 42.680 1.00 57.05 59 HIS C O 1
ATOM 5210 N N . TYR C 3 60 ? 270.768 23.820 44.762 1.00 57.08 60 TYR C N 1
ATOM 5211 C CA . TYR C 3 60 ? 271.549 25.031 44.537 1.00 56.33 60 TYR C CA 1
ATOM 5212 C C . TYR C 3 60 ? 272.306 25.486 45.776 1.00 58.81 60 TYR C C 1
ATOM 5213 O O . TYR C 3 60 ? 272.075 24.998 46.887 1.00 59.15 60 TYR C O 1
ATOM 5231 N N . ARG C 3 61 ? 273.144 26.492 45.568 1.00 54.35 61 ARG C N 1
ATOM 5232 C CA . ARG C 3 61 ? 273.901 27.171 46.620 1.00 55.65 61 ARG C CA 1
ATOM 5233 C C . ARG C 3 61 ? 274.517 28.413 46.030 1.00 59.16 61 ARG C C 1
ATOM 5234 O O . ARG C 3 61 ? 274.632 28.523 44.811 1.00 56.70 61 ARG C O 1
ATOM 5255 N N . PHE C 3 62 ? 275.058 29.260 46.890 1.00 61.58 62 PHE C N 1
ATOM 5256 C CA . PHE C 3 62 ? 275.689 30.517 46.464 1.00 62.38 62 PHE C CA 1
ATOM 5257 C C . PHE C 3 62 ? 277.145 30.626 46.736 1.00 68.01 62 PHE C C 1
ATOM 5258 O O . PHE C 3 62 ? 277.717 31.671 46.489 1.00 70.84 62 PHE C O 1
ATOM 5275 N N . ASN C 3 63 ? 277.788 29.536 47.076 1.00 66.24 63 ASN C N 1
ATOM 5276 C CA . ASN C 3 63 ? 279.228 29.518 47.320 1.00 67.87 63 ASN C CA 1
ATOM 5277 C C . ASN C 3 63 ? 279.743 28.155 46.959 1.00 70.70 63 ASN C C 1
ATOM 5278 O O . ASN C 3 63 ? 279.016 27.192 47.122 1.00 71.64 63 ASN C O 1
ATOM 5289 N N . GLY C 3 64 ? 281.000 28.054 46.573 1.00 66.66 64 GLY C N 1
ATOM 5290 C CA . GLY C 3 64 ? 281.600 26.775 46.234 1.00 66.67 64 GLY C CA 1
ATOM 5291 C C . GLY C 3 64 ? 282.122 25.968 47.411 1.00 73.08 64 GLY C C 1
ATOM 5292 O O . GLY C 3 64 ? 282.816 24.967 47.179 1.00 75.21 64 GLY C O 1
ATOM 5296 N N . ASP C 3 65 ? 281.833 26.389 48.688 1.00 68.89 65 ASP C N 1
ATOM 5297 C CA . ASP C 3 65 ? 282.361 25.734 49.912 1.00 70.58 65 ASP C CA 1
ATOM 5298 C C . ASP C 3 65 ? 281.282 25.345 50.886 1.00 70.41 65 ASP C C 1
ATOM 5299 O O . ASP C 3 65 ? 281.570 24.992 52.021 1.00 70.58 65 ASP C O 1
ATOM 5308 N N . GLU C 3 66 ? 280.060 25.311 50.413 1.00 66.42 66 GLU C N 1
ATOM 5309 C CA . GLU C 3 66 ? 278.848 25.043 51.175 1.00 66.03 66 GLU C CA 1
ATOM 5310 C C . GLU C 3 66 ? 278.102 23.908 50.511 1.00 67.10 66 GLU C C 1
ATOM 5311 O O . GLU C 3 66 ? 278.215 23.705 49.304 1.00 63.99 66 GLU C O 1
ATOM 5323 N N . ALA C 3 67 ? 277.334 23.173 51.294 1.00 66.25 67 ALA C N 1
ATOM 5324 C CA . ALA C 3 67 ? 276.499 22.077 50.773 1.00 64.72 67 ALA C CA 1
ATOM 5325 C C . ALA C 3 67 ? 275.319 22.617 49.966 1.00 64.50 67 ALA C C 1
ATOM 5326 O O . ALA C 3 67 ? 274.817 23.690 50.247 1.00 62.78 67 ALA C O 1
ATOM 5333 N N . TYR C 3 68 ? 274.861 21.833 48.994 1.00 60.73 68 TYR C N 1
ATOM 5334 C CA . TYR C 3 68 ? 273.696 22.176 48.193 1.00 58.38 68 TYR C CA 1
ATOM 5335 C C . TYR C 3 68 ? 272.394 22.026 49.007 1.00 64.28 68 TYR C C 1
ATOM 5336 O O . TYR C 3 68 ? 272.226 21.067 49.771 1.00 63.86 68 TYR C O 1
ATOM 5354 N N . ASP C 3 69 ? 271.467 22.965 48.807 1.00 62.46 69 ASP C N 1
ATOM 5355 C CA . ASP C 3 69 ? 270.133 22.900 49.417 1.00 64.17 69 ASP C CA 1
ATOM 5356 C C . ASP C 3 69 ? 269.158 22.587 48.314 1.00 67.21 69 ASP C C 1
ATOM 5357 O O . ASP C 3 69 ? 269.430 22.842 47.152 1.00 65.66 69 ASP C O 1
ATOM 5366 N N . GLN C 3 70 ? 268.033 22.015 48.665 1.00 66.76 70 GLN C N 1
ATOM 5367 C CA . GLN C 3 70 ? 267.034 21.699 47.674 1.00 67.31 70 GLN C CA 1
ATOM 5368 C C . GLN C 3 70 ? 265.945 22.803 47.521 1.00 71.23 70 GLN C C 1
ATOM 5369 O O . GLN C 3 70 ? 265.660 23.556 48.463 1.00 70.74 70 GLN C O 1
ATOM 5383 N N . CYS C 3 71 ? 265.383 22.895 46.291 1.00 67.55 71 CYS C N 1
ATOM 5384 C CA . CYS C 3 71 ? 264.294 23.796 45.881 1.00 67.07 71 CYS C CA 1
ATOM 5385 C C . CYS C 3 71 ? 263.106 23.605 46.816 1.00 71.18 71 CYS C C 1
ATOM 5386 O O . CYS C 3 71 ? 262.777 22.468 47.169 1.00 73.40 71 CYS C O 1
ATOM 5393 N N . THR C 3 72 ? 262.523 24.735 47.285 1.00 65.08 72 THR C N 1
ATOM 5394 C CA . THR C 3 72 ? 261.322 24.757 48.121 1.00 64.08 72 THR C CA 1
ATOM 5395 C C . THR C 3 72 ? 260.173 25.412 47.349 1.00 64.36 72 THR C C 1
ATOM 5396 O O . THR C 3 72 ? 259.083 25.594 47.898 1.00 65.90 72 THR C O 1
ATOM 5407 N N . ASN C 3 73 ? 260.405 25.774 46.070 1.00 57.91 73 ASN C N 1
ATOM 5408 C CA . ASN C 3 73 ? 259.380 26.426 45.264 1.00 57.71 73 ASN C CA 1
ATOM 5409 C C . ASN C 3 73 ? 259.529 26.007 43.804 1.00 60.15 73 ASN C C 1
ATOM 5410 O O . ASN C 3 73 ? 260.329 26.579 43.062 1.00 57.26 73 ASN C O 1
ATOM 5421 N N . TYR C 3 74 ? 258.743 24.982 43.429 1.00 57.59 74 TYR C N 1
ATOM 5422 C CA . TYR C 3 74 ? 258.745 24.378 42.110 1.00 58.60 74 TYR C CA 1
ATOM 5423 C C . TYR C 3 74 ? 257.647 24.885 41.195 1.00 65.12 74 TYR C C 1
ATOM 5424 O O . TYR C 3 74 ? 256.470 24.965 41.591 1.00 65.52 74 TYR C O 1
ATOM 5442 N N . LEU C 3 75 ? 258.027 25.127 39.935 1.00 61.62 75 LEU C N 1
ATOM 5443 C CA . LEU C 3 75 ? 257.086 25.420 38.867 1.00 63.65 75 LEU C CA 1
ATOM 5444 C C . LEU C 3 75 ? 256.800 24.095 38.170 1.00 67.21 75 LEU C C 1
ATOM 5445 O O . LEU C 3 75 ? 257.705 23.292 38.050 1.00 66.43 75 LEU C O 1
ATOM 5461 N N . LEU C 3 76 ? 255.564 23.855 37.743 1.00 66.78 76 LEU C N 1
ATOM 5462 C CA . LEU C 3 76 ? 255.206 22.633 37.004 1.00 69.22 76 LEU C CA 1
ATOM 5463 C C . LEU C 3 76 ? 254.658 22.977 35.633 1.00 74.74 76 LEU C C 1
ATOM 5464 O O . LEU C 3 76 ? 254.123 24.040 35.422 1.00 72.37 76 LEU C O 1
ATOM 5480 N N . GLN C 3 77 ? 254.731 22.033 34.730 1.00 78.32 77 GLN C N 1
ATOM 5481 C CA . GLN C 3 77 ? 254.183 22.158 33.385 1.00 82.43 77 GLN C CA 1
ATOM 5482 C C . GLN C 3 77 ? 253.838 20.764 32.921 1.00 88.41 77 GLN C C 1
ATOM 5483 O O . GLN C 3 77 ? 254.655 19.860 33.057 1.00 87.92 77 GLN C O 1
ATOM 5497 N N . GLU C 3 78 ? 252.601 20.562 32.490 1.00 90.44 78 GLU C N 1
ATOM 5498 C CA . GLU C 3 78 ? 252.104 19.231 32.105 1.00 95.47 78 GLU C CA 1
ATOM 5499 C C . GLU C 3 78 ? 252.197 18.227 33.300 1.00 97.22 78 GLU C C 1
ATOM 5500 O O . GLU C 3 78 ? 252.507 17.048 33.116 1.00 96.83 78 GLU C O 1
ATOM 5512 N N . GLY C 3 79 ? 251.942 18.744 34.507 1.00 91.53 79 GLY C N 1
ATOM 5513 C CA . GLY C 3 79 ? 251.909 17.967 35.736 1.00 91.14 79 GLY C CA 1
ATOM 5514 C C . GLY C 3 79 ? 253.244 17.646 36.368 1.00 93.27 79 GLY C C 1
ATOM 5515 O O . GLY C 3 79 ? 253.264 17.037 37.442 1.00 92.39 79 GLY C O 1
ATOM 5519 N N . HIS C 3 80 ? 254.373 18.027 35.716 1.00 88.65 80 HIS C N 1
ATOM 5520 C CA . HIS C 3 80 ? 255.711 17.704 36.207 1.00 85.79 80 HIS C CA 1
ATOM 5521 C C . HIS C 3 80 ? 256.603 18.927 36.365 1.00 79.11 80 HIS C C 1
ATOM 5522 O O . HIS C 3 80 ? 256.373 19.952 35.738 1.00 74.86 80 HIS C O 1
ATOM 5536 N N . THR C 3 81 ? 257.608 18.809 37.236 1.00 73.23 81 THR C N 1
ATOM 5537 C CA . THR C 3 81 ? 258.544 19.904 37.544 1.00 70.44 81 THR C CA 1
ATOM 5538 C C . THR C 3 81 ? 259.183 20.463 36.284 1.00 76.31 81 THR C C 1
ATOM 5539 O O . THR C 3 81 ? 259.505 19.717 35.368 1.00 80.28 81 THR C O 1
ATOM 5550 N N . SER C 3 82 ? 259.202 21.784 36.181 1.00 69.67 82 SER C N 1
ATOM 5551 C CA . SER C 3 82 ? 259.727 22.507 35.024 1.00 67.69 82 SER C CA 1
ATOM 5552 C C . SER C 3 82 ? 260.608 23.719 35.401 1.00 64.60 82 SER C C 1
ATOM 5553 O O . SER C 3 82 ? 261.201 24.349 34.527 1.00 62.84 82 SER C O 1
ATOM 5561 N N . GLY C 3 83 ? 260.661 24.060 36.672 1.00 56.99 83 GLY C N 1
ATOM 5562 C CA . GLY C 3 83 ? 261.432 25.204 37.084 1.00 55.09 83 GLY C CA 1
ATOM 5563 C C . GLY C 3 83 ? 261.477 25.332 38.580 1.00 59.97 83 GLY C C 1
ATOM 5564 O O . GLY C 3 83 ? 260.799 24.588 39.278 1.00 60.33 83 GLY C O 1
ATOM 5568 N N . CYS C 3 84 ? 262.213 26.309 39.052 1.00 58.56 84 CYS C N 1
ATOM 5569 C CA . CYS C 3 84 ? 262.414 26.581 40.464 1.00 61.43 84 CYS C CA 1
ATOM 5570 C C . CYS C 3 84 ? 262.454 28.082 40.665 1.00 60.15 84 CYS C C 1
ATOM 5571 O O . CYS C 3 84 ? 263.008 28.800 39.838 1.00 56.35 84 CYS C O 1
ATOM 5578 N N . LEU C 3 85 ? 261.909 28.548 41.788 1.00 57.57 85 LEU C N 1
ATOM 5579 C CA . LEU C 3 85 ? 262.000 29.935 42.199 1.00 56.06 85 LEU C CA 1
ATOM 5580 C C . LEU C 3 85 ? 262.809 30.046 43.488 1.00 58.76 85 LEU C C 1
ATOM 5581 O O . LEU C 3 85 ? 262.469 29.417 44.490 1.00 57.84 85 LEU C O 1
ATOM 5597 N N . LEU C 3 86 ? 263.883 30.835 43.467 1.00 57.18 86 LEU C N 1
ATOM 5598 C CA . LEU C 3 86 ? 264.697 31.106 44.673 1.00 58.68 86 LEU C CA 1
ATOM 5599 C C . LEU C 3 86 ? 264.530 32.546 45.087 1.00 60.02 86 LEU C C 1
ATOM 5600 O O . LEU C 3 86 ? 264.653 33.410 44.237 1.00 55.08 86 LEU C O 1
ATOM 5616 N N . ASP C 3 87 ? 264.288 32.832 46.370 1.00 64.01 87 ASP C N 1
ATOM 5617 C CA . ASP C 3 87 ? 264.265 34.247 46.776 1.00 68.49 87 ASP C CA 1
ATOM 5618 C C . ASP C 3 87 ? 265.732 34.583 47.084 1.00 72.85 87 ASP C C 1
ATOM 5619 O O . ASP C 3 87 ? 266.368 33.920 47.913 1.00 72.05 87 ASP C O 1
ATOM 5628 N N . ALA C 3 88 ? 266.306 35.482 46.252 1.00 70.70 88 ALA C N 1
ATOM 5629 C CA . ALA C 3 88 ? 267.724 35.830 46.286 1.00 71.73 88 ALA C CA 1
ATOM 5630 C C . ALA C 3 88 ? 268.050 37.048 47.155 1.00 77.77 88 ALA C C 1
ATOM 5631 O O . ALA C 3 88 ? 269.218 37.284 47.460 1.00 77.75 88 ALA C O 1
ATOM 5638 N N . GLU C 3 89 ? 267.035 37.804 47.561 1.00 76.20 89 GLU C N 1
ATOM 5639 C CA . GLU C 3 89 ? 267.152 38.894 48.528 1.00 78.37 89 GLU C CA 1
ATOM 5640 C C . GLU C 3 89 ? 268.189 39.966 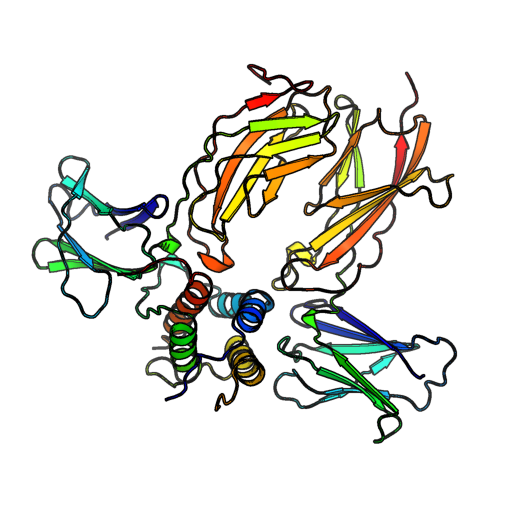48.142 1.00 82.19 89 GLU C C 1
ATOM 5641 O O . GLU C 3 89 ? 269.034 40.340 48.954 1.00 83.23 89 GLU C O 1
ATOM 5653 N N . GLN C 3 90 ? 268.127 40.429 46.885 1.00 75.85 90 GLN C N 1
ATOM 5654 C CA . GLN C 3 90 ? 268.963 41.503 46.346 1.00 73.89 90 GLN C CA 1
ATOM 5655 C C . GLN C 3 90 ? 270.464 41.214 46.383 1.00 72.73 90 GLN C C 1
ATOM 5656 O O . GLN C 3 90 ? 271.251 42.128 46.169 1.00 74.97 90 GLN C O 1
ATOM 5670 N N . ARG C 3 91 ? 270.856 39.938 46.491 1.00 65.69 91 ARG C N 1
ATOM 5671 C CA . ARG C 3 91 ? 272.253 39.520 46.625 1.00 64.31 91 ARG C CA 1
ATOM 5672 C C . ARG C 3 91 ? 272.918 39.258 45.234 1.00 65.92 91 ARG C C 1
ATOM 5673 O O . ARG C 3 91 ? 272.287 38.787 44.307 1.00 64.99 91 ARG C O 1
ATOM 5694 N N . ASP C 3 92 ? 274.187 39.623 45.116 1.00 63.20 92 ASP C N 1
ATOM 5695 C CA . ASP C 3 92 ? 275.000 39.558 43.894 1.00 61.64 92 ASP C CA 1
ATOM 5696 C C . ASP C 3 92 ? 276.072 38.496 44.093 1.00 63.84 92 ASP C C 1
ATOM 5697 O O . ASP C 3 92 ? 277.199 38.769 44.516 1.00 62.18 92 ASP C O 1
ATOM 5706 N N . ASP C 3 93 ? 275.739 37.319 43.669 1.00 60.27 93 ASP C N 1
ATOM 5707 C CA . ASP C 3 93 ? 276.553 36.147 43.881 1.00 61.68 93 ASP C CA 1
ATOM 5708 C C . ASP C 3 93 ? 276.456 35.264 42.642 1.00 62.40 93 ASP C C 1
ATOM 5709 O O . ASP C 3 93 ? 275.713 35.583 41.714 1.00 58.25 93 ASP C O 1
ATOM 5718 N N . ILE C 3 94 ? 277.303 34.222 42.615 1.00 60.45 94 ILE C N 1
ATOM 5719 C CA . ILE C 3 94 ? 277.322 33.155 41.623 1.00 58.48 94 ILE C CA 1
ATOM 5720 C C . ILE C 3 94 ? 276.402 32.108 42.177 1.00 63.83 94 ILE C C 1
ATOM 5721 O O . ILE C 3 94 ? 276.646 31.638 43.280 1.00 64.65 94 ILE C O 1
ATOM 5737 N N . LEU C 3 95 ? 275.349 31.744 41.419 1.00 60.75 95 LEU C N 1
ATOM 5738 C CA . LEU C 3 95 ? 274.463 30.659 41.755 1.00 60.18 95 LEU C CA 1
ATOM 5739 C C . LEU C 3 95 ? 275.037 29.404 41.152 1.00 61.53 95 LEU C C 1
ATOM 5740 O O . LEU C 3 95 ? 275.232 29.356 39.945 1.00 60.70 95 LEU C O 1
ATOM 5756 N N . TYR C 3 96 ? 275.272 28.368 41.981 1.00 57.03 96 TYR C N 1
ATOM 5757 C CA . TYR C 3 96 ? 275.752 27.057 41.523 1.00 57.17 96 TYR C CA 1
ATOM 5758 C C . TYR C 3 96 ? 274.520 26.134 41.632 1.00 61.90 96 TYR C C 1
ATOM 5759 O O . TYR C 3 96 ? 273.858 26.171 42.661 1.00 61.94 96 TYR C O 1
ATOM 5777 N N . PHE C 3 97 ? 274.128 25.428 40.561 1.00 59.70 97 PHE C N 1
ATOM 5778 C CA . PHE C 3 97 ? 272.975 24.530 40.637 1.00 60.85 97 PHE C CA 1
ATOM 5779 C C . PHE C 3 97 ? 273.150 23.214 39.905 1.00 65.18 97 PHE C C 1
ATOM 5780 O O . PHE C 3 97 ? 274.015 23.071 39.062 1.00 68.08 97 PHE C O 1
ATOM 5797 N N . SER C 3 98 ? 272.338 22.244 40.270 1.00 62.73 98 SER C N 1
ATOM 5798 C CA . SER C 3 98 ? 272.252 20.936 39.595 1.00 65.88 98 SER C CA 1
ATOM 5799 C C . SER C 3 98 ? 270.818 20.417 39.624 1.00 69.34 98 SER C C 1
ATOM 5800 O O . SER C 3 98 ? 270.119 20.550 40.631 1.00 65.78 98 SER C O 1
ATOM 5808 N N . ILE C 3 99 ? 270.395 19.857 38.484 1.00 69.87 99 ILE C N 1
ATOM 5809 C CA . ILE C 3 99 ? 269.100 19.229 38.268 1.00 70.36 99 ILE C CA 1
ATOM 5810 C C . ILE C 3 99 ? 269.389 17.729 38.306 1.00 76.50 99 ILE C C 1
ATOM 5811 O O . ILE C 3 99 ? 270.320 17.275 37.626 1.00 76.34 99 ILE C O 1
ATOM 5827 N N . ARG C 3 100 ? 268.631 16.959 39.108 1.00 75.67 100 ARG C N 1
ATOM 5828 C CA . ARG C 3 100 ? 268.896 15.523 39.216 1.00 79.18 100 ARG C CA 1
ATOM 5829 C C . ARG C 3 100 ? 267.690 14.618 38.987 1.00 88.17 100 ARG C C 1
ATOM 5830 O O . ARG C 3 100 ? 266.590 14.957 39.369 1.00 86.27 100 ARG C O 1
ATOM 5851 N N . ASN C 3 101 ? 267.958 13.405 38.460 1.00 92.94 101 ASN C N 1
ATOM 5852 C CA . ASN C 3 101 ? 267.047 12.281 38.268 1.00 98.36 101 ASN C CA 1
ATOM 5853 C C . ASN C 3 101 ? 267.235 11.456 39.571 1.00 109.23 101 ASN C C 1
ATOM 5854 O O . ASN C 3 101 ? 267.801 10.355 39.571 1.00 111.61 101 ASN C O 1
ATOM 5865 N N . GLY C 3 102 ? 266.801 12.054 40.680 1.00 107.89 102 GLY C N 1
ATOM 5866 C CA . GLY C 3 102 ? 266.982 11.513 42.022 1.00 109.23 102 GLY C CA 1
ATOM 5867 C C . GLY C 3 102 ? 268.322 11.954 42.585 1.00 112.62 102 GLY C C 1
ATOM 5868 O O . GLY C 3 102 ? 268.500 13.130 42.927 1.00 109.06 102 GLY C O 1
ATOM 5872 N N . THR C 3 103 ? 269.281 11.017 42.652 1.00 113.02 103 THR C N 1
ATOM 5873 C CA . THR C 3 103 ? 270.660 11.271 43.112 1.00 112.87 103 THR C CA 1
ATOM 5874 C C . THR C 3 103 ? 271.577 11.684 41.917 1.00 116.53 103 THR C C 1
ATOM 5875 O O . THR C 3 103 ? 272.471 12.544 42.064 1.00 113.97 103 THR C O 1
ATOM 5886 N N . HIS C 3 104 ? 271.307 11.057 40.733 1.00 114.07 104 HIS C N 1
ATOM 5887 C CA . HIS C 3 104 ? 272.062 11.173 39.476 1.00 113.73 104 HIS C CA 1
ATOM 5888 C C . HIS C 3 104 ? 271.916 12.582 38.854 1.00 110.18 104 HIS C C 1
ATOM 5889 O O . HIS C 3 104 ? 270.830 12.888 38.371 1.00 106.77 104 HIS C O 1
ATOM 5903 N N . PRO C 3 105 ? 272.978 13.440 38.822 1.00 103.53 105 PRO C N 1
ATOM 5904 C CA . PRO C 3 105 ? 272.829 14.761 38.200 1.00 99.55 105 PRO C CA 1
ATOM 5905 C C . PRO C 3 105 ? 272.730 14.695 36.681 1.00 102.60 105 PRO C C 1
ATOM 5906 O O . PRO C 3 105 ? 273.579 14.122 36.024 1.00 105.31 105 PRO C O 1
ATOM 5917 N N . VAL C 3 106 ? 271.692 15.314 36.148 1.00 96.58 106 VAL C N 1
ATOM 5918 C CA . VAL C 3 106 ? 271.342 15.369 34.731 1.00 97.21 106 VAL C CA 1
ATOM 5919 C C . VAL C 3 106 ? 271.973 16.640 34.081 1.00 93.95 106 VAL C C 1
ATOM 5920 O O . VAL C 3 106 ? 272.363 16.601 32.913 1.00 94.15 106 VAL C O 1
ATOM 5933 N N . PHE C 3 107 ? 272.017 17.769 34.823 1.00 84.62 107 PHE C N 1
ATOM 5934 C CA . PHE C 3 107 ? 272.566 19.038 34.330 1.00 81.26 107 PHE C CA 1
ATOM 5935 C C . PHE C 3 107 ? 273.226 19.810 35.453 1.00 82.06 107 PHE C C 1
ATOM 5936 O O . PHE C 3 107 ? 272.591 19.998 36.480 1.00 79.36 107 PHE C O 1
ATOM 5953 N N . THR C 3 108 ? 274.468 20.315 35.244 1.00 78.08 108 THR C N 1
ATOM 5954 C CA . THR C 3 108 ? 275.158 21.135 36.248 1.00 73.99 108 THR C CA 1
ATOM 5955 C C . THR C 3 108 ? 275.703 22.403 35.583 1.00 72.82 108 THR C C 1
ATOM 5956 O O . THR C 3 108 ? 276.256 22.350 34.486 1.00 74.40 108 THR C O 1
ATOM 5967 N N . ALA C 3 109 ? 275.491 23.546 36.244 1.00 65.10 109 ALA C N 1
ATOM 5968 C CA . ALA C 3 109 ? 275.981 24.849 35.809 1.00 63.70 109 ALA C CA 1
ATOM 5969 C C . ALA C 3 109 ? 276.186 25.828 36.984 1.00 65.21 109 ALA C C 1
ATOM 5970 O O . ALA C 3 109 ? 275.759 25.558 38.103 1.00 61.88 109 ALA C O 1
ATOM 5977 N N . SER C 3 110 ? 276.933 26.922 36.724 1.00 63.93 110 SER C N 1
ATOM 5978 C CA . SER C 3 110 ? 277.191 28.013 37.676 1.00 61.29 110 SER C CA 1
ATOM 5979 C C . SER C 3 110 ? 277.268 29.344 36.927 1.00 63.60 110 SER C C 1
ATOM 5980 O O . SER C 3 110 ? 277.808 29.394 35.836 1.00 63.68 110 SER C O 1
ATOM 5988 N N . ARG C 3 111 ? 276.641 30.396 37.468 1.00 58.93 111 ARG C N 1
ATOM 5989 C CA . ARG C 3 111 ? 276.553 31.679 36.784 1.00 58.70 111 ARG C CA 1
ATOM 5990 C C . ARG C 3 111 ? 276.387 32.833 37.741 1.00 62.22 111 ARG C C 1
ATOM 5991 O O . ARG C 3 111 ? 275.563 32.745 38.640 1.00 61.54 111 ARG C O 1
ATOM 6012 N N . TRP C 3 112 ? 276.978 33.990 37.424 1.00 60.92 112 TRP C N 1
ATOM 6013 C CA . TRP C 3 112 ? 276.643 35.217 38.147 1.00 58.78 112 TRP C CA 1
ATOM 6014 C C . TRP C 3 112 ? 275.155 35.512 37.825 1.00 64.21 112 TRP C C 1
ATOM 6015 O O . TRP C 3 112 ? 274.770 35.615 36.663 1.00 64.67 112 TRP C O 1
ATOM 6036 N N . MET C 3 113 ? 274.344 35.601 38.858 1.00 61.27 113 MET C N 1
ATOM 6037 C CA . MET C 3 113 ? 272.922 35.771 38.764 1.00 60.61 113 MET C CA 1
ATOM 6038 C C . MET C 3 113 ? 272.509 37.046 38.026 1.00 62.83 113 MET C C 1
ATOM 6039 O O . MET C 3 113 ? 271.513 37.053 37.305 1.00 60.32 113 MET C O 1
ATOM 6053 N N . VAL C 3 114 ? 273.246 38.140 38.254 1.00 60.46 114 VAL C N 1
ATOM 6054 C CA . VAL C 3 114 ? 272.922 39.449 37.675 1.00 58.49 114 VAL C CA 1
ATOM 6055 C C . VAL C 3 114 ? 273.123 39.525 36.185 1.00 64.51 114 VAL C C 1
ATOM 6056 O O . VAL C 3 114 ? 272.722 40.519 35.567 1.00 64.89 114 VAL C O 1
ATOM 6069 N N . TYR C 3 115 ? 273.744 38.499 35.606 1.00 49.98 115 TYR C N 1
ATOM 6070 C CA . TYR C 3 115 ? 273.901 38.381 34.142 1.00 51.46 115 TYR C CA 1
ATOM 6071 C C . TYR C 3 115 ? 272.554 38.135 33.453 1.00 56.35 115 TYR C C 1
ATOM 6072 O O . TYR C 3 115 ? 272.440 38.418 32.278 1.00 57.53 115 TYR C O 1
ATOM 6090 N N . TYR C 3 116 ? 271.567 37.604 34.189 1.00 54.11 116 TYR C N 1
ATOM 6091 C CA . TYR C 3 116 ? 270.215 37.315 33.729 1.00 57.02 116 TYR C CA 1
ATOM 6092 C C . TYR C 3 116 ? 269.206 38.259 34.371 1.00 58.82 116 TYR C C 1
ATOM 6093 O O . TYR C 3 116 ? 268.031 37.952 34.415 1.00 58.03 116 TYR C O 1
ATOM 6111 N N . LEU C 3 117 ? 269.659 39.448 34.760 1.00 54.01 117 LEU C N 1
ATOM 6112 C CA . LEU C 3 117 ? 268.796 40.445 35.356 1.00 53.46 117 LEU C CA 1
ATOM 6113 C C . LEU C 3 117 ? 267.708 40.994 34.410 1.00 54.73 117 LEU C C 1
ATOM 6114 O O . LEU C 3 117 ? 267.968 41.327 33.263 1.00 52.15 117 LEU C O 1
ATOM 6130 N N . LYS C 3 118 ? 266.477 41.057 34.919 1.00 53.15 118 LYS C N 1
ATOM 6131 C CA . LYS C 3 118 ? 265.366 41.703 34.248 1.00 53.00 118 LYS C CA 1
ATOM 6132 C C . LYS C 3 118 ? 264.837 42.750 35.207 1.00 61.76 118 LYS C C 1
ATOM 6133 O O . LYS C 3 118 ? 264.155 42.400 36.169 1.00 63.94 118 LYS C O 1
ATOM 6152 N N . PRO C 3 119 ? 265.162 44.046 35.010 1.00 58.74 119 PRO C N 1
ATOM 6153 C CA . PRO C 3 119 ? 264.630 45.076 35.911 1.00 59.63 119 PRO C CA 1
ATOM 6154 C C . PRO C 3 119 ? 263.119 45.202 35.823 1.00 63.53 119 PRO C C 1
ATOM 6155 O O . PRO C 3 119 ? 262.541 44.779 34.827 1.00 63.45 119 PRO C O 1
ATOM 6166 N N . SER C 3 120 ? 262.480 45.756 36.855 1.00 61.72 120 SER C N 1
ATOM 6167 C CA . SER C 3 120 ? 261.032 45.925 36.822 1.00 64.52 120 SER C CA 1
ATOM 6168 C C . SER C 3 120 ? 260.602 47.075 35.887 1.00 70.19 120 SER C C 1
ATOM 6169 O O . SER C 3 120 ? 261.409 47.933 35.496 1.00 69.40 120 SER C O 1
ATOM 6177 N N . SER C 3 121 ? 259.341 47.010 35.462 1.00 68.47 121 SER C N 1
ATOM 6178 C CA . SER C 3 121 ? 258.749 47.944 34.520 1.00 68.65 121 SER C CA 1
ATOM 6179 C C . SER C 3 121 ? 258.596 49.307 35.199 1.00 74.72 121 SER C C 1
ATOM 6180 O O . SER C 3 121 ? 258.245 49.352 36.377 1.00 77.23 121 SER C O 1
ATOM 6188 N N . PRO C 3 122 ? 258.881 50.425 34.505 1.00 70.17 122 PRO C N 1
ATOM 6189 C CA . PRO C 3 122 ? 258.761 51.741 35.139 1.00 71.49 122 PRO C CA 1
ATOM 6190 C C . PRO C 3 122 ? 257.421 51.997 35.812 1.00 75.67 122 PRO C C 1
ATOM 6191 O O . PRO C 3 122 ? 256.389 51.704 35.213 1.00 75.01 122 PRO C O 1
ATOM 6202 N N . LYS C 3 123 ? 257.447 52.479 37.079 1.00 74.33 123 LYS C N 1
ATOM 6203 C CA . LYS C 3 123 ? 256.224 52.740 37.861 1.00 78.11 123 LYS C CA 1
ATOM 6204 C C . LYS C 3 123 ? 256.112 54.217 38.152 1.00 86.03 123 LYS C C 1
ATOM 6205 O O . LYS C 3 123 ? 257.127 54.891 38.282 1.00 84.64 123 LYS C O 1
ATOM 6224 N N . HIS C 3 124 ? 254.877 54.715 38.251 1.00 88.04 124 HIS C N 1
ATOM 6225 C CA . HIS C 3 124 ? 254.579 56.118 38.561 1.00 92.73 124 HIS C CA 1
ATOM 6226 C C . HIS C 3 124 ? 255.150 57.072 37.525 1.00 94.35 124 HIS C C 1
ATOM 6227 O O . HIS C 3 124 ? 255.764 58.090 37.878 1.00 93.98 124 HIS C O 1
ATOM 6241 N N . VAL C 3 125 ? 254.948 56.721 36.235 1.00 88.94 125 VAL C N 1
ATOM 6242 C CA . VAL C 3 125 ? 255.436 57.533 35.119 1.00 87.54 125 VAL C CA 1
ATOM 6243 C C . VAL C 3 125 ? 254.612 58.830 35.022 1.00 92.46 125 VAL C C 1
ATOM 6244 O O . VAL C 3 125 ? 253.386 58.765 34.983 1.00 94.27 125 VAL C O 1
ATOM 6257 N N . ARG C 3 126 ? 255.294 59.996 35.029 1.00 89.31 126 ARG C N 1
ATOM 6258 C CA . ARG C 3 126 ? 254.680 61.327 34.927 1.00 92.52 126 ARG C CA 1
ATOM 6259 C C . ARG C 3 126 ? 255.362 62.132 33.808 1.00 94.04 126 ARG C C 1
ATOM 6260 O O . ARG C 3 126 ? 256.558 61.993 33.619 1.00 90.43 126 ARG C O 1
ATOM 6281 N N . PHE C 3 127 ? 254.610 63.018 33.136 1.00 93.78 127 PHE C N 1
ATOM 6282 C CA . PHE C 3 127 ? 255.079 63.883 32.048 1.00 92.99 127 PHE C CA 1
ATOM 6283 C C . PHE C 3 127 ? 254.747 65.338 32.392 1.00 101.26 127 PHE C C 1
ATOM 6284 O O . PHE C 3 127 ? 253.615 65.619 32.771 1.00 103.34 127 PHE C O 1
ATOM 6301 N N . SER C 3 128 ? 255.712 66.252 32.224 1.00 98.41 128 SER C N 1
ATOM 6302 C CA . SER C 3 128 ? 255.539 67.687 32.444 1.00 101.78 128 SER C CA 1
ATOM 6303 C C . SER C 3 128 ? 255.953 68.384 31.160 1.00 102.73 128 SER C C 1
ATOM 6304 O O . SER C 3 128 ? 257.091 68.229 30.739 1.00 100.61 128 SER C O 1
ATOM 6312 N N . TRP C 3 129 ? 255.037 69.136 30.541 1.00 99.37 129 TRP C N 1
ATOM 6313 C CA . TRP C 3 129 ? 255.276 69.819 29.276 1.00 97.81 129 TRP C CA 1
ATOM 6314 C C . TRP C 3 129 ? 255.566 71.292 29.425 1.00 105.74 129 TRP C C 1
ATOM 6315 O O . TRP C 3 129 ? 254.926 71.963 30.236 1.00 109.84 129 TRP C O 1
ATOM 6336 N N . HIS C 3 130 ? 256.476 71.812 28.584 1.00 101.16 130 HIS C N 1
ATOM 6337 C CA . HIS C 3 130 ? 256.766 73.235 28.502 1.00 104.75 130 HIS C CA 1
ATOM 6338 C C . HIS C 3 130 ? 257.010 73.636 27.062 1.00 108.59 130 HIS C C 1
ATOM 6339 O O . HIS C 3 130 ? 258.103 73.435 26.527 1.00 104.90 130 HIS C O 1
ATOM 6353 N N . GLN C 3 131 ? 256.001 74.284 26.471 1.00 110.22 131 GLN C N 1
ATOM 6354 C CA . GLN C 3 131 ? 256.004 74.722 25.082 1.00 111.44 131 GLN C CA 1
ATOM 6355 C C . GLN C 3 131 ? 256.328 73.502 24.175 1.00 110.80 131 GLN C C 1
ATOM 6356 O O . GLN C 3 131 ? 255.498 72.586 24.125 1.00 108.20 131 GLN C O 1
ATOM 6360 N N . ASP C 3 132 ? 257.549 73.419 23.591 1.00 106.00 132 ASP C N 1
ATOM 6361 C CA . ASP C 3 132 ? 257.957 72.329 22.701 1.00 102.34 132 ASP C CA 1
ATOM 6362 C C . ASP C 3 132 ? 258.982 71.404 23.397 1.00 103.32 132 ASP C C 1
ATOM 6363 O O . ASP C 3 132 ? 260.011 71.049 22.820 1.00 102.37 132 ASP C O 1
ATOM 6372 N N . ALA C 3 133 ? 258.679 71.002 24.633 1.00 97.87 133 ALA C N 1
ATOM 6373 C CA . ALA C 3 133 ? 259.554 70.134 25.414 1.00 94.75 133 ALA C CA 1
ATOM 6374 C C . ALA C 3 133 ? 258.767 69.372 26.457 1.00 99.35 133 ALA C C 1
ATOM 6375 O O . ALA C 3 133 ? 257.677 69.773 26.831 1.00 101.38 133 ALA C O 1
ATOM 6382 N N . VAL C 3 134 ? 259.302 68.244 26.885 1.00 95.53 134 VAL C N 1
ATOM 6383 C CA . VAL C 3 134 ? 258.658 67.365 27.861 1.00 94.27 134 VAL C CA 1
ATOM 6384 C C . VAL C 3 134 ? 259.741 66.750 28.725 1.00 92.20 134 VAL C C 1
ATOM 6385 O O . VAL C 3 134 ? 260.836 66.507 28.224 1.00 87.77 134 VAL C O 1
ATOM 6398 N N . THR C 3 135 ? 259.450 66.568 30.026 1.00 89.69 135 THR C N 1
ATOM 6399 C CA . THR C 3 135 ? 260.336 65.904 30.988 1.00 87.45 135 THR C CA 1
ATOM 6400 C C . THR C 3 135 ? 259.573 64.729 31.571 1.00 89.15 135 THR C C 1
ATOM 6401 O O . THR C 3 135 ? 258.562 64.927 32.232 1.00 92.73 135 THR C O 1
ATOM 6412 N N . VAL C 3 136 ? 260.034 63.517 31.293 1.00 80.54 136 VAL C N 1
ATOM 6413 C CA . VAL C 3 136 ? 259.399 62.280 31.743 1.00 77.94 136 VAL C CA 1
ATOM 6414 C C . VAL C 3 136 ? 260.156 61.749 32.955 1.00 81.33 136 VAL C C 1
ATOM 6415 O O . VAL C 3 136 ? 261.351 61.516 32.863 1.00 78.66 136 VAL C O 1
ATOM 6428 N N . THR C 3 137 ? 259.461 61.562 34.079 1.00 81.15 137 THR C N 1
ATOM 6429 C CA . THR C 3 137 ? 260.042 61.049 35.318 1.00 81.28 137 THR C CA 1
ATOM 6430 C C . THR C 3 137 ? 259.343 59.771 35.733 1.00 87.17 137 THR C C 1
ATOM 6431 O O . THR C 3 137 ? 258.217 59.523 35.313 1.00 88.00 137 THR C O 1
ATOM 6442 N N . CYS C 3 138 ? 259.999 58.971 36.570 1.00 84.31 138 CYS C N 1
ATOM 6443 C CA . CYS C 3 138 ? 259.396 57.751 37.110 1.00 85.30 138 CYS C CA 1
ATOM 6444 C C . CYS C 3 138 ? 260.144 57.333 38.354 1.00 88.53 138 CYS C C 1
ATOM 6445 O O . CYS C 3 138 ? 261.113 57.998 38.745 1.00 89.67 138 CYS C O 1
ATOM 6452 N N . SER C 3 139 ? 259.644 56.295 39.029 1.00 83.56 139 SER C N 1
ATOM 6453 C CA . SER C 3 139 ? 260.287 55.796 40.246 1.00 82.41 139 SER C CA 1
ATOM 6454 C C . SER C 3 139 ? 261.563 55.093 39.861 1.00 80.99 139 SER C C 1
ATOM 6455 O O . SER C 3 139 ? 261.539 54.175 39.039 1.00 78.20 139 SER C O 1
ATOM 6463 N N . ASP C 3 140 ? 262.685 55.567 40.399 1.00 76.87 140 ASP C N 1
ATOM 6464 C CA . ASP C 3 140 ? 263.983 54.926 40.180 1.00 73.48 140 ASP C CA 1
ATOM 6465 C C . ASP C 3 140 ? 264.025 53.611 40.977 1.00 76.88 140 ASP C C 1
ATOM 6466 O O . ASP C 3 140 ? 263.370 53.493 42.020 1.00 77.96 140 ASP C O 1
ATOM 6475 N N . LEU C 3 141 ? 264.825 52.635 40.494 1.00 71.20 141 LEU C N 1
ATOM 6476 C CA . LEU C 3 141 ? 265.054 51.376 41.213 1.00 69.45 141 LEU C CA 1
ATOM 6477 C C . LEU C 3 141 ? 266.092 51.641 42.311 1.00 74.62 141 LEU C C 1
ATOM 6478 O O . LEU C 3 141 ? 266.660 52.742 42.399 1.00 75.25 141 LEU C O 1
ATOM 6494 N N . SER C 3 142 ? 266.228 50.659 43.210 1.00 71.49 142 SER C N 1
ATOM 6495 C CA . SER C 3 142 ? 267.115 50.688 44.379 1.00 72.20 142 SER C CA 1
ATOM 6496 C C . SER C 3 142 ? 268.566 50.322 44.043 1.00 73.98 142 SER C C 1
ATOM 6497 O O . SER C 3 142 ? 269.441 50.465 44.879 1.00 76.11 142 SER C O 1
ATOM 6505 N N . TYR C 3 143 ? 268.807 49.824 42.837 1.00 68.85 143 TYR C N 1
ATOM 6506 C CA . TYR C 3 143 ? 270.116 49.407 42.350 1.00 65.46 143 TYR C CA 1
ATOM 6507 C C . TYR C 3 143 ? 270.514 50.285 41.118 1.00 68.29 143 TYR C C 1
ATOM 6508 O O . TYR C 3 143 ? 269.663 50.874 40.443 1.00 66.50 143 TYR C O 1
ATOM 6526 N N . GLY C 3 144 ? 271.815 50.467 40.949 1.00 65.08 144 GLY C N 1
ATOM 6527 C CA . GLY C 3 144 ? 272.365 51.356 39.941 1.00 64.43 144 GLY C CA 1
ATOM 6528 C C . GLY C 3 144 ? 272.813 50.684 38.680 1.00 66.62 144 GLY C C 1
ATOM 6529 O O . GLY C 3 144 ? 272.528 49.507 38.453 1.00 65.00 144 GLY C O 1
ATOM 6533 N N . ASP C 3 145 ? 273.464 51.487 37.831 1.00 64.43 145 ASP C N 1
ATOM 6534 C CA . ASP C 3 145 ? 273.995 51.148 36.503 1.00 62.65 145 ASP C CA 1
ATOM 6535 C C . ASP C 3 145 ? 272.910 50.644 35.551 1.00 63.25 145 ASP C C 1
ATOM 6536 O O . ASP C 3 145 ? 273.081 49.686 34.805 1.00 61.60 145 ASP C O 1
ATOM 6545 N N . LEU C 3 146 ? 271.790 51.361 35.555 1.00 60.10 146 LEU C N 1
ATOM 6546 C CA . LEU C 3 146 ? 270.636 51.081 34.701 1.00 57.53 146 LEU C CA 1
ATOM 6547 C C . LEU C 3 146 ? 270.410 52.285 33.777 1.00 63.66 146 LEU C C 1
ATOM 6548 O O . LEU C 3 146 ? 270.813 53.401 34.110 1.00 64.66 146 LEU C O 1
ATOM 6564 N N . LEU C 3 147 ? 269.727 52.058 32.639 1.00 60.86 147 LEU C N 1
ATOM 6565 C CA . LEU C 3 147 ? 269.388 53.087 31.666 1.00 61.23 147 LEU C CA 1
ATOM 6566 C C . LEU C 3 147 ? 267.888 53.196 31.590 1.00 64.28 147 LEU C C 1
ATOM 6567 O O . LEU C 3 147 ? 267.259 52.248 31.182 1.00 62.12 147 LEU C O 1
ATOM 6583 N N . TYR C 3 148 ? 267.305 54.343 31.950 1.00 63.41 148 TYR C N 1
ATOM 6584 C CA . TYR C 3 148 ? 265.841 54.527 31.868 1.00 62.71 148 TYR C CA 1
ATOM 6585 C C . TYR C 3 148 ? 265.554 55.158 30.482 1.00 67.70 148 TYR C C 1
ATOM 6586 O O . TYR C 3 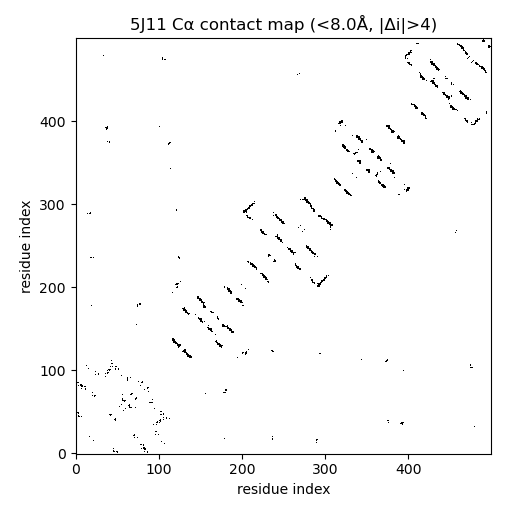148 ? 265.931 56.301 30.237 1.00 69.13 148 TYR C O 1
ATOM 6604 N N . GLU C 3 149 ? 265.007 54.368 29.561 1.00 62.35 149 GLU C N 1
ATOM 6605 C CA . GLU C 3 149 ? 264.772 54.790 28.184 1.00 63.06 149 GLU C CA 1
ATOM 6606 C C . GLU C 3 149 ? 263.329 55.133 27.898 1.00 66.32 149 GLU C C 1
ATOM 6607 O O . GLU C 3 149 ? 262.451 54.312 28.114 1.00 63.77 149 GLU C O 1
ATOM 6619 N N . VAL C 3 150 ? 263.132 56.282 27.246 1.00 66.18 150 VAL C N 1
ATOM 6620 C CA . VAL C 3 150 ? 261.847 56.781 26.765 1.00 67.06 150 VAL C CA 1
ATOM 6621 C C . VAL C 3 150 ? 261.830 56.699 25.251 1.00 72.51 150 VAL C C 1
ATOM 6622 O O . VAL C 3 150 ? 262.705 57.272 24.610 1.00 73.74 150 VAL C O 1
ATOM 6635 N N . GLN C 3 151 ? 260.857 55.993 24.682 1.00 68.74 151 GLN C N 1
ATOM 6636 C CA . GLN C 3 151 ? 260.666 55.954 23.234 1.00 69.98 151 GLN C CA 1
ATOM 6637 C C . GLN C 3 151 ? 259.394 56.754 22.875 1.00 73.84 151 GLN C C 1
ATOM 6638 O O . GLN C 3 151 ? 258.455 56.782 23.664 1.00 72.15 151 GLN C O 1
ATOM 6652 N N . TYR C 3 152 ? 259.394 57.438 21.711 1.00 71.90 152 TYR C N 1
ATOM 6653 C CA . TYR C 3 152 ? 258.269 58.283 21.281 1.00 73.52 152 TYR C CA 1
ATOM 6654 C C . TYR C 3 152 ? 258.153 58.406 19.791 1.00 77.01 152 TYR C C 1
ATOM 6655 O O . TYR C 3 152 ? 259.144 58.284 19.081 1.00 74.79 152 TYR C O 1
ATOM 6673 N N . ARG C 3 153 ? 256.945 58.754 19.330 1.00 76.42 153 ARG C N 1
ATOM 6674 C CA . ARG C 3 153 ? 256.659 58.967 17.903 1.00 77.51 153 ARG C CA 1
ATOM 6675 C C . ARG C 3 153 ? 255.318 59.664 17.672 1.00 82.54 153 ARG C C 1
ATOM 6676 O O . ARG C 3 153 ? 254.399 59.519 18.468 1.00 80.96 153 ARG C O 1
ATOM 6697 N N . SER C 3 154 ? 255.205 60.359 16.543 1.00 82.29 154 SER C N 1
ATOM 6698 C CA . SER C 3 154 ? 253.972 60.989 16.074 1.00 85.67 154 SER C CA 1
ATOM 6699 C C . SER C 3 154 ? 253.484 60.191 14.848 1.00 92.41 154 SER C C 1
ATOM 6700 O O . SER C 3 154 ? 254.239 59.383 14.283 1.00 91.79 154 SER C O 1
ATOM 6708 N N . PRO C 3 155 ? 252.260 60.459 14.356 1.00 91.23 155 PRO C N 1
ATOM 6709 C CA . PRO C 3 155 ? 251.799 59.788 13.129 1.00 93.98 155 PRO C CA 1
ATOM 6710 C C . PRO C 3 155 ? 252.676 60.030 11.876 1.00 99.57 155 PRO C C 1
ATOM 6711 O O . PRO C 3 155 ? 252.586 59.267 10.911 1.00 100.88 155 PRO C O 1
ATOM 6722 N N . PHE C 3 156 ? 253.544 61.070 11.903 1.00 94.91 156 PHE C N 1
ATOM 6723 C CA . PHE C 3 156 ? 254.455 61.389 10.801 1.00 95.01 156 PHE C CA 1
ATOM 6724 C C . PHE C 3 156 ? 255.730 60.556 10.823 1.00 97.68 156 PHE C C 1
ATOM 6725 O O . PHE C 3 156 ? 256.441 60.543 9.822 1.00 99.08 156 PHE C O 1
ATOM 6742 N N . ASP C 3 157 ? 256.030 59.872 11.949 1.00 91.96 157 ASP C N 1
ATOM 6743 C CA . ASP C 3 157 ? 257.244 59.074 12.105 1.00 90.36 157 ASP C CA 1
ATOM 6744 C C . ASP C 3 157 ? 257.020 57.610 11.748 1.00 98.71 157 ASP C C 1
ATOM 6745 O O . ASP C 3 157 ? 256.008 57.026 12.135 1.00 98.75 157 ASP C O 1
ATOM 6754 N N . THR C 3 158 ? 258.001 57.022 11.034 1.00 98.83 158 THR C N 1
ATOM 6755 C CA . THR C 3 158 ? 258.003 55.630 10.571 1.00 100.84 158 THR C CA 1
ATOM 6756 C C . THR C 3 158 ? 258.584 54.650 11.620 1.00 101.46 158 THR C C 1
ATOM 6757 O O . THR C 3 158 ? 258.295 53.457 11.547 1.00 102.46 158 THR C O 1
ATOM 6768 N N . GLU C 3 159 ? 259.405 55.139 12.566 1.00 93.95 159 GLU C N 1
ATOM 6769 C CA . GLU C 3 159 ? 259.952 54.324 13.669 1.00 90.00 159 GLU C CA 1
ATOM 6770 C C . GLU C 3 159 ? 259.942 55.128 14.979 1.00 86.48 159 GLU C C 1
ATOM 6771 O O . GLU C 3 159 ? 259.669 56.333 14.976 1.00 85.86 159 GLU C O 1
ATOM 6779 N N . TRP C 3 160 ? 260.158 54.440 16.095 1.00 78.45 160 TRP C N 1
ATOM 6780 C CA . TRP C 3 160 ? 260.249 55.067 17.421 1.00 75.06 160 TRP C CA 1
ATOM 6781 C C . TRP C 3 160 ? 261.574 55.807 17.525 1.00 76.65 160 TRP C C 1
ATOM 6782 O O . TRP C 3 160 ? 262.584 55.282 17.093 1.00 75.73 160 TRP C O 1
ATOM 6803 N N . GLN C 3 161 ? 261.579 56.987 18.140 1.00 74.32 161 GLN C N 1
ATOM 6804 C CA . GLN C 3 161 ? 262.788 57.774 18.409 1.00 73.81 161 GLN C CA 1
ATOM 6805 C C . GLN C 3 161 ? 263.025 57.526 19.893 1.00 75.40 161 GLN C C 1
ATOM 6806 O O . GLN C 3 161 ? 262.098 57.074 20.560 1.00 73.04 161 GLN C O 1
ATOM 6820 N N . SER C 3 162 ? 264.269 57.671 20.383 1.00 72.85 162 SER C N 1
ATOM 6821 C CA . SER C 3 162 ? 264.600 57.352 21.775 1.00 70.48 162 SER C CA 1
ATOM 6822 C C . SER C 3 162 ? 265.583 58.328 22.446 1.00 73.43 162 SER C C 1
ATOM 6823 O O . SER C 3 162 ? 266.502 58.857 21.806 1.00 74.85 162 SER C O 1
ATOM 6831 N N . LYS C 3 163 ? 265.402 58.505 23.767 1.00 67.28 163 LYS C N 1
ATOM 6832 C CA . LYS C 3 163 ? 266.314 59.225 24.648 1.00 66.90 163 LYS C CA 1
ATOM 6833 C C . LYS C 3 163 ? 266.405 58.434 25.940 1.00 70.65 163 LYS C C 1
ATOM 6834 O O . LYS C 3 163 ? 265.372 57.994 26.423 1.00 69.98 163 LYS C O 1
ATOM 6853 N N . GLN C 3 164 ? 267.612 58.266 26.516 1.00 68.04 164 GLN C N 1
ATOM 6854 C CA . GLN C 3 164 ? 267.773 57.525 27.768 1.00 66.52 164 GLN C CA 1
ATOM 6855 C C . GLN C 3 164 ? 268.730 58.202 28.717 1.00 72.62 164 GLN C C 1
ATOM 6856 O O . GLN C 3 164 ? 269.539 59.016 28.294 1.00 73.63 164 GLN C O 1
ATOM 6870 N N . GLU C 3 165 ? 268.614 57.877 30.018 1.00 70.74 165 GLU C N 1
ATOM 6871 C CA . GLU C 3 165 ? 269.442 58.449 31.086 1.00 71.42 165 GLU C CA 1
ATOM 6872 C C . GLU C 3 165 ? 269.691 57.432 32.192 1.00 72.85 165 GLU C C 1
ATOM 6873 O O . GLU C 3 165 ? 269.041 56.398 32.214 1.00 70.24 165 GLU C O 1
ATOM 6885 N N . ASN C 3 166 ? 270.624 57.758 33.112 1.00 72.44 166 ASN C N 1
ATOM 6886 C CA . ASN C 3 166 ? 270.996 57.005 34.336 1.00 72.28 166 ASN C CA 1
ATOM 6887 C C . ASN C 3 166 ? 269.908 57.040 35.413 1.00 79.50 166 ASN C C 1
ATOM 6888 O O . ASN C 3 166 ? 269.982 56.243 36.337 1.00 79.54 166 ASN C O 1
ATOM 6899 N N . THR C 3 167 ? 269.029 58.055 35.399 1.00 78.68 167 THR C N 1
ATOM 6900 C CA . THR C 3 167 ? 267.917 58.187 36.349 1.00 79.69 167 THR C CA 1
ATOM 6901 C C . THR C 3 167 ? 266.648 58.404 35.538 1.00 79.66 167 THR C C 1
ATOM 6902 O O . THR C 3 167 ? 266.711 58.747 34.353 1.00 75.35 167 THR C O 1
ATOM 6913 N N . CYS C 3 168 ? 265.506 58.201 36.173 1.00 77.61 168 CYS C N 1
ATOM 6914 C CA . CYS C 3 168 ? 264.236 58.333 35.495 1.00 79.26 168 CYS C CA 1
ATOM 6915 C C . CYS C 3 168 ? 263.765 59.796 35.556 1.00 86.04 168 CYS C C 1
ATOM 6916 O O . CYS C 3 168 ? 262.941 60.201 36.385 1.00 87.86 168 CYS C O 1
ATOM 6923 N N . ASN C 3 169 ? 264.408 60.592 34.686 1.00 81.80 169 ASN C N 1
ATOM 6924 C CA . ASN C 3 169 ? 264.191 62.016 34.467 1.00 83.81 169 ASN C CA 1
ATOM 6925 C C . ASN C 3 169 ? 264.857 62.291 33.125 1.00 84.19 169 ASN C C 1
ATOM 6926 O O . ASN C 3 169 ? 266.050 62.563 33.046 1.00 84.27 169 ASN C O 1
ATOM 6936 N N . VAL C 3 170 ? 264.096 62.083 32.072 1.00 77.87 170 VAL C N 1
ATOM 6937 C CA . VAL C 3 170 ? 264.547 62.237 30.697 1.00 76.48 170 VAL C CA 1
ATOM 6938 C C . VAL C 3 170 ? 263.834 63.446 30.105 1.00 81.81 170 VAL C C 1
ATOM 6939 O O . VAL C 3 170 ? 262.609 63.465 30.084 1.00 81.64 170 VAL C O 1
ATOM 6952 N N . THR C 3 171 ? 264.582 64.424 29.587 1.00 80.42 171 THR C N 1
ATOM 6953 C CA . THR C 3 171 ? 263.979 65.609 28.959 1.00 82.43 171 THR C CA 1
ATOM 6954 C C . THR C 3 171 ? 264.128 65.544 27.441 1.00 83.51 171 THR C C 1
ATOM 6955 O O . THR C 3 171 ? 265.237 65.397 26.934 1.00 80.65 171 THR C O 1
ATOM 6966 N N . ILE C 3 172 ? 263.014 65.655 26.718 1.00 82.27 172 ILE C N 1
ATOM 6967 C CA . ILE C 3 172 ? 263.024 65.625 25.251 1.00 82.88 172 ILE C CA 1
ATOM 6968 C C . ILE C 3 172 ? 262.565 66.987 24.724 1.00 92.19 172 ILE C C 1
ATOM 6969 O O . ILE C 3 172 ? 261.365 67.237 24.668 1.00 93.03 172 ILE C O 1
ATOM 6985 N N . GLU C 3 173 ? 263.516 67.859 24.338 1.00 92.16 173 GLU C N 1
ATOM 6986 C CA . GLU C 3 173 ? 263.206 69.172 23.762 1.00 95.92 173 GLU C CA 1
ATOM 6987 C C . GLU C 3 173 ? 263.038 69.052 22.240 1.00 101.38 173 GLU C C 1
ATOM 6988 O O . GLU C 3 173 ? 263.378 68.023 21.650 1.00 100.12 173 GLU C O 1
ATOM 7000 N N . GLY C 3 174 ? 262.509 70.103 21.628 1.00 100.61 174 GLY C N 1
ATOM 7001 C CA . GLY C 3 174 ? 262.329 70.180 20.180 1.00 101.25 174 GLY C CA 1
ATOM 7002 C C . GLY C 3 174 ? 261.170 69.407 19.578 1.00 102.44 174 GLY C C 1
ATOM 7003 O O . GLY C 3 174 ? 261.178 69.136 18.369 1.00 103.06 174 GLY C O 1
ATOM 7007 N N . LEU C 3 175 ? 260.135 69.099 20.381 1.00 95.80 175 LEU C N 1
ATOM 7008 C CA . LEU C 3 175 ? 258.949 68.393 19.887 1.00 93.96 175 LEU C CA 1
ATOM 7009 C C . LEU C 3 175 ? 257.942 69.414 19.356 1.00 98.60 175 LEU C C 1
ATOM 7010 O O . LEU C 3 175 ? 258.298 70.572 19.183 1.00 101.68 175 LEU C O 1
ATOM 7026 N N . ASP C 3 176 ? 256.736 68.983 19.000 1.00 93.75 176 ASP C N 1
ATOM 7027 C CA . ASP C 3 176 ? 255.675 69.868 18.516 1.00 96.13 176 ASP C CA 1
ATOM 7028 C C . ASP C 3 176 ? 254.429 69.717 19.389 1.00 102.13 176 ASP C C 1
ATOM 7029 O O . ASP C 3 176 ? 253.783 68.663 19.387 1.00 99.95 176 ASP C O 1
ATOM 7038 N N . ALA C 3 177 ? 254.067 70.799 20.101 1.00 103.05 177 ALA C N 1
ATOM 7039 C CA . ALA C 3 177 ? 252.854 70.863 20.922 1.00 104.90 177 ALA C CA 1
ATOM 7040 C C . ALA C 3 177 ? 251.620 70.548 20.075 1.00 108.46 177 ALA C C 1
ATOM 7041 O O . ALA C 3 177 ? 250.722 69.855 20.543 1.00 108.98 177 ALA C O 1
ATOM 7048 N N . GLU C 3 178 ? 251.603 71.029 18.818 1.00 104.98 178 GLU C N 1
ATOM 7049 C CA . GLU C 3 178 ? 250.497 70.806 17.882 1.00 106.55 178 GLU C CA 1
ATOM 7050 C C . GLU C 3 178 ? 250.304 69.337 17.436 1.00 108.16 178 GLU C C 1
ATOM 7051 O O . GLU C 3 178 ? 249.225 69.005 16.946 1.00 109.38 178 GLU C O 1
ATOM 7055 N N . LYS C 3 179 ? 251.308 68.458 17.623 1.00 102.72 179 LYS C N 1
ATOM 7056 C CA . LYS C 3 179 ? 251.221 67.040 17.245 1.00 101.01 179 LYS C CA 1
ATOM 7057 C C . LYS C 3 179 ? 250.879 66.124 18.406 1.00 106.59 179 LYS C C 1
ATOM 7058 O O . LYS C 3 179 ? 251.186 66.427 19.566 1.00 104.94 179 LYS C O 1
ATOM 7077 N N . CYS C 3 180 ? 250.298 64.963 18.063 1.00 106.69 180 CYS C N 1
ATOM 7078 C CA . CYS C 3 180 ? 250.025 63.887 19.006 1.00 107.92 180 CYS C CA 1
ATOM 7079 C C . CYS C 3 180 ? 251.313 63.002 19.046 1.00 101.15 180 CYS C C 1
ATOM 7080 O O . CYS C 3 180 ? 251.883 62.696 17.999 1.00 97.69 180 CYS C O 1
ATOM 7087 N N . TYR C 3 181 ? 251.777 62.638 20.242 1.00 93.09 181 TYR C N 1
ATOM 7088 C CA . TYR C 3 181 ? 252.937 61.758 20.424 1.00 88.19 181 TYR C CA 1
ATOM 7089 C C . TYR C 3 181 ? 252.573 60.623 21.321 1.00 88.20 181 TYR C C 1
ATOM 7090 O O . TYR C 3 181 ? 251.990 60.848 22.384 1.00 87.63 181 TYR C O 1
ATOM 7108 N N . SER C 3 182 ? 252.993 59.421 20.934 1.00 82.57 182 SER C N 1
ATOM 7109 C CA . SER C 3 182 ? 252.817 58.200 21.710 1.00 80.46 182 SER C CA 1
ATOM 7110 C C . SER C 3 182 ? 254.149 58.017 22.437 1.00 81.09 182 SER C C 1
ATOM 7111 O O . SER C 3 182 ? 255.194 58.320 21.846 1.00 77.93 182 SER C O 1
ATOM 7119 N N . PHE C 3 183 ? 254.104 57.603 23.732 1.00 77.23 183 PHE C N 1
ATOM 7120 C CA . PHE C 3 183 ? 255.279 57.420 24.580 1.00 73.47 183 PHE C CA 1
ATOM 7121 C C . PHE C 3 183 ? 255.228 56.164 25.397 1.00 76.64 183 PHE C C 1
ATOM 7122 O O . PHE C 3 183 ? 254.179 55.814 25.917 1.00 77.29 183 PHE C O 1
ATOM 7139 N N . TRP C 3 184 ? 256.402 55.599 25.687 1.00 73.46 184 TRP C N 1
ATOM 7140 C CA . TRP C 3 184 ? 256.525 54.453 26.589 1.00 72.14 184 TRP C CA 1
ATOM 7141 C C . TRP C 3 184 ? 257.959 54.358 27.098 1.00 71.54 184 TRP C C 1
ATOM 7142 O O . TRP C 3 184 ? 258.887 54.855 26.459 1.00 68.13 184 TRP C O 1
ATOM 7163 N N . VAL C 3 185 ? 258.100 53.817 28.315 1.00 67.36 185 VAL C N 1
ATOM 7164 C CA . VAL C 3 185 ? 259.336 53.807 29.089 1.00 63.04 185 VAL C CA 1
ATOM 7165 C C . VAL C 3 185 ? 259.709 52.407 29.499 1.00 66.26 185 VAL C C 1
ATOM 7166 O O . VAL C 3 185 ? 258.832 51.560 29.709 1.00 66.41 185 VAL C O 1
ATOM 7179 N N . ARG C 3 186 ? 261.013 52.185 29.691 1.00 61.36 186 ARG C N 1
ATOM 7180 C CA . ARG C 3 186 ? 261.533 50.912 30.180 1.00 60.07 186 ARG C CA 1
ATOM 7181 C C . ARG C 3 186 ? 262.909 51.095 30.828 1.00 64.64 186 ARG C C 1
ATOM 7182 O O . ARG C 3 186 ? 263.548 52.123 30.623 1.00 62.71 186 ARG C O 1
ATOM 7203 N N . VAL C 3 187 ? 263.377 50.043 31.540 1.00 62.22 187 VAL C N 1
ATOM 7204 C CA . VAL C 3 187 ? 264.640 50.029 32.246 1.00 61.16 187 VAL C CA 1
ATOM 7205 C C . VAL C 3 187 ? 265.490 48.915 31.700 1.00 62.67 187 VAL C C 1
ATOM 7206 O O . VAL C 3 187 ? 265.051 47.772 31.564 1.00 62.23 187 VAL C O 1
ATOM 7219 N N . LYS C 3 188 ? 266.729 49.260 31.420 1.00 58.93 188 LYS C N 1
ATOM 7220 C CA . LYS C 3 188 ? 267.772 48.377 30.903 1.00 56.49 188 LYS C CA 1
ATOM 7221 C C . LYS C 3 188 ? 268.941 48.409 31.875 1.00 60.91 188 LYS C C 1
ATOM 7222 O O . LYS C 3 188 ? 269.154 49.417 32.513 1.00 61.86 188 LYS C O 1
ATOM 7241 N N . ALA C 3 189 ? 269.689 47.324 31.981 1.00 58.09 189 ALA C N 1
ATOM 7242 C CA . ALA C 3 189 ? 270.923 47.238 32.739 1.00 56.50 189 ALA C CA 1
ATOM 7243 C C . ALA C 3 189 ? 272.044 47.545 31.811 1.00 59.88 189 ALA C C 1
ATOM 7244 O O . ALA C 3 189 ? 272.036 47.084 30.681 1.00 59.08 189 ALA C O 1
ATOM 7251 N N . MET C 3 190 ? 273.058 48.255 32.309 1.00 61.35 190 MET C N 1
ATOM 7252 C CA . MET C 3 190 ? 274.245 48.600 31.546 1.00 62.64 190 MET C CA 1
ATOM 7253 C C . MET C 3 190 ? 275.176 47.390 31.316 1.00 66.12 190 MET C C 1
ATOM 7254 O O . MET C 3 190 ? 275.605 46.754 32.267 1.00 65.13 190 MET C O 1
ATOM 7268 N N . GLU C 3 191 ? 275.448 47.066 30.032 1.00 63.74 191 GLU C N 1
ATOM 7269 C CA . GLU C 3 191 ? 276.344 45.985 29.591 1.00 63.05 191 GLU C CA 1
ATOM 7270 C C . GLU C 3 191 ? 277.723 45.998 30.227 1.00 65.59 191 GLU C C 1
ATOM 7271 O O . GLU C 3 191 ? 278.295 44.927 30.450 1.00 63.26 191 GLU C O 1
ATOM 7283 N N . ASP C 3 192 ? 278.305 47.183 30.466 1.00 65.55 192 ASP C N 1
ATOM 7284 C CA . ASP C 3 192 ? 279.648 47.214 31.066 1.00 67.46 192 ASP C CA 1
ATOM 7285 C C . ASP C 3 192 ? 279.670 46.644 32.496 1.00 69.49 192 ASP C C 1
ATOM 7286 O O . ASP C 3 192 ? 280.684 46.094 32.905 1.00 70.94 192 ASP C O 1
ATOM 7295 N N . VAL C 3 193 ? 278.540 46.724 33.223 1.00 64.11 193 VAL C N 1
ATOM 7296 C CA . VAL C 3 193 ? 278.416 46.262 34.611 1.00 61.34 193 VAL C CA 1
ATOM 7297 C C . VAL C 3 193 ? 277.738 44.936 34.731 1.00 59.56 193 VAL C C 1
ATOM 7298 O O . VAL C 3 193 ? 278.193 44.082 35.476 1.00 58.09 193 VAL C O 1
ATOM 7311 N N . TYR C 3 194 ? 276.630 44.760 34.045 1.00 56.98 194 TYR C N 1
ATOM 7312 C CA . TYR C 3 194 ? 275.836 43.539 34.145 1.00 54.80 194 TYR C CA 1
ATOM 7313 C C . TYR C 3 194 ? 276.062 42.528 33.006 1.00 59.95 194 TYR C C 1
ATOM 7314 O O . TYR C 3 194 ? 275.541 41.417 33.063 1.00 59.31 194 TYR C O 1
ATOM 7332 N N . GLY C 3 195 ? 276.832 42.897 31.997 1.00 59.93 195 GLY C N 1
ATOM 7333 C CA . GLY C 3 195 ? 277.122 42.000 30.884 1.00 62.03 195 GLY C CA 1
ATOM 7334 C C . GLY C 3 195 ? 276.071 42.045 29.806 1.00 66.01 195 GLY C C 1
ATOM 7335 O O . GLY C 3 195 ? 275.052 42.705 29.963 1.00 66.47 195 GLY C O 1
ATOM 7339 N N . PRO C 3 196 ? 276.285 41.301 28.710 1.00 62.88 196 PRO C N 1
ATOM 7340 C CA . PRO C 3 196 ? 275.370 41.384 27.542 1.00 63.04 196 PRO C CA 1
ATOM 7341 C C . PRO C 3 196 ? 274.098 40.548 27.508 1.00 68.05 196 PRO C C 1
ATOM 7342 O O . PRO C 3 196 ? 273.360 40.703 26.543 1.00 70.60 196 PRO C O 1
ATOM 7353 N N . ASP C 3 197 ? 273.867 39.614 28.441 1.00 64.65 197 ASP C N 1
ATOM 7354 C CA . ASP C 3 197 ? 272.716 38.683 28.347 1.00 64.27 197 ASP C CA 1
ATOM 7355 C C . ASP C 3 197 ? 271.492 39.029 29.229 1.00 64.45 197 ASP C C 1
ATOM 7356 O O . ASP C 3 197 ? 270.638 38.162 29.450 1.00 61.91 197 ASP C O 1
ATOM 7365 N N . THR C 3 198 ? 271.388 40.287 29.702 1.00 61.71 198 THR C N 1
ATOM 7366 C CA . THR C 3 198 ? 270.264 40.705 30.538 1.00 59.86 198 THR C CA 1
ATOM 7367 C C . THR C 3 198 ? 269.033 40.945 29.657 1.00 60.63 198 THR C C 1
ATOM 7368 O O . THR C 3 198 ? 269.150 41.050 28.436 1.00 63.09 198 THR C O 1
ATOM 7379 N N . TYR C 3 199 ? 267.883 41.145 30.286 1.00 53.43 199 TYR C N 1
ATOM 7380 C CA . TYR C 3 199 ? 266.628 41.436 29.590 1.00 52.73 199 TYR C CA 1
ATOM 7381 C C . TYR C 3 199 ? 266.184 42.839 29.906 1.00 59.09 199 TYR C C 1
ATOM 7382 O O . TYR C 3 199 ? 266.189 43.237 31.083 1.00 57.98 199 TYR C O 1
ATOM 7400 N N . PRO C 3 200 ? 265.684 43.614 28.933 1.00 58.03 200 PRO C N 1
ATOM 7401 C CA . PRO C 3 200 ? 265.130 44.923 29.310 1.00 58.19 200 PRO C CA 1
ATOM 7402 C C . PRO C 3 200 ? 263.839 44.661 30.044 1.00 64.87 200 PRO C C 1
ATOM 7403 O O . PRO C 3 200 ? 263.228 43.593 29.883 1.00 66.51 200 PRO C O 1
ATOM 7414 N N . SER C 3 201 ? 263.434 45.601 30.865 1.00 61.25 201 SER C N 1
ATOM 7415 C CA . SER C 3 201 ? 262.144 45.474 31.518 1.00 61.53 201 SER C CA 1
ATOM 7416 C C . SER C 3 201 ? 261.055 45.444 30.461 1.00 65.63 201 SER C C 1
ATOM 7417 O O . SER C 3 201 ? 261.289 45.725 29.283 1.00 65.32 201 SER C O 1
ATOM 7425 N N . ASP C 3 202 ? 259.847 45.169 30.895 1.00 64.68 202 ASP C N 1
ATOM 7426 C CA . ASP C 3 202 ? 258.701 45.299 30.001 1.00 66.63 202 ASP C CA 1
ATOM 7427 C C . ASP C 3 202 ? 258.450 46.795 29.885 1.00 70.06 202 ASP C C 1
ATOM 7428 O O . ASP C 3 202 ? 258.800 47.544 30.804 1.00 69.99 202 ASP C O 1
ATOM 7437 N N . TRP C 3 203 ? 257.903 47.240 28.757 1.00 66.93 203 TRP C N 1
ATOM 7438 C CA . TRP C 3 203 ? 257.572 48.648 28.586 1.00 66.70 203 TRP C CA 1
ATOM 7439 C C . TRP C 3 203 ? 256.362 48.940 29.443 1.00 73.17 203 TRP C C 1
ATOM 7440 O O . TRP C 3 203 ? 255.503 48.070 29.630 1.00 73.77 203 TRP C O 1
ATOM 7461 N N . SER C 3 204 ? 256.284 50.186 29.934 1.00 72.53 204 SER C N 1
ATOM 7462 C CA . SER C 3 204 ? 255.160 50.706 30.705 1.00 75.09 204 SER C CA 1
ATOM 7463 C C . SER C 3 204 ? 254.004 50.969 29.741 1.00 84.68 204 SER C C 1
ATOM 7464 O O . SER C 3 204 ? 254.228 50.957 28.525 1.00 84.47 204 SER C O 1
ATOM 7472 N N . GLU C 3 205 ? 252.791 51.289 30.278 1.00 85.64 205 GLU C N 1
ATOM 7473 C CA . GLU C 3 205 ? 251.620 51.594 29.448 1.00 88.68 205 GLU C CA 1
ATOM 7474 C C . GLU C 3 205 ? 251.913 52.741 28.483 1.00 91.31 205 GLU C C 1
ATOM 7475 O O . GLU C 3 205 ? 252.555 53.731 28.866 1.00 89.60 205 GLU C O 1
ATOM 7479 N N . VAL C 3 206 ? 251.412 52.611 27.241 1.00 89.62 206 VAL C N 1
ATOM 7480 C CA . VAL C 3 206 ? 251.555 53.639 26.198 1.00 88.86 206 VAL C CA 1
ATOM 7481 C C . VAL C 3 206 ? 250.605 54.788 26.494 1.00 94.50 206 VAL C C 1
ATOM 7482 O O . VAL C 3 206 ? 249.420 54.548 26.720 1.00 96.85 206 VAL C O 1
ATOM 7495 N N . THR C 3 207 ? 251.107 56.025 26.396 1.00 90.71 207 THR C N 1
ATOM 7496 C CA . THR C 3 207 ? 250.329 57.239 26.621 1.00 93.91 207 THR C CA 1
ATOM 7497 C C . THR C 3 207 ? 250.462 58.173 25.429 1.00 98.17 207 THR C C 1
ATOM 7498 O O . THR C 3 207 ? 251.550 58.308 24.876 1.00 93.76 207 THR C O 1
ATOM 7509 N N . CYS C 3 208 ? 249.346 58.825 25.058 1.00 99.99 208 CYS C N 1
ATOM 7510 C CA . CYS C 3 208 ? 249.261 59.724 23.911 1.00 101.63 208 CYS C CA 1
ATOM 7511 C C . CYS C 3 208 ? 249.072 61.168 24.390 1.00 107.42 208 CYS C C 1
ATOM 7512 O O . CYS C 3 208 ? 248.316 61.377 25.339 1.00 109.05 208 CYS C O 1
ATOM 7520 N N . TRP C 3 209 ? 249.834 62.145 23.808 1.00 103.24 209 TRP C N 1
ATOM 7521 C CA . TRP C 3 209 ? 249.833 63.555 24.249 1.00 104.81 209 TRP C CA 1
ATOM 7522 C C . TRP C 3 209 ? 249.841 64.601 23.131 1.00 108.47 209 TRP C C 1
ATOM 7523 O O . TRP C 3 209 ? 250.785 64.635 22.345 1.00 104.70 209 TRP C O 1
ATOM 7544 N N . GLN C 3 210 ? 248.841 65.523 23.129 1.00 109.55 210 GLN C N 1
ATOM 7545 C CA . GLN C 3 210 ? 248.753 66.650 22.182 1.00 110.58 210 GLN C CA 1
ATOM 7546 C C . GLN C 3 210 ? 248.394 67.937 22.954 1.00 115.64 210 GLN C C 1
ATOM 7547 O O . GLN C 3 210 ? 247.384 67.972 23.656 1.00 117.77 210 GLN C O 1
ATOM 7561 N N . ARG C 3 211 ? 249.251 68.969 22.839 1.00 111.58 211 ARG C N 1
ATOM 7562 C CA . ARG C 3 211 ? 249.114 70.274 23.498 1.00 114.62 211 ARG C CA 1
ATOM 7563 C C . ARG C 3 211 ? 249.145 70.177 25.037 1.00 119.71 211 ARG C C 1
ATOM 7564 O O . ARG C 3 211 ? 248.421 70.900 25.716 1.00 123.00 211 ARG C O 1
ATOM 7585 N N . GLY C 3 212 ? 250.016 69.310 25.559 1.00 113.46 212 GLY C N 1
ATOM 7586 C CA . GLY C 3 212 ? 250.209 69.113 26.993 1.00 113.48 212 GLY C CA 1
ATOM 7587 C C . GLY C 3 212 ? 249.073 68.462 27.754 1.00 120.51 212 GLY C C 1
ATOM 7588 O O . GLY C 3 212 ? 249.005 68.618 28.974 1.00 121.90 212 GLY C O 1
ATOM 7592 N N . GLU C 3 213 ? 248.202 67.698 27.059 1.00 118.99 213 GLU C N 1
ATOM 7593 C CA . GLU C 3 213 ? 247.047 66.996 27.649 1.00 122.03 213 GLU C CA 1
ATOM 7594 C C . GLU C 3 213 ? 247.040 65.516 27.204 1.00 123.74 213 GLU C C 1
ATOM 7595 O O . GLU C 3 213 ? 247.482 65.233 26.096 1.00 119.32 213 GLU C O 1
ATOM 7599 N N . ILE C 3 214 ? 246.489 64.593 28.026 1.00 123.96 214 ILE C N 1
ATOM 7600 C CA . ILE C 3 214 ? 246.444 63.163 27.672 1.00 123.78 214 ILE C CA 1
ATOM 7601 C C . ILE C 3 214 ? 245.317 62.914 26.647 1.00 131.72 214 ILE C C 1
ATOM 7602 O O . ILE C 3 214 ? 244.340 63.663 26.626 1.00 135.29 214 ILE C O 1
ATOM 7618 N N . ARG C 3 215 ? 245.471 61.873 25.788 1.00 127.73 215 ARG C N 1
ATOM 7619 C CA . ARG C 3 215 ? 244.497 61.493 24.749 1.00 131.07 215 ARG C CA 1
ATOM 7620 C C . ARG C 3 215 ? 244.266 59.984 24.716 1.00 136.73 215 ARG C C 1
ATOM 7621 O O . ARG C 3 215 ? 244.969 59.251 25.398 1.00 133.12 215 ARG C O 1
ATOM 7642 N N . ASP C 3 216 ? 243.296 59.525 23.905 1.00 139.21 216 ASP C N 1
ATOM 7643 C CA . ASP C 3 216 ? 242.942 58.097 23.804 1.00 141.12 216 ASP C CA 1
ATOM 7644 C C . ASP C 3 216 ? 243.752 57.326 22.725 1.00 145.13 216 ASP C C 1
ATOM 7645 O O . ASP C 3 216 ? 244.491 56.403 23.073 1.00 141.62 216 ASP C O 1
ATOM 7652 N N . ALA C 3 217 ? 243.620 57.705 21.438 1.00 145.06 217 ALA C N 1
ATOM 7653 C CA . ALA C 3 217 ? 244.265 57.040 20.296 1.00 143.29 217 ALA C CA 1
ATOM 7654 C C . ALA C 3 217 ? 245.226 58.020 19.644 1.00 143.86 217 ALA C C 1
ATOM 7655 O O . ALA C 3 217 ? 245.249 59.164 20.061 1.00 144.67 217 ALA C O 1
ATOM 7662 N N . CYS C 3 218 ? 245.997 57.602 18.624 1.00 136.33 218 CYS C N 1
ATOM 7663 C CA . CYS C 3 218 ? 246.943 58.499 17.937 1.00 122.50 218 CYS C CA 1
ATOM 7664 C C . CYS C 3 218 ? 247.093 58.060 16.470 1.00 158.26 218 CYS C C 1
ATOM 7665 O O . CYS C 3 218 ? 246.101 58.016 15.731 1.00 126.71 218 CYS C O 1
#

InterPro domains:
  IPR029189 Thymic stromal lymphopoietin [PF15216] (29-153)
  IPR029189 Thymic stromal lymphopoietin [PTHR38003] (7-153)
  IPR038329 Thymic stromal lymphopoietin superfamily [G3DSA:1.20.1250.90] (28-159)

GO terms:
  GO:0005125 cytokine activity (F, IDA)
  GO:0005576 extracellular region (C, IDA)
  GO:0019221 cytokine-mediated signaling pathway (P, IDA)
  GO:0005576 extracellular region (C, TAS)
  GO:0007259 cell surface receptor signaling pathway via JAK-STAT (P, IDA)
  GO:0001961 positive regulation of cytokine-mediated signaling pathway (P, IDA)
  GO:0038111 interleukin-7-mediated signaling pathway (P, IDA)
  GO:0043066 negative regulation of apoptotic process (P, IDA)
  GO:1904894 positive regulation of receptor signaling pathway via STAT (P, IDA)
  GO:0032722 positive regulation of chemokine production (P, IDA)
  GO:0008284 positive regulation of cell population proliferation (P, IDA)
  GO:0005125 cytokine activity (F, IMP)
  GO:0005139 interleukin-7 receptor binding (F, IMP)
  GO:0005576 extracellular region (C, IMP)
  GO:0032733 positive regulation of interleukin-10 production (P, IMP)
  GO:0032736 positive regulation of interleukin-13 production (P, IMP)
  GO:0032754 positive regulation of interleukin-5 production (P, IMP)
  GO:0032755 positive regulation of interleukin-6 production (P, IMP)
  GO:0033005 positive regulation of mast cell activation (P, IMP)
  GO:0050729 positive regulation of inflammatory response (P, IMP)

Sequence (500 aa):
MYDFTNCDFEKIKAAYLSTISKDLITYMSGTKSTEFNNTVSCSNRPHCLTEIQSLTFNPTAGCASLAKEMFAMKTKAALAIWCPGYSETNKCLEQVSQLQGLWRRFNRPLLKQQDYSFSCYSQLEVNGSQHSLTCAFEDPDVNITNLEFEICGALVEVKCLNFRKLQEIYFIETKKFLLIGKSNICVKVGEKSLTCKKIDLTTIVKPEAPFDLSVVYREGANDFVVTFNTSHLQKKYVKVLMHDVAYRQEKDENKWTHVNLSSTKLTLLQRKLQPAAMYEIKVRSIPDHYFKGFWSEWSPSYYFRTPEINGVQIQIIYFNLETVQVTWQASKYSRTNLTFHYRFNGDEAYDQCTNYLLQEGHTSGCLLDAEQRDDILYFSIRNGTHPVFTASRWMVYYLKPSSPKHVRFSWHQDAVTVTCSDLSYGDLLYEVQYRSPFDTEWQSKQENTCNVTIEGLDAEKCYSFWVRVKAMEDVYGPDTYPSDWSEVTCWQRGEIRDAC

Foldseek 3Di:
DDFQPQFPLVLVLVLCVPPLVVLLCVVLPPDDLVPADADDDAAELRRLLVVLVCLQQPQDPLGGHNCPRPSNVSNVVRCVVGRPPDDDCNCNSNSSSNNSVSSVVNVVNPDDDD/DQDKAKAKAQCPDHRKIKIKMATPDQPDDCVQKWKKKADQWAPDGIDTFDPDPRITMDIGNGRNQPAWIKIFIDRDPDTPDIDTGRNLAAYEFAWKEPWDWDQDVVQQKIKTFIGGCLCVDDPQNWKKKWKWKDFPPDDPPIDIDIDRHGIDMGHNVNDDAQTKMKMWMWIAGDDSGHHDIYDIYDIDIDHHHDDD/DKDWDWACEQLFKIKIFIDDPVQPVHEWWKWKDFDPPDDTDTAPAFDDDPRYGTMGMDGRPSDFTKMWMFIGSVPHTPDTDIGGRLLAYERAEFAPWDWDDDQQKIKIATDWRPDFQKKKKKWKDFPVDPDIDIDIDRHRITMDGDHHLQTKMKMKIWMGHHCVPRNDRYHIHDIDDIWIHHNRDTDDDD

CATH classification: 1.20.1250.90

Nearest PDB structures (foldseek):
  7opb-assembly3_C  TM=9.868E-01  e=9.332E-38  Homo sapiens
  3up1-assembly1_B  TM=9.412E-01  e=7.474E-36  Homo sapiens
  6p67-assembly3_I  TM=9.603E-01  e=5.675E-34  Homo sapiens
  4nn6-assembly1_B  TM=9.750E-01  e=9.567E-31  Mus musculus
  5j12-assembly1_B  TM=9.812E-01  e=1.817E-30  Mus musculus

B-factor: mean 88.73, std 24.77, range [48.58, 181.82]

Radius of gyration: 27.6 Å; Cα contacts (8 Å, |Δi|>4): 1070; chains: 3; bounding box: 76×76×50 Å